Protein AF-A0A359BE49-F1 (afdb_monomer)

Secondary structure (DSSP, 8-state):
---HHHHHHHHHHHHHHHHHHHHHHHHTTTSTTPPPEEEEEEEPPPEE-SSSEE---EEEEEEEE---HHHHHHHHHHHHHHHHHHHHHHHHHHHHHHHH-TTTSHHHHHHHHHHHHHHHTT-TT-HHHHHHHHHHHHHHHHHHHHHHHHHHHHHHHHHHHHHHHHHHHHHHHHHHHHHHHHHTTSSSGGGS-HHHHHHHHHHHHHHHHHS--EEEE-TT--EEEESSS-SSS-EEEETTEEEEEEEEEETTEEEEEEEEEEESS--EEES---SSHHHHHHHIIIIIIHHHHHHHHHHHHHHHHHHHHHHTTSB-TTSPBP--S--PPPP-----TT--S--EEEEEES-TTT-------EEEETTTTEEEEE-TTS-EEE--TTSEEE-SSEEEEEE-

Foldseek 3Di:
DLDVVQQVVQVVVLVVVQVVLVVVCVVCVPPPLDFRKGWDKAWDDWDDPPVDTHTNHIHGPAIDGPDDPVVLLVLLQVLQAVLLQVLQVVLVVVLVCQCPPPVQHLPVLVVQLVVLVVVCVVPVLDPVSVVSNLVSVVVNVVSLVSSLVVLVVSLVVLVVVLVVLLVVLLVLQLVLLVLLVVLVVDDACRPDDSVSLSSNSVSSSSNSQAANWDWDADRSRRIWIAQDPDPQDRTQHDRNDGWGWDWAQDPWGNLDIWIFTHDDPDTDTDPATDGHNSNNSRCNRNPVSVVVSVVSVVVVVVVQVVVQVVQQCDADSVRDGGGRPDDDFDDDDDDCPPDDDDKDKDKGFPDRVPDDDGDWDWDADPVVRWIWTQAPVRDIFTADNQRWTDHPGMIMGIHD

Sequence (400 aa):
MADLLSIGSSGIGVAQQALSTVSNNIANLSTDGYSRQTTEIRQAQPKDIGNGFIGTGAYFDGVARQYDSFLESSLQQATSDLESQGAAVEYANRLLDLLGDEKIGLTTALNKFFSSAKSLSTDPASPALRGIMLRESEALASRFNGLASQLDDLGDQSLSALEADVRSVNSLAEQIAEVNRQMLKKSSERDQAPELLDRRDQLLRDLSEYVQIRTSFDKRGSVTVSLSESSTKGRIVSGIKSSTLAIDPVANDRGRLEYKLQGELSNEPLTGLPSGSVAGYARFYSETLVNVTGELNTLANVLVDEVNAIQVTGLDGEGNLGEDYFQVVPSFDVDRGASSGDYEVQVVVNNPEDYKASQVAVLYDGSRNLWYSTDSDGTTKFSNQQGLLELNDLTIQVTG

Solvent-accessible surface area (backbone atoms only — not comparable to full-atom values): 21822 Å² total; per-residue (Å²): 127,84,46,69,64,54,32,51,50,31,48,51,54,37,50,52,53,40,51,49,42,52,51,51,40,63,75,40,67,86,44,86,60,62,57,54,60,43,70,39,74,40,75,36,75,57,44,78,70,88,86,52,74,44,76,52,37,40,42,72,71,50,72,44,68,64,77,55,71,65,62,51,54,49,48,31,51,52,42,3,51,49,29,13,48,49,40,26,49,54,55,50,50,54,50,49,53,52,59,64,33,74,89,53,24,60,67,59,39,53,53,47,33,56,48,31,50,57,56,22,70,77,44,77,84,40,66,68,39,52,54,48,33,51,52,35,45,54,52,34,53,53,37,54,54,55,45,53,53,50,54,50,54,52,42,54,51,38,51,54,52,29,52,52,42,40,50,50,47,34,54,44,28,46,52,47,11,50,48,25,51,64,41,65,81,37,85,32,41,83,70,46,60,67,67,60,54,30,52,46,54,38,48,50,44,64,40,9,38,38,32,41,73,44,79,49,67,50,74,35,57,39,53,32,35,18,50,37,97,48,97,87,46,50,52,34,22,51,59,66,39,37,21,38,64,48,73,46,60,33,93,89,41,69,51,39,75,44,36,34,37,36,59,90,73,33,78,45,79,47,98,64,57,91,26,0,28,36,30,10,25,48,45,36,43,46,46,53,49,40,49,53,51,51,51,50,51,51,53,50,49,52,52,34,52,59,50,22,66,52,38,45,75,37,64,49,100,87,70,46,71,33,61,75,79,58,82,74,74,83,84,83,86,81,89,56,92,89,60,93,72,78,68,50,76,48,77,44,64,72,50,51,91,80,59,73,93,71,87,76,68,78,46,77,40,82,91,75,70,32,39,32,35,62,35,97,88,71,48,80,41,64,27,45,95,76,30,44,30,75,45,90,60,35,37,38,39,42,48,111

Mean predicted aligned error: 9.43 Å

Radius of gyration: 34.2 Å; Cα contacts (8 Å, |Δi|>4): 604; chains: 1; bounding box: 68×49×119 Å

Structure (mmCIF, N/CA/C/O backbone):
data_AF-A0A359BE49-F1
#
_entry.id   AF-A0A359BE49-F1
#
loop_
_atom_site.group_PDB
_atom_site.id
_atom_site.type_symbol
_atom_site.label_atom_id
_atom_site.label_alt_id
_atom_site.label_comp_id
_atom_site.label_asym_id
_atom_site.label_entity_id
_atom_site.label_seq_id
_atom_site.pdbx_PDB_ins_code
_atom_site.Cartn_x
_atom_site.Cartn_y
_atom_site.Cartn_z
_atom_site.occupancy
_atom_site.B_iso_or_equiv
_atom_site.auth_seq_id
_atom_site.auth_comp_id
_atom_site.auth_asym_id
_atom_site.auth_atom_id
_atom_site.pdbx_PDB_model_num
ATOM 1 N N . MET A 1 1 ? -33.262 -7.992 63.219 1.00 49.59 1 MET A N 1
ATOM 2 C CA . MET A 1 1 ? -31.880 -8.432 63.499 1.00 49.59 1 MET A CA 1
ATOM 3 C C . MET A 1 1 ? -31.205 -8.679 62.159 1.00 49.59 1 MET A C 1
ATOM 5 O O . MET A 1 1 ? -31.901 -9.130 61.259 1.00 49.59 1 MET A O 1
ATOM 9 N N . ALA A 1 2 ? -29.936 -8.308 61.970 1.00 55.72 2 ALA A N 1
ATOM 10 C CA . ALA A 1 2 ? -29.170 -8.879 60.861 1.00 55.72 2 ALA A CA 1
ATOM 11 C C . ALA A 1 2 ? -28.993 -10.359 61.219 1.00 55.72 2 ALA A C 1
ATOM 13 O O . ALA A 1 2 ? -28.289 -10.678 62.171 1.00 55.72 2 ALA A O 1
ATOM 14 N N . ASP A 1 3 ? -29.789 -11.221 60.594 1.00 72.94 3 ASP A N 1
ATOM 15 C CA . ASP A 1 3 ? -29.812 -12.646 60.899 1.00 72.94 3 ASP A CA 1
ATOM 16 C C . ASP A 1 3 ? -28.509 -13.268 60.379 1.00 72.94 3 ASP A C 1
ATOM 18 O O . ASP A 1 3 ? -28.123 -13.006 59.237 1.00 72.94 3 ASP A O 1
ATOM 22 N N . LEU A 1 4 ? -27.816 -14.071 61.189 1.00 80.06 4 LEU A N 1
ATOM 23 C CA . LEU A 1 4 ? -26.609 -14.795 60.759 1.00 80.06 4 LEU A CA 1
ATOM 24 C C . LEU A 1 4 ? -26.879 -15.608 59.483 1.00 80.06 4 LEU A C 1
ATOM 26 O O . LEU A 1 4 ? -25.997 -15.749 58.639 1.00 80.06 4 LEU A O 1
ATOM 30 N N . LEU A 1 5 ? -28.124 -16.061 59.305 1.00 83.25 5 LEU A N 1
ATOM 31 C CA . LEU A 1 5 ? -28.605 -16.717 58.091 1.00 83.25 5 LEU A CA 1
ATOM 32 C C . LEU A 1 5 ? -28.568 -15.805 56.854 1.00 83.25 5 LEU A C 1
ATOM 34 O O . LEU A 1 5 ? -28.217 -16.266 55.774 1.00 83.25 5 LEU A O 1
ATOM 38 N N . SER A 1 6 ? -28.867 -14.512 56.997 1.00 83.19 6 SER A N 1
ATOM 39 C CA . SER A 1 6 ? -28.788 -13.528 55.904 1.00 83.19 6 SER A CA 1
ATOM 40 C C . SER A 1 6 ? -27.335 -13.251 55.496 1.00 83.19 6 SER A C 1
ATOM 42 O O . SER A 1 6 ? -27.001 -13.213 54.310 1.00 83.19 6 SER A O 1
ATOM 44 N N . ILE A 1 7 ? -26.432 -13.152 56.478 1.00 85.81 7 ILE A N 1
ATOM 45 C CA . ILE A 1 7 ? -24.989 -13.014 56.227 1.00 85.81 7 ILE A CA 1
ATOM 46 C C . ILE A 1 7 ? -24.434 -14.281 55.553 1.00 85.81 7 ILE A C 1
ATOM 48 O O . ILE A 1 7 ? -23.697 -14.184 54.575 1.00 85.81 7 ILE A O 1
ATOM 52 N N . GLY A 1 8 ? -24.830 -15.473 56.011 1.00 87.12 8 GLY A N 1
ATOM 53 C CA . GLY A 1 8 ? -24.449 -16.739 55.377 1.00 87.12 8 GLY A CA 1
ATOM 54 C C . GLY A 1 8 ? -24.995 -16.885 53.951 1.00 87.12 8 GLY A C 1
ATOM 55 O O . GLY A 1 8 ? -24.252 -17.242 53.040 1.00 87.12 8 GLY A O 1
ATOM 56 N N . SER A 1 9 ? -26.271 -16.548 53.733 1.00 89.00 9 SER A N 1
ATOM 57 C CA . SER A 1 9 ? -26.912 -16.603 52.413 1.00 89.00 9 SER A CA 1
ATOM 58 C C . SER A 1 9 ? -26.257 -15.647 51.418 1.00 89.00 9 SER A C 1
ATOM 60 O O . SER A 1 9 ? -26.013 -16.030 50.275 1.00 89.00 9 SER A O 1
ATOM 62 N N . SER A 1 10 ? -25.966 -14.414 51.838 1.00 89.56 10 SER A N 1
ATOM 63 C CA . SER A 1 10 ? -25.275 -13.434 50.995 1.00 89.56 10 SER A CA 1
ATOM 64 C C . SER A 1 10 ? -23.845 -13.876 50.668 1.00 89.56 10 SER A C 1
ATOM 66 O O . SER A 1 10 ? -23.438 -13.804 49.510 1.00 89.56 10 SER A O 1
ATOM 68 N N . GLY A 1 11 ? -23.120 -14.449 51.636 1.00 89.50 11 GLY A N 1
ATOM 69 C CA . GLY A 1 11 ? -21.793 -15.028 51.414 1.00 89.50 11 GLY A CA 1
ATOM 70 C C . GLY A 1 11 ? -21.781 -16.159 50.378 1.00 89.50 11 GLY A C 1
ATOM 71 O O . GLY A 1 11 ? -20.946 -16.150 49.474 1.00 89.50 11 GLY A O 1
ATOM 72 N N . ILE A 1 12 ? -22.730 -17.100 50.456 1.00 92.56 12 ILE A N 1
ATOM 73 C CA . ILE A 1 12 ? -22.854 -18.198 49.478 1.00 92.56 12 ILE A CA 1
ATOM 74 C C . ILE A 1 12 ? -23.220 -17.663 48.088 1.00 92.56 12 ILE A C 1
ATOM 76 O O . ILE A 1 12 ? -22.615 -18.080 47.101 1.00 92.56 12 ILE A O 1
ATOM 80 N N . GLY A 1 13 ? -24.166 -16.722 48.000 1.00 92.38 13 GLY A N 1
ATOM 81 C CA . GLY A 1 13 ? -24.575 -16.134 46.720 1.00 92.38 13 GLY A CA 1
ATOM 82 C C . GLY A 1 13 ? -23.424 -15.418 46.010 1.00 92.38 13 GLY A C 1
ATOM 83 O O . GLY A 1 13 ? -23.208 -15.606 44.813 1.00 92.38 13 GLY A O 1
ATOM 84 N N . VAL A 1 14 ? -22.621 -14.662 46.761 1.00 93.25 14 VAL A N 1
ATOM 85 C CA . VAL A 1 14 ? -21.418 -14.015 46.227 1.00 93.25 14 VAL A CA 1
ATOM 86 C C . VAL A 1 14 ? -20.372 -15.044 45.784 1.00 93.25 14 VAL A C 1
ATOM 88 O O . VAL A 1 14 ? -19.794 -14.897 44.707 1.00 93.25 14 VAL A O 1
ATOM 91 N N . ALA A 1 15 ? -20.146 -16.106 46.564 1.00 93.25 15 ALA A N 1
ATOM 92 C CA . ALA A 1 15 ? -19.212 -17.170 46.194 1.00 93.25 15 ALA A CA 1
ATOM 93 C C . ALA A 1 15 ? -19.642 -17.906 44.912 1.00 93.25 15 ALA A C 1
ATOM 95 O O . ALA A 1 15 ? -18.800 -18.203 44.065 1.00 93.25 15 ALA A O 1
ATOM 96 N N . GLN A 1 16 ? -20.944 -18.149 44.724 1.00 94.25 16 GLN A N 1
ATOM 97 C CA . GLN A 1 16 ? -21.479 -18.734 43.493 1.00 94.25 16 GLN A CA 1
ATOM 98 C C . GLN A 1 16 ? -21.201 -17.840 42.277 1.00 94.25 16 GLN A C 1
ATOM 100 O O . GLN A 1 16 ? -20.761 -18.332 41.238 1.00 94.25 16 GLN A O 1
ATOM 105 N N . GLN A 1 17 ? -21.394 -16.525 42.409 1.00 93.19 17 GLN A N 1
ATOM 106 C CA . GLN A 1 17 ? -21.104 -15.575 41.334 1.00 93.19 17 GLN A CA 1
ATOM 107 C C . GLN A 1 17 ? -19.600 -15.477 41.032 1.00 93.19 17 GLN A C 1
ATOM 109 O O . GLN A 1 17 ? -19.197 -15.376 39.868 1.00 93.19 17 GLN A O 1
ATOM 114 N N . ALA A 1 18 ? -18.757 -15.581 42.063 1.00 93.25 18 ALA A N 1
ATOM 115 C CA . ALA A 1 18 ? -17.311 -15.656 41.893 1.00 93.25 18 ALA A CA 1
ATOM 116 C C . ALA A 1 18 ? -16.886 -16.916 41.121 1.00 93.25 18 ALA A C 1
ATOM 118 O O . ALA A 1 18 ? -16.126 -16.828 40.157 1.00 93.25 18 ALA A O 1
ATOM 119 N N . LEU A 1 19 ? -17.438 -18.082 41.474 1.00 95.38 19 LEU A N 1
ATOM 120 C CA . LEU A 1 19 ? -17.193 -19.337 40.756 1.00 95.38 19 LEU A CA 1
ATOM 121 C C . LEU A 1 19 ? -17.717 -19.305 39.315 1.00 95.38 19 LEU A C 1
ATOM 123 O O . LEU A 1 19 ? -17.072 -19.855 38.423 1.00 95.38 19 LEU A O 1
ATOM 127 N N . SER A 1 20 ? -18.842 -18.630 39.067 1.00 94.44 20 SER A N 1
ATOM 128 C CA . SER A 1 20 ? -19.355 -18.397 37.712 1.00 94.44 20 SER A CA 1
ATOM 129 C C . SER A 1 20 ? -18.367 -17.577 36.876 1.00 94.44 20 SER A C 1
ATOM 131 O O . SER A 1 20 ? -18.035 -17.959 35.757 1.00 94.44 20 SER A O 1
ATOM 133 N N . THR A 1 21 ? -17.794 -16.515 37.455 1.00 93.19 21 THR A N 1
ATOM 134 C CA . THR A 1 21 ? -16.763 -15.696 36.790 1.00 93.19 21 THR A CA 1
ATOM 135 C C . THR A 1 21 ? -15.511 -16.522 36.472 1.00 93.19 21 THR A C 1
ATOM 137 O O . THR A 1 21 ? -14.978 -16.451 35.368 1.00 93.19 21 THR A O 1
ATOM 140 N N . VAL A 1 22 ? -15.053 -17.361 37.409 1.00 94.81 22 VAL A N 1
ATOM 141 C CA . VAL A 1 22 ? -13.934 -18.291 37.169 1.00 94.81 22 VAL A CA 1
ATOM 142 C C . VAL A 1 22 ? -14.263 -19.280 36.050 1.00 94.81 22 VAL A C 1
ATOM 144 O O . VAL A 1 22 ? -13.433 -19.500 35.173 1.00 94.81 22 VAL A O 1
ATOM 147 N N . SER A 1 23 ? -15.476 -19.832 36.041 1.00 95.44 23 SER A N 1
ATOM 148 C CA . SER A 1 23 ? -15.924 -20.765 35.001 1.00 95.44 23 SER A CA 1
ATOM 149 C C . SER A 1 23 ? -15.964 -20.093 33.626 1.00 95.44 23 SER A C 1
ATOM 151 O O . SER A 1 23 ? -15.517 -20.687 32.649 1.00 95.44 23 SER A O 1
ATOM 153 N N . ASN A 1 24 ? -16.418 -18.837 33.559 1.00 94.19 24 ASN A N 1
ATOM 154 C CA . ASN A 1 24 ? -16.442 -18.052 32.326 1.00 94.19 24 ASN A CA 1
ATOM 155 C C . ASN A 1 24 ? -15.028 -17.781 31.784 1.00 94.19 24 ASN A C 1
ATOM 157 O O . ASN A 1 24 ? -14.786 -17.934 30.589 1.00 94.19 24 ASN A O 1
ATOM 161 N N . ASN A 1 25 ? -14.080 -17.454 32.669 1.00 95.06 25 ASN A N 1
ATOM 162 C CA . ASN A 1 25 ? -12.673 -17.289 32.297 1.00 95.06 25 ASN A CA 1
ATOM 163 C C . ASN A 1 25 ? -12.069 -18.580 31.734 1.00 95.06 25 ASN A C 1
ATOM 165 O O . ASN A 1 25 ? -11.327 -18.535 30.762 1.00 95.06 25 ASN A O 1
ATOM 169 N N . ILE A 1 26 ? -12.367 -19.731 32.348 1.00 94.56 26 ILE A N 1
ATOM 170 C CA . ILE A 1 26 ? -11.865 -21.028 31.873 1.00 94.56 26 ILE A CA 1
ATOM 171 C C . ILE A 1 26 ? -12.453 -21.349 30.496 1.00 94.56 26 ILE A C 1
ATOM 173 O O . ILE A 1 26 ? -11.723 -21.792 29.614 1.00 94.56 26 ILE A O 1
ATOM 177 N N . ALA A 1 27 ? -13.750 -21.099 30.302 1.00 95.00 27 ALA A N 1
ATOM 178 C CA . ALA A 1 27 ? -14.426 -21.351 29.033 1.00 95.00 27 ALA A CA 1
ATOM 179 C C . ALA A 1 27 ? -13.887 -20.481 27.883 1.00 95.00 27 ALA A C 1
ATOM 181 O O . ALA A 1 27 ? -13.851 -20.945 26.749 1.00 95.00 27 ALA A O 1
ATOM 182 N N . ASN A 1 28 ? -13.440 -19.256 28.179 1.00 92.81 28 ASN A N 1
ATOM 183 C CA . ASN A 1 28 ? -12.952 -18.293 27.186 1.00 92.81 28 ASN A CA 1
ATOM 184 C C . ASN A 1 28 ? -11.429 -18.109 27.191 1.00 92.81 28 ASN A C 1
ATOM 186 O O . ASN A 1 28 ? -10.924 -17.172 26.583 1.00 92.81 28 ASN A O 1
ATOM 190 N N . LEU A 1 29 ? -10.681 -19.002 27.846 1.00 90.75 29 LEU A N 1
ATOM 191 C CA . LEU A 1 29 ? -9.224 -18.889 27.966 1.00 90.75 29 LEU A CA 1
ATOM 192 C C . LEU A 1 29 ? -8.510 -18.817 26.604 1.00 90.75 29 LEU A C 1
ATOM 194 O O . LEU A 1 29 ? -7.446 -18.215 26.505 1.00 90.75 29 LEU A O 1
ATOM 198 N N . SER A 1 30 ? -9.079 -19.449 25.575 1.00 90.88 30 SER A N 1
ATOM 199 C CA . SER A 1 30 ? -8.531 -19.491 24.212 1.00 90.88 30 SER A CA 1
ATOM 200 C C . SER A 1 30 ? -9.291 -18.607 23.219 1.00 90.88 30 SER A C 1
ATOM 202 O O . SER A 1 30 ? -9.048 -18.706 22.020 1.00 90.88 30 SER A O 1
ATOM 204 N N . THR A 1 31 ? -10.229 -17.784 23.691 1.00 90.75 31 THR A N 1
ATOM 205 C CA . THR A 1 31 ? -10.951 -16.838 22.839 1.00 90.75 31 THR A CA 1
ATOM 206 C C . THR A 1 31 ? -10.077 -15.609 22.630 1.00 90.75 31 THR A C 1
ATOM 208 O O . THR A 1 31 ? -9.714 -14.945 23.603 1.00 90.75 31 THR A O 1
ATOM 211 N N . ASP A 1 32 ? -9.746 -15.301 21.376 1.00 87.00 32 ASP A N 1
ATOM 212 C CA . ASP A 1 32 ? -8.939 -14.121 21.081 1.00 87.00 32 ASP A CA 1
ATOM 213 C C . ASP A 1 32 ? -9.643 -12.835 21.532 1.00 87.00 32 ASP A C 1
ATOM 215 O O . ASP A 1 32 ? -10.867 -12.689 21.449 1.00 87.00 32 ASP A O 1
ATOM 219 N N . GLY A 1 33 ? -8.847 -11.937 22.097 1.00 86.38 33 GLY A N 1
ATOM 220 C CA . GLY A 1 33 ? -9.289 -10.681 22.681 1.00 86.38 33 GLY A CA 1
ATOM 221 C C . GLY A 1 33 ? -10.089 -10.738 23.982 1.00 86.38 33 GLY A C 1
ATOM 222 O O . GLY A 1 33 ? -10.488 -9.682 24.480 1.00 86.38 33 GLY A O 1
ATOM 223 N N . TYR A 1 34 ? -10.294 -11.918 24.573 1.00 92.06 34 TYR A N 1
ATOM 224 C CA . TYR A 1 34 ? -10.948 -12.045 25.874 1.00 92.06 34 TYR A CA 1
ATOM 225 C C . TYR A 1 34 ? -10.074 -11.496 27.011 1.00 92.06 34 TYR A C 1
ATOM 227 O O . TYR A 1 34 ? -8.941 -11.940 27.216 1.00 92.06 34 TYR A O 1
ATOM 235 N N . SER A 1 35 ? -10.621 -10.583 27.820 1.00 92.31 35 SER A N 1
ATOM 236 C CA . SER A 1 35 ? -9.939 -10.109 29.031 1.00 92.31 35 SER A CA 1
ATOM 237 C C . SER A 1 35 ? -10.357 -10.923 30.246 1.00 92.31 35 SER A C 1
ATOM 239 O O . SER A 1 35 ? -11.549 -11.075 30.523 1.00 92.31 35 SER A O 1
ATOM 241 N N . ARG A 1 36 ? -9.384 -11.368 31.053 1.00 93.31 36 ARG A N 1
ATOM 242 C CA . ARG A 1 36 ? -9.678 -12.065 32.313 1.00 93.31 36 ARG A CA 1
ATOM 243 C C . ARG A 1 36 ? -10.566 -11.201 33.205 1.00 93.31 36 ARG A C 1
ATOM 245 O O . ARG A 1 36 ? -10.258 -10.050 33.498 1.00 93.31 36 ARG A O 1
ATOM 252 N N . GLN A 1 37 ? -11.631 -11.797 33.705 1.00 93.44 37 GLN A N 1
ATOM 253 C CA . GLN A 1 37 ? -12.626 -11.160 34.549 1.00 93.44 37 GLN A CA 1
ATOM 254 C C . GLN A 1 37 ? -12.382 -11.469 36.034 1.00 93.44 37 GLN A C 1
ATOM 256 O O . GLN A 1 37 ? -12.096 -12.609 36.407 1.00 93.44 37 GLN A O 1
ATOM 261 N N . THR A 1 38 ? -12.536 -10.463 36.893 1.00 92.44 38 THR A N 1
ATOM 262 C CA . THR A 1 38 ? -12.461 -10.570 38.355 1.00 92.44 38 THR A CA 1
ATOM 263 C C . THR A 1 38 ? -13.780 -10.108 38.964 1.00 92.44 38 THR A C 1
ATOM 265 O O . THR A 1 38 ? -14.313 -9.057 38.618 1.00 92.44 38 THR A O 1
ATOM 268 N N . THR A 1 39 ? -14.311 -10.894 39.894 1.00 92.31 39 THR A N 1
ATOM 269 C CA . THR A 1 39 ? -15.531 -10.565 40.637 1.00 92.31 39 THR A CA 1
ATOM 270 C C . THR A 1 39 ? -15.242 -9.481 41.669 1.00 92.31 39 THR A C 1
ATOM 272 O O . THR A 1 39 ? -14.392 -9.661 42.540 1.00 92.31 39 THR A O 1
ATOM 275 N N . GLU A 1 40 ? -15.976 -8.375 41.609 1.00 91.38 40 GLU A N 1
ATOM 276 C CA . GLU A 1 40 ? -15.936 -7.331 42.625 1.00 91.38 40 GLU A CA 1
ATOM 277 C C . GLU A 1 40 ? -17.001 -7.595 43.690 1.00 91.38 40 GLU A C 1
ATOM 279 O O . GLU A 1 40 ? -18.192 -7.757 43.410 1.00 91.38 40 GLU A O 1
ATOM 284 N N . ILE A 1 41 ? -16.551 -7.647 44.941 1.00 91.69 41 ILE A N 1
ATOM 285 C CA . ILE A 1 41 ? -17.381 -7.934 46.106 1.00 91.69 41 ILE A CA 1
ATOM 286 C C . ILE A 1 41 ? -17.271 -6.744 47.046 1.00 91.69 41 ILE A C 1
ATOM 288 O O . ILE A 1 41 ? -16.165 -6.345 47.415 1.00 91.69 41 ILE A O 1
ATOM 292 N N . ARG A 1 42 ? -18.410 -6.191 47.466 1.00 90.56 42 ARG A N 1
ATOM 293 C CA . ARG A 1 42 ? -18.449 -5.082 48.423 1.00 90.56 42 ARG A CA 1
ATOM 294 C C . ARG A 1 42 ? -19.146 -5.480 49.707 1.00 90.56 42 ARG A C 1
ATOM 296 O O . ARG A 1 42 ? -20.066 -6.295 49.723 1.00 90.56 42 ARG A O 1
ATOM 303 N N . GLN A 1 43 ? -18.712 -4.860 50.798 1.00 89.88 43 GLN A N 1
ATOM 304 C CA . GLN A 1 43 ? -19.386 -4.986 52.079 1.00 89.88 43 GLN A CA 1
ATOM 305 C C . GLN A 1 43 ? -20.756 -4.300 52.006 1.00 89.88 43 GLN A C 1
ATOM 307 O O . GLN A 1 43 ? -20.871 -3.157 51.561 1.00 89.88 43 GLN A O 1
ATOM 312 N N . ALA A 1 44 ? -21.794 -5.000 52.457 1.00 87.06 44 ALA A N 1
ATOM 313 C CA . ALA A 1 44 ? -23.123 -4.430 52.597 1.00 87.06 44 ALA A CA 1
ATOM 314 C C . ALA A 1 44 ? -23.139 -3.389 53.728 1.00 87.06 44 ALA A C 1
ATOM 316 O O . ALA A 1 44 ? -22.403 -3.499 54.715 1.00 87.06 44 ALA A O 1
ATOM 317 N N . GLN A 1 45 ? -23.971 -2.357 53.580 1.00 86.50 45 GLN A N 1
ATOM 318 C CA . GLN A 1 45 ? -23.957 -1.224 54.499 1.00 86.50 45 GLN A CA 1
ATOM 319 C C . GLN A 1 45 ? -24.327 -1.670 55.927 1.00 86.50 45 GLN A C 1
ATOM 321 O O . GLN A 1 45 ? -25.372 -2.311 56.109 1.00 86.50 45 GLN A O 1
ATOM 326 N N . PRO A 1 46 ? -23.493 -1.369 56.943 1.00 83.12 46 PRO A N 1
ATOM 327 C CA . PRO A 1 46 ? -23.748 -1.799 58.311 1.00 83.12 46 PRO A CA 1
ATOM 328 C C . PRO A 1 46 ? -25.067 -1.237 58.838 1.00 83.12 46 PRO A C 1
ATOM 330 O O . PRO A 1 46 ? -25.427 -0.092 58.561 1.00 83.12 46 PRO A O 1
ATOM 333 N N . LYS A 1 47 ? -25.781 -2.035 59.629 1.00 83.88 47 LYS A N 1
ATOM 334 C CA . LYS A 1 47 ? -27.015 -1.606 60.281 1.00 83.88 47 LYS A CA 1
ATOM 335 C C . LYS A 1 47 ? -26.690 -0.978 61.633 1.00 83.88 47 LYS A C 1
ATOM 337 O O . LYS A 1 47 ? -26.021 -1.605 62.453 1.00 83.88 47 LYS A O 1
ATOM 342 N N . ASP A 1 48 ? -27.193 0.229 61.865 1.00 85.31 48 ASP A N 1
ATOM 343 C CA . ASP A 1 48 ? -27.143 0.881 63.174 1.00 85.31 48 ASP A CA 1
ATOM 344 C C . ASP A 1 48 ? -28.130 0.201 64.139 1.00 85.31 48 ASP A C 1
ATOM 346 O O . ASP A 1 48 ? -29.291 -0.054 63.792 1.00 85.31 48 ASP A O 1
ATOM 350 N N . ILE A 1 49 ? -27.650 -0.142 65.333 1.00 87.19 49 ILE A N 1
ATOM 351 C CA . ILE A 1 49 ? -28.434 -0.755 66.412 1.00 87.19 49 ILE A CA 1
ATOM 352 C C . ILE A 1 49 ? -28.445 0.102 67.691 1.00 87.19 49 ILE A C 1
ATOM 354 O O . ILE A 1 49 ? -28.732 -0.408 68.773 1.00 87.19 49 ILE A O 1
ATOM 358 N N . GLY A 1 50 ? -28.136 1.397 67.592 1.00 80.50 50 GLY A N 1
ATOM 359 C CA . GLY A 1 50 ? -28.213 2.381 68.677 1.00 80.50 50 GLY A CA 1
ATOM 360 C C . GLY A 1 50 ? -26.960 2.458 69.556 1.00 80.50 50 GLY A C 1
ATOM 361 O O . GLY A 1 50 ? -26.517 3.554 69.876 1.00 80.50 50 GLY A O 1
ATOM 362 N N . ASN A 1 51 ? -26.347 1.317 69.898 1.00 83.19 51 ASN A N 1
ATOM 363 C CA . ASN A 1 51 ? -25.082 1.244 70.656 1.00 83.19 51 ASN A CA 1
ATOM 364 C C . ASN A 1 51 ? -23.860 0.864 69.787 1.00 83.19 51 ASN A C 1
ATOM 366 O O . ASN A 1 51 ? -22.791 0.568 70.319 1.00 83.19 51 ASN A O 1
ATOM 370 N N . GLY A 1 52 ? -24.010 0.833 68.460 1.00 83.50 52 GLY A N 1
ATOM 371 C CA . GLY A 1 52 ? -22.951 0.473 67.517 1.00 83.50 52 GLY A CA 1
ATOM 372 C C . GLY A 1 52 ? -23.493 0.046 66.152 1.00 83.50 52 GLY A C 1
ATOM 373 O O . GLY A 1 52 ? -24.702 0.040 65.923 1.00 83.50 52 GLY A O 1
ATOM 374 N N . PHE A 1 53 ? -22.589 -0.350 65.256 1.00 83.81 53 PHE A N 1
ATOM 375 C CA . PHE A 1 53 ? -22.919 -0.848 63.920 1.00 83.81 53 PHE A CA 1
ATOM 376 C C . PHE A 1 53 ? -22.671 -2.353 63.827 1.00 83.81 53 PHE A C 1
ATOM 378 O O . PHE A 1 53 ? -21.634 -2.840 64.274 1.00 83.81 53 PHE A O 1
ATOM 385 N N . ILE A 1 54 ? -23.594 -3.085 63.199 1.00 81.50 54 ILE A N 1
ATOM 386 C CA . ILE A 1 54 ? -23.409 -4.500 62.862 1.00 81.50 54 ILE A CA 1
ATOM 387 C C . ILE A 1 54 ? -23.329 -4.677 61.343 1.00 81.50 54 ILE A C 1
ATOM 389 O O . ILE A 1 54 ? -24.136 -4.121 60.597 1.00 81.50 54 ILE A O 1
ATOM 393 N N . GLY A 1 55 ? -22.341 -5.441 60.871 1.00 81.19 55 GLY A N 1
ATOM 394 C CA . GLY A 1 55 ? -22.194 -5.753 59.449 1.00 81.19 55 GLY A CA 1
ATOM 395 C C . GLY A 1 55 ? -23.383 -6.558 58.921 1.00 81.19 55 GLY A C 1
ATOM 396 O O . GLY A 1 55 ? -23.929 -7.407 59.622 1.00 81.19 55 GLY A O 1
ATOM 397 N N . THR A 1 56 ? -23.784 -6.295 57.680 1.00 84.94 56 THR A N 1
ATOM 398 C CA . THR A 1 56 ? -24.945 -6.936 57.034 1.00 84.94 56 THR A CA 1
ATOM 399 C C . THR A 1 56 ? -24.549 -7.942 55.949 1.00 84.94 56 THR A C 1
ATOM 401 O O . THR A 1 56 ? -25.401 -8.397 55.194 1.00 84.94 56 THR A O 1
ATOM 404 N N . GLY A 1 57 ? -23.271 -8.334 55.902 1.00 87.56 57 GLY A N 1
ATOM 405 C CA . GLY A 1 57 ? -22.720 -9.266 54.916 1.00 87.56 57 GLY A CA 1
ATOM 406 C C . GLY A 1 57 ? -22.018 -8.555 53.760 1.00 87.56 57 GLY A C 1
ATOM 407 O O . GLY A 1 57 ? -21.505 -7.445 53.919 1.00 87.56 57 GLY A O 1
ATOM 408 N N . ALA A 1 58 ? -21.973 -9.213 52.606 1.00 90.50 58 ALA A N 1
ATOM 409 C CA . ALA A 1 58 ? -21.385 -8.698 51.375 1.00 90.50 58 ALA A CA 1
ATOM 410 C C . ALA A 1 58 ? -22.334 -8.941 50.201 1.00 90.50 58 ALA A C 1
ATOM 412 O O . ALA A 1 58 ? -23.152 -9.856 50.240 1.00 90.50 58 ALA A O 1
ATOM 413 N N . TYR A 1 59 ? -22.225 -8.131 49.159 1.00 89.94 59 TYR A N 1
ATOM 414 C CA . TYR A 1 59 ? -22.984 -8.308 47.929 1.00 89.94 59 TYR A CA 1
ATOM 415 C C . TYR A 1 59 ? -22.051 -8.284 46.724 1.00 89.94 59 TYR A C 1
ATOM 417 O O . TYR A 1 59 ? -20.935 -7.757 46.771 1.00 89.94 59 TYR A O 1
ATOM 425 N N . PHE A 1 60 ? -22.524 -8.900 45.648 1.00 90.31 60 PHE A N 1
ATOM 426 C CA . PHE A 1 60 ? -21.861 -8.859 44.360 1.00 90.31 60 PHE A CA 1
ATOM 427 C C . PHE A 1 60 ? -22.064 -7.472 43.756 1.00 90.31 60 PHE A C 1
ATOM 429 O O . PHE A 1 60 ? -23.201 -7.052 43.549 1.00 90.31 60 PHE A O 1
ATOM 436 N N . ASP A 1 61 ? -20.964 -6.773 43.510 1.00 88.31 61 ASP A N 1
ATOM 437 C CA . ASP A 1 61 ? -20.984 -5.406 42.999 1.00 88.31 61 ASP A CA 1
ATOM 438 C C . ASP A 1 61 ? -20.846 -5.371 41.474 1.00 88.31 61 ASP A C 1
ATOM 440 O O . ASP A 1 61 ? -21.491 -4.566 40.808 1.00 88.31 61 ASP A O 1
ATOM 444 N N . GLY A 1 62 ? -20.054 -6.282 40.904 1.00 87.06 62 GLY A N 1
ATOM 445 C CA . GLY A 1 62 ? -19.880 -6.371 39.460 1.00 87.06 62 GLY A CA 1
ATOM 446 C C . GLY A 1 62 ? -18.757 -7.305 39.032 1.00 87.06 62 GLY A C 1
ATOM 447 O O . GLY A 1 62 ? -18.135 -7.996 39.841 1.00 87.06 62 GLY A O 1
ATOM 448 N N . VAL A 1 63 ? -18.502 -7.321 37.728 1.00 88.62 63 VAL A N 1
ATOM 449 C CA . VAL A 1 63 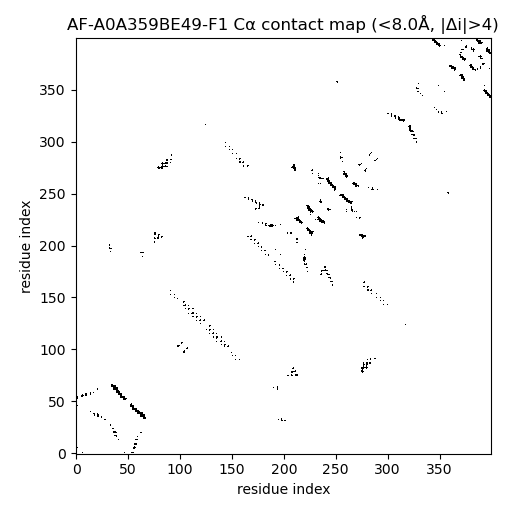? -17.332 -7.970 37.136 1.00 88.62 63 VAL A CA 1
ATOM 450 C C . VAL A 1 63 ? -16.431 -6.886 36.561 1.00 88.62 63 VAL A C 1
ATOM 452 O O . VAL A 1 63 ? -16.882 -6.084 35.748 1.00 88.62 63 VAL A O 1
ATOM 455 N N . ALA A 1 64 ? -15.163 -6.884 36.960 1.00 87.44 64 ALA A N 1
ATOM 456 C CA . ALA A 1 64 ? -14.135 -6.014 36.406 1.00 87.44 64 ALA A CA 1
ATOM 457 C C . ALA A 1 64 ? -13.210 -6.801 35.471 1.00 87.44 64 ALA A C 1
ATOM 459 O O . ALA A 1 64 ? -12.898 -7.965 35.724 1.00 87.44 64 ALA A O 1
ATOM 460 N N . ARG A 1 65 ? -12.734 -6.158 34.404 1.00 92.94 65 ARG A N 1
ATOM 461 C CA . ARG A 1 65 ? -11.724 -6.718 33.495 1.00 92.94 65 ARG A CA 1
ATOM 462 C C . ARG A 1 65 ? -10.326 -6.490 34.072 1.00 92.94 65 ARG A C 1
ATOM 464 O O . ARG A 1 65 ? -10.053 -5.447 34.659 1.00 92.94 65 ARG A O 1
ATOM 471 N N . GLN A 1 66 ? -9.438 -7.461 33.910 1.00 91.00 66 GLN A N 1
ATOM 472 C CA . GLN A 1 66 ? -8.000 -7.292 34.088 1.00 91.00 66 GLN A CA 1
ATOM 473 C C . GLN A 1 66 ? -7.447 -6.768 32.765 1.00 91.00 66 GLN A C 1
ATOM 475 O O . GLN A 1 66 ? -7.173 -7.543 31.855 1.00 91.00 66 GLN A O 1
ATOM 480 N N . TYR A 1 67 ? -7.376 -5.446 32.654 1.00 89.50 67 TYR A N 1
ATOM 481 C CA . TYR A 1 67 ? -7.026 -4.732 31.434 1.00 89.50 67 TYR A CA 1
ATOM 482 C C . TYR A 1 67 ? -6.032 -3.621 31.765 1.00 89.50 67 TYR A C 1
ATOM 484 O O . TYR A 1 67 ? -6.192 -2.927 32.771 1.00 89.50 67 TYR A O 1
ATOM 492 N N . ASP A 1 68 ? -5.028 -3.455 30.910 1.00 91.12 68 ASP A N 1
ATOM 493 C CA . ASP A 1 68 ? -4.046 -2.381 31.000 1.00 91.12 68 ASP A CA 1
ATOM 494 C C . ASP A 1 68 ? -4.039 -1.611 29.678 1.00 91.12 68 ASP A C 1
ATOM 496 O O . ASP A 1 68 ? -3.554 -2.093 28.654 1.00 91.12 68 ASP A O 1
ATOM 500 N N . SER A 1 69 ? -4.579 -0.392 29.709 1.00 89.75 69 SER A N 1
ATOM 501 C CA . SER A 1 69 ? -4.680 0.463 28.525 1.00 89.75 69 SER A CA 1
ATOM 502 C C . SER A 1 69 ? -3.326 0.876 27.954 1.00 89.75 69 SER A C 1
ATOM 504 O O . SER A 1 69 ? -3.231 1.170 26.765 1.00 89.75 69 SER A O 1
ATOM 506 N N . PHE A 1 70 ? -2.286 0.952 28.789 1.00 92.50 70 PHE A N 1
ATOM 507 C CA . PHE A 1 70 ? -0.952 1.327 28.337 1.00 92.50 70 PHE A CA 1
ATOM 508 C C . PHE A 1 70 ? -0.296 0.176 27.574 1.00 92.50 70 PHE A C 1
ATOM 510 O O . PHE A 1 70 ? 0.271 0.400 26.502 1.00 92.50 70 PHE A O 1
ATOM 517 N N . LEU A 1 71 ? -0.412 -1.052 28.090 1.00 93.81 71 LEU A N 1
ATOM 518 C CA . LEU A 1 71 ? 0.050 -2.243 27.372 1.00 93.81 71 LEU A CA 1
ATOM 519 C C . LEU A 1 71 ? -0.714 -2.433 26.062 1.00 93.81 71 LEU A C 1
ATOM 521 O O . LEU A 1 71 ? -0.089 -2.704 25.043 1.00 93.81 71 LEU A O 1
ATOM 525 N N . GLU A 1 72 ? -2.027 -2.214 26.071 1.00 92.81 72 GLU A N 1
ATOM 526 C CA . GLU A 1 72 ? -2.858 -2.319 24.874 1.00 92.81 72 GLU A CA 1
ATOM 527 C C . GLU A 1 72 ? -2.435 -1.314 23.791 1.00 92.81 72 GLU A C 1
ATOM 529 O O . GLU A 1 72 ? -2.202 -1.686 22.645 1.00 92.81 72 GLU A O 1
ATOM 534 N N . SER A 1 73 ? -2.243 -0.044 24.162 1.00 93.62 73 SER A N 1
ATOM 535 C CA . SER A 1 73 ? -1.762 0.980 23.227 1.00 93.62 73 SER A CA 1
ATOM 536 C C . SER A 1 73 ? -0.348 0.690 22.720 1.00 93.62 73 SER A C 1
ATOM 538 O O . SER A 1 73 ? -0.043 0.996 21.570 1.00 93.62 73 SER A O 1
ATOM 540 N N . SER A 1 74 ? 0.517 0.124 23.566 1.00 95.88 74 SER A N 1
ATOM 541 C CA . SER A 1 74 ? 1.879 -0.254 23.175 1.00 95.88 74 SER A CA 1
ATOM 542 C C . SER A 1 74 ? 1.871 -1.431 22.198 1.00 95.88 74 SER A C 1
ATOM 544 O O . SER A 1 74 ? 2.645 -1.430 21.245 1.00 95.88 74 SER A O 1
ATOM 546 N N . LEU A 1 75 ? 0.983 -2.408 22.410 1.00 95.75 75 LEU A N 1
ATOM 547 C CA . LEU A 1 75 ? 0.784 -3.534 21.503 1.00 95.75 75 LEU A CA 1
ATOM 548 C C . LEU A 1 75 ? 0.268 -3.052 20.146 1.00 95.75 75 LEU A C 1
ATOM 550 O O . LEU A 1 75 ? 0.878 -3.371 19.137 1.00 95.75 75 LEU A O 1
ATOM 554 N N . GLN A 1 76 ? -0.779 -2.222 20.129 1.00 96.25 76 GLN A N 1
ATOM 555 C CA . GLN A 1 76 ? -1.331 -1.645 18.896 1.00 96.25 76 GLN A CA 1
ATOM 556 C C . GLN A 1 76 ? -0.266 -0.890 18.088 1.00 96.25 76 GLN A C 1
ATOM 558 O O . GLN A 1 76 ? -0.176 -1.054 16.875 1.00 96.25 76 GLN A O 1
ATOM 563 N N . GLN A 1 77 ? 0.586 -0.100 18.753 1.00 96.31 77 GLN A N 1
ATOM 564 C CA . GLN A 1 77 ? 1.688 0.591 18.081 1.00 96.31 77 GLN A CA 1
ATOM 565 C C . GLN A 1 77 ? 2.701 -0.392 17.481 1.00 96.31 77 GLN A C 1
ATOM 567 O O . GLN A 1 77 ? 3.068 -0.257 16.317 1.00 96.31 77 GLN A O 1
ATOM 572 N N . ALA A 1 78 ? 3.142 -1.382 18.263 1.00 97.94 78 ALA A N 1
ATOM 573 C CA . ALA A 1 78 ? 4.121 -2.364 17.809 1.00 97.94 78 ALA A CA 1
ATOM 574 C C . ALA A 1 78 ? 3.590 -3.225 16.652 1.00 97.94 78 ALA A C 1
ATOM 576 O O . ALA A 1 78 ? 4.337 -3.503 15.717 1.00 97.94 78 ALA A O 1
ATOM 577 N N . THR A 1 79 ? 2.311 -3.606 16.695 1.00 97.94 79 THR A N 1
ATOM 578 C CA . THR A 1 79 ? 1.622 -4.295 15.598 1.00 97.94 79 THR A CA 1
ATOM 579 C C . THR A 1 79 ? 1.615 -3.428 14.345 1.00 97.94 79 THR A C 1
ATOM 581 O O . THR A 1 79 ? 2.059 -3.879 13.297 1.00 97.94 79 THR A O 1
ATOM 584 N N . SER A 1 80 ? 1.219 -2.158 14.456 1.00 98.06 80 SER A N 1
ATOM 585 C CA . SER A 1 80 ? 1.210 -1.232 13.319 1.00 98.06 80 SER A CA 1
ATOM 586 C C . SER A 1 80 ? 2.586 -1.090 12.656 1.00 98.06 80 SER A C 1
ATOM 588 O O . SER A 1 80 ? 2.706 -1.114 11.430 1.00 98.06 80 SER A O 1
ATOM 590 N N . ASP A 1 81 ? 3.644 -0.999 13.466 1.00 97.94 81 ASP A N 1
ATOM 591 C CA . ASP A 1 81 ? 5.024 -0.897 12.983 1.00 97.94 81 ASP A CA 1
ATOM 592 C C . ASP A 1 81 ? 5.517 -2.192 12.325 1.00 97.94 81 ASP A C 1
ATOM 594 O O . ASP A 1 81 ? 6.244 -2.134 11.328 1.00 97.94 81 ASP A O 1
ATOM 598 N N . LEU A 1 82 ? 5.114 -3.351 12.855 1.00 98.38 82 LEU A N 1
ATOM 599 C CA . LEU A 1 82 ? 5.412 -4.656 12.270 1.00 98.38 82 LEU A CA 1
ATOM 600 C C . LEU A 1 82 ? 4.737 -4.815 10.904 1.00 98.38 82 LEU A C 1
ATOM 602 O O . LEU A 1 82 ? 5.416 -5.153 9.937 1.00 98.38 82 LEU A O 1
ATOM 606 N N . GLU A 1 83 ? 3.440 -4.526 10.815 1.00 98.50 83 GLU A N 1
ATOM 607 C CA . GLU A 1 83 ? 2.664 -4.673 9.579 1.00 98.50 83 GLU A CA 1
ATOM 608 C C . GLU A 1 83 ? 3.117 -3.687 8.494 1.00 98.50 83 GLU A C 1
ATOM 610 O O . GLU A 1 83 ? 3.243 -4.053 7.326 1.00 98.50 83 GLU A O 1
ATOM 615 N N . SER A 1 84 ? 3.476 -2.456 8.877 1.00 98.00 84 SER A N 1
ATOM 616 C CA . SER A 1 84 ? 4.086 -1.477 7.965 1.00 98.00 84 SER A CA 1
ATOM 617 C C . SER A 1 84 ? 5.373 -2.004 7.328 1.00 98.00 84 SER A C 1
ATOM 619 O O . SER A 1 84 ? 5.561 -1.929 6.110 1.00 98.00 84 SER A O 1
ATOM 621 N N . GLN A 1 85 ? 6.266 -2.579 8.140 1.00 97.75 85 GLN A N 1
ATOM 622 C CA . GLN A 1 85 ? 7.512 -3.160 7.642 1.00 97.75 85 GLN A CA 1
ATOM 623 C C . GLN A 1 85 ? 7.263 -4.423 6.819 1.00 97.75 85 GLN A C 1
ATOM 625 O O . GLN A 1 85 ? 7.902 -4.593 5.782 1.00 97.75 85 GLN A O 1
ATOM 630 N N . GLY A 1 86 ? 6.341 -5.285 7.253 1.00 97.94 86 GLY A N 1
ATOM 631 C CA . GLY A 1 86 ? 5.966 -6.507 6.546 1.00 97.94 86 GLY A CA 1
ATOM 632 C C . GLY A 1 86 ? 5.489 -6.217 5.125 1.00 97.94 86 GLY A C 1
ATOM 633 O O . GLY A 1 86 ? 6.069 -6.735 4.170 1.00 97.94 86 GLY A O 1
ATOM 634 N N . ALA A 1 87 ? 4.522 -5.308 4.987 1.00 97.38 87 ALA A N 1
ATOM 635 C CA . ALA A 1 87 ? 3.970 -4.882 3.703 1.00 97.38 87 ALA A CA 1
ATOM 636 C C . ALA A 1 87 ? 5.031 -4.262 2.772 1.00 97.38 87 ALA A C 1
ATOM 638 O O . ALA A 1 87 ? 5.100 -4.589 1.585 1.00 97.38 87 ALA A O 1
ATOM 639 N N . ALA A 1 88 ? 5.906 -3.400 3.305 1.00 94.62 88 ALA A N 1
ATOM 640 C CA . ALA A 1 88 ? 6.978 -2.789 2.518 1.00 94.62 88 ALA A CA 1
ATOM 641 C C . ALA A 1 88 ? 8.023 -3.821 2.049 1.00 94.62 88 ALA A C 1
ATOM 643 O O . ALA A 1 88 ? 8.457 -3.791 0.896 1.00 94.62 88 ALA A O 1
ATOM 644 N N . VAL A 1 89 ? 8.426 -4.745 2.930 1.00 96.75 89 VAL A N 1
ATOM 645 C CA . VAL A 1 89 ? 9.415 -5.792 2.624 1.00 96.75 89 VAL A CA 1
ATOM 646 C C . VAL A 1 89 ? 8.874 -6.795 1.612 1.00 96.75 89 VAL A C 1
ATOM 648 O O . VAL A 1 89 ? 9.629 -7.233 0.746 1.00 96.75 89 VAL A O 1
ATOM 651 N N . GLU A 1 90 ? 7.591 -7.149 1.688 1.00 96.38 90 GLU A N 1
ATOM 652 C CA . GLU A 1 90 ? 6.954 -8.045 0.723 1.00 96.38 90 GLU A CA 1
ATOM 653 C C . GLU A 1 90 ? 7.168 -7.547 -0.712 1.00 96.38 90 GLU A C 1
ATOM 655 O O . GLU A 1 90 ? 7.755 -8.251 -1.535 1.00 96.38 90 GLU A O 1
ATOM 660 N N . TYR A 1 91 ? 6.766 -6.310 -1.002 1.00 95.75 91 TYR A N 1
ATOM 661 C CA . TYR A 1 91 ? 6.876 -5.749 -2.348 1.00 95.75 91 TYR A CA 1
ATOM 662 C C . TYR A 1 91 ? 8.314 -5.387 -2.734 1.00 95.75 91 TYR A C 1
ATOM 664 O O . TYR A 1 91 ? 8.692 -5.557 -3.894 1.00 95.75 91 TYR A O 1
ATOM 672 N N . ALA A 1 92 ? 9.152 -4.984 -1.775 1.00 95.81 92 ALA A N 1
ATOM 673 C CA . ALA A 1 92 ? 10.578 -4.791 -2.024 1.00 95.81 92 ALA A CA 1
ATOM 674 C C . ALA A 1 92 ? 11.274 -6.098 -2.444 1.00 95.81 92 ALA A C 1
ATOM 676 O O . ALA A 1 92 ? 12.078 -6.085 -3.372 1.00 95.81 92 ALA A O 1
ATOM 677 N N . ASN A 1 93 ? 10.944 -7.238 -1.827 1.00 96.56 93 ASN A N 1
ATOM 678 C CA . ASN A 1 93 ? 11.489 -8.534 -2.241 1.00 96.56 93 ASN A CA 1
ATOM 679 C C . ASN A 1 93 ? 11.028 -8.916 -3.650 1.00 96.56 93 ASN A C 1
ATOM 681 O O . ASN A 1 93 ? 11.842 -9.349 -4.457 1.00 96.56 93 ASN A O 1
ATOM 685 N N . ARG A 1 94 ? 9.754 -8.681 -3.984 1.00 95.25 94 ARG A N 1
ATOM 686 C CA . ARG A 1 94 ? 9.230 -8.928 -5.339 1.00 95.25 94 ARG A CA 1
ATOM 687 C C . ARG A 1 94 ? 9.934 -8.068 -6.390 1.00 95.25 94 ARG A C 1
ATOM 689 O O . ARG A 1 94 ? 10.242 -8.555 -7.475 1.00 95.25 94 ARG A O 1
ATOM 696 N N . LEU A 1 95 ? 10.232 -6.813 -6.054 1.00 94.56 95 LEU A N 1
ATOM 697 C CA . LEU A 1 95 ? 11.041 -5.926 -6.885 1.00 94.56 95 LEU A CA 1
ATOM 698 C C . LEU A 1 95 ? 12.476 -6.449 -7.053 1.00 94.56 95 LEU A C 1
ATOM 700 O O . LEU A 1 95 ? 13.006 -6.449 -8.161 1.00 94.56 95 LEU A O 1
ATOM 704 N N . LEU A 1 96 ? 13.111 -6.912 -5.974 1.00 92.38 96 LEU A N 1
ATOM 705 C CA . LEU A 1 96 ? 14.457 -7.489 -6.035 1.00 92.38 96 LEU A CA 1
ATOM 706 C C . LEU A 1 96 ? 14.501 -8.757 -6.894 1.00 92.38 96 LEU A C 1
ATOM 708 O O . LEU A 1 96 ? 15.420 -8.903 -7.696 1.00 92.38 96 LEU A O 1
ATOM 712 N N . ASP A 1 97 ? 13.506 -9.635 -6.769 1.00 91.94 97 ASP A N 1
ATOM 713 C CA . ASP A 1 97 ? 13.386 -10.842 -7.589 1.00 91.94 97 ASP A CA 1
ATOM 714 C C . ASP A 1 97 ? 13.239 -10.485 -9.076 1.00 91.94 97 ASP A C 1
ATOM 716 O O . ASP A 1 97 ? 13.905 -11.077 -9.927 1.00 91.94 97 ASP A O 1
ATOM 720 N N . LEU A 1 98 ? 12.430 -9.465 -9.386 1.00 90.31 98 LEU A N 1
ATOM 721 C CA . LEU A 1 98 ? 12.246 -8.948 -10.742 1.00 90.31 98 LEU A CA 1
ATOM 722 C C . LEU A 1 98 ? 13.558 -8.422 -11.347 1.00 90.31 98 LEU A C 1
ATOM 724 O O . LEU A 1 98 ? 13.906 -8.758 -12.480 1.00 90.31 98 LEU A O 1
ATOM 728 N N . LEU A 1 99 ? 14.296 -7.601 -10.596 1.00 87.94 99 LEU A N 1
ATOM 729 C CA . LEU A 1 99 ? 15.562 -7.017 -11.049 1.00 87.94 99 LEU A CA 1
ATOM 730 C C . LEU A 1 99 ? 16.697 -8.051 -11.118 1.00 87.94 99 LEU A C 1
ATOM 732 O O . LEU A 1 99 ? 17.615 -7.908 -11.930 1.00 87.94 99 LEU A O 1
ATOM 736 N N . GLY A 1 100 ? 16.648 -9.072 -10.259 1.00 85.94 100 GLY A N 1
ATOM 737 C CA . GLY A 1 100 ? 17.656 -10.122 -10.141 1.00 85.94 100 GLY A CA 1
ATOM 738 C C . GLY A 1 100 ? 17.502 -11.281 -11.128 1.00 85.94 100 GLY A C 1
ATOM 739 O O . GLY A 1 100 ? 18.452 -12.045 -11.305 1.00 85.94 100 GLY A O 1
ATOM 740 N N . ASP A 1 101 ? 16.351 -11.435 -11.786 1.00 85.88 101 ASP A N 1
ATOM 741 C CA . ASP A 1 101 ? 16.145 -12.496 -12.775 1.00 85.88 101 ASP A CA 1
ATOM 742 C C . ASP A 1 101 ? 17.016 -12.252 -14.019 1.00 85.88 101 ASP A C 1
ATOM 744 O O . ASP A 1 101 ? 16.808 -11.302 -14.765 1.00 85.88 101 ASP A O 1
ATOM 748 N N . GLU A 1 102 ? 17.974 -13.138 -14.309 1.00 76.69 102 GLU A N 1
ATOM 749 C CA . GLU A 1 102 ? 18.870 -13.032 -15.475 1.00 76.69 102 GLU A CA 1
ATOM 750 C C . GLU A 1 102 ? 18.139 -12.973 -16.827 1.00 76.69 102 GLU A C 1
ATOM 752 O O . GLU A 1 102 ? 18.692 -12.492 -17.825 1.00 76.69 102 GLU A O 1
ATOM 757 N N . LYS A 1 103 ? 16.911 -13.501 -16.883 1.00 74.75 103 LYS A N 1
ATOM 758 C CA . LYS A 1 103 ? 16.059 -13.459 -18.069 1.00 74.75 103 LYS A CA 1
ATOM 759 C C . LYS A 1 103 ? 15.310 -12.152 -18.195 1.00 74.75 103 LYS A C 1
ATOM 761 O O . LYS A 1 103 ? 14.813 -11.926 -19.288 1.00 74.75 103 LYS A O 1
ATOM 766 N N . ILE A 1 104 ? 15.168 -11.347 -17.150 1.00 74.81 104 ILE A N 1
ATOM 767 C CA . ILE A 1 104 ? 14.414 -10.085 -17.184 1.00 74.81 104 ILE A CA 1
ATOM 768 C C . ILE A 1 104 ? 15.368 -8.894 -17.040 1.00 74.81 104 ILE A C 1
ATOM 770 O O . ILE A 1 104 ? 15.230 -7.910 -17.764 1.00 74.81 104 ILE A O 1
ATOM 774 N N . GLY A 1 105 ? 16.379 -9.030 -16.188 1.00 78.50 105 GLY A N 1
ATOM 775 C CA . GLY A 1 105 ? 17.391 -8.036 -15.881 1.00 78.50 105 GLY A CA 1
ATOM 776 C C . GLY A 1 105 ? 18.188 -7.552 -17.094 1.00 78.50 105 GLY A C 1
ATOM 777 O O . GLY A 1 105 ? 18.447 -8.267 -18.069 1.00 78.50 105 GLY A O 1
ATOM 778 N N . LEU A 1 106 ? 18.619 -6.294 -17.009 1.00 89.38 106 LEU A N 1
ATOM 779 C CA . LEU A 1 106 ? 19.252 -5.566 -18.111 1.00 89.38 106 LEU A CA 1
ATOM 780 C C . LEU A 1 106 ? 20.705 -5.963 -18.374 1.00 89.38 106 LEU A C 1
ATOM 782 O O . LEU A 1 106 ? 21.196 -5.789 -19.489 1.00 89.38 106 LEU A O 1
ATOM 786 N N . THR A 1 107 ? 21.406 -6.512 -17.381 1.00 90.44 107 THR A N 1
ATOM 787 C CA . THR A 1 107 ? 22.851 -6.775 -17.462 1.00 90.44 107 THR A CA 1
ATOM 788 C C . THR A 1 107 ? 23.214 -7.656 -18.656 1.00 90.44 107 THR A C 1
ATOM 790 O O . THR A 1 107 ? 24.140 -7.347 -19.406 1.00 90.44 107 THR A O 1
ATOM 793 N N . THR A 1 108 ? 22.463 -8.735 -18.885 1.00 90.50 108 THR A N 1
ATOM 794 C CA . THR A 1 108 ? 22.714 -9.651 -20.005 1.00 90.50 108 THR A CA 1
ATOM 795 C C . THR A 1 108 ? 22.448 -8.982 -21.354 1.00 90.50 108 THR A C 1
ATOM 797 O O . THR A 1 108 ? 23.208 -9.196 -22.299 1.00 90.50 108 THR A O 1
ATOM 800 N N . ALA A 1 109 ? 21.397 -8.165 -21.455 1.00 93.06 109 ALA A N 1
ATOM 801 C CA . ALA A 1 109 ? 21.041 -7.462 -22.685 1.00 93.06 109 ALA A CA 1
ATOM 802 C C . ALA A 1 109 ? 22.086 -6.397 -23.050 1.00 93.06 109 ALA A C 1
ATOM 804 O O . ALA A 1 109 ? 22.565 -6.371 -24.182 1.00 93.06 109 ALA A O 1
ATOM 805 N N . LEU A 1 110 ? 22.528 -5.601 -22.071 1.00 95.25 110 LEU A N 1
ATOM 806 C CA . LEU A 1 110 ? 23.599 -4.616 -22.244 1.00 95.25 110 LEU A CA 1
ATOM 807 C C . LEU A 1 110 ? 24.910 -5.280 -22.680 1.00 95.25 110 LEU A C 1
ATOM 809 O O . LEU A 1 110 ? 25.551 -4.839 -23.633 1.00 95.25 110 LEU A O 1
ATOM 813 N N . ASN A 1 111 ? 25.290 -6.387 -22.036 1.00 95.06 111 ASN A N 1
ATOM 814 C CA . ASN A 1 111 ? 26.495 -7.130 -22.405 1.00 95.06 111 ASN A CA 1
ATOM 815 C C . ASN A 1 111 ? 26.441 -7.645 -23.849 1.00 95.06 111 ASN A C 1
ATOM 817 O O . ASN A 1 111 ? 27.454 -7.596 -24.552 1.00 95.06 111 ASN A O 1
ATOM 821 N N . LYS A 1 112 ? 25.280 -8.131 -24.305 1.00 95.94 112 LYS A N 1
ATOM 822 C CA . LYS A 1 112 ? 25.095 -8.580 -25.691 1.00 95.94 112 LYS A CA 1
ATOM 823 C C . LYS A 1 112 ? 25.174 -7.425 -26.682 1.00 95.94 112 LYS A C 1
ATOM 825 O O . LYS A 1 112 ? 25.923 -7.550 -27.646 1.00 95.94 112 LYS A O 1
ATOM 830 N N . PHE A 1 113 ? 24.515 -6.302 -26.397 1.00 97.69 113 PHE A N 1
ATOM 831 C CA . PHE A 1 113 ? 24.577 -5.084 -27.208 1.00 97.69 113 PHE A CA 1
ATOM 832 C C . PHE A 1 113 ? 26.019 -4.576 -27.387 1.00 97.69 113 PHE A C 1
ATOM 834 O O . PHE A 1 113 ? 26.492 -4.391 -28.510 1.00 97.69 113 PHE A O 1
ATOM 841 N N . PHE A 1 114 ? 26.781 -4.429 -26.298 1.00 97.69 114 PHE A N 1
ATOM 842 C CA . PH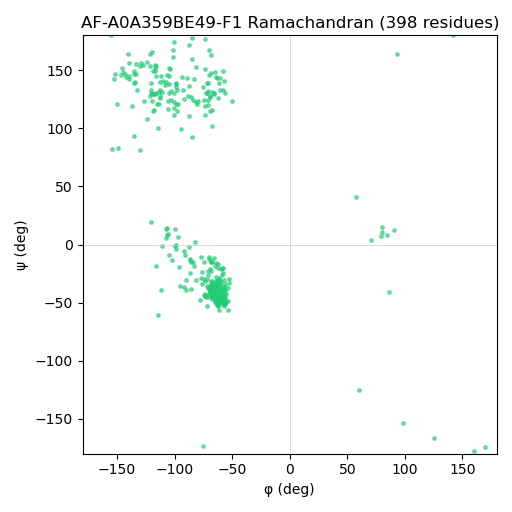E A 1 114 ? 28.176 -3.985 -26.402 1.00 97.69 114 PHE A CA 1
ATOM 843 C C . PHE A 1 114 ? 29.083 -5.034 -27.061 1.00 97.69 114 PHE A C 1
ATOM 845 O O . PHE A 1 114 ? 30.035 -4.685 -27.764 1.00 97.69 114 PHE A O 1
ATOM 852 N N . SER A 1 115 ? 28.782 -6.324 -26.890 1.00 98.00 115 SER A N 1
ATOM 853 C CA . SER A 1 115 ? 29.506 -7.396 -27.581 1.00 98.00 115 SER A CA 1
ATOM 854 C C . SER A 1 115 ? 29.248 -7.376 -29.089 1.00 98.00 115 SER A C 1
ATOM 856 O O . SER A 1 115 ? 30.204 -7.496 -29.855 1.00 98.00 115 SER A O 1
ATOM 858 N N . SER A 1 116 ? 28.003 -7.167 -29.535 1.00 97.94 116 SER A N 1
ATOM 859 C CA . SER A 1 116 ? 27.679 -7.039 -30.960 1.00 97.94 116 SER A CA 1
ATOM 860 C C . SER A 1 116 ? 28.288 -5.781 -31.570 1.00 97.94 116 SER A C 1
ATOM 862 O O . SER A 1 116 ? 28.825 -5.860 -32.675 1.00 97.94 116 SER A O 1
ATOM 864 N N . ALA A 1 117 ? 28.310 -4.664 -30.837 1.00 96.75 117 ALA A N 1
ATOM 865 C CA . ALA A 1 117 ? 28.984 -3.439 -31.267 1.00 96.75 117 ALA A CA 1
ATOM 866 C C . ALA A 1 117 ? 30.494 -3.666 -31.462 1.00 96.75 117 ALA A C 1
ATOM 868 O O . ALA A 1 117 ? 31.066 -3.294 -32.489 1.00 96.75 117 ALA A O 1
ATOM 869 N N . LYS A 1 118 ? 31.142 -4.362 -30.516 1.00 97.75 118 LYS A N 1
ATOM 870 C CA . LYS A 1 118 ? 32.557 -4.745 -30.623 1.00 97.75 118 LYS A CA 1
ATOM 871 C C . LYS A 1 118 ? 32.820 -5.699 -31.788 1.00 97.75 118 LYS A C 1
ATOM 873 O O . LYS A 1 118 ? 33.856 -5.592 -32.432 1.00 97.75 118 LYS A O 1
ATOM 878 N N . SER A 1 119 ? 31.929 -6.649 -32.058 1.00 97.69 119 SER A N 1
ATOM 879 C CA . SER A 1 119 ? 32.072 -7.529 -33.219 1.00 97.69 119 SER A CA 1
ATOM 880 C C . SER A 1 119 ? 31.929 -6.753 -34.527 1.00 97.69 119 SER A C 1
ATOM 882 O O . SER A 1 119 ? 32.762 -6.919 -35.416 1.00 97.69 119 SER A O 1
ATOM 884 N N . LEU A 1 120 ? 30.936 -5.865 -34.632 1.00 96.31 120 LEU A N 1
ATOM 885 C CA . LEU A 1 120 ? 30.719 -5.035 -35.816 1.00 96.31 120 LEU A CA 1
ATOM 886 C C . LEU A 1 120 ? 31.902 -4.100 -36.099 1.00 96.31 120 LEU A C 1
ATOM 888 O O . LEU A 1 120 ? 32.252 -3.908 -37.259 1.00 96.31 120 LEU A O 1
ATOM 892 N N . SER A 1 121 ? 32.578 -3.581 -35.070 1.00 95.62 121 SER A N 1
ATOM 893 C CA . SER A 1 121 ? 33.747 -2.715 -35.272 1.00 95.62 121 SER A CA 1
ATOM 894 C C . SER A 1 121 ? 34.940 -3.421 -35.933 1.00 95.62 121 SER A C 1
ATOM 896 O O . SER A 1 121 ? 35.808 -2.749 -36.487 1.00 95.62 121 SER A O 1
ATOM 898 N N . THR A 1 122 ? 34.983 -4.761 -35.927 1.00 97.38 122 THR A N 1
ATOM 899 C CA . THR A 1 122 ? 36.032 -5.534 -36.619 1.00 97.38 122 THR A CA 1
ATOM 900 C C . THR A 1 122 ? 35.828 -5.620 -38.133 1.00 97.38 122 THR A C 1
ATOM 902 O O . THR A 1 122 ? 36.811 -5.708 -38.866 1.00 97.38 122 THR A O 1
ATOM 905 N N . ASP A 1 123 ? 34.576 -5.566 -38.599 1.00 95.88 123 ASP A N 1
ATOM 906 C CA . ASP A 1 123 ? 34.209 -5.512 -40.019 1.00 95.88 123 ASP A CA 1
ATOM 907 C C . ASP A 1 123 ? 32.894 -4.723 -40.205 1.00 95.88 123 ASP A C 1
ATOM 909 O O . ASP A 1 123 ? 31.807 -5.309 -40.309 1.00 95.88 123 ASP A O 1
ATOM 913 N N . PRO A 1 124 ? 32.972 -3.377 -40.258 1.00 91.88 124 PRO A N 1
ATOM 914 C CA . PRO A 1 124 ? 31.794 -2.514 -40.361 1.00 91.88 124 PRO A CA 1
ATOM 915 C C . PRO A 1 124 ? 31.036 -2.626 -41.690 1.00 91.88 124 PRO A C 1
ATOM 917 O O . PRO A 1 124 ? 29.911 -2.133 -41.793 1.00 91.88 124 PRO A O 1
ATOM 920 N N . ALA A 1 125 ? 31.631 -3.229 -42.724 1.00 90.69 125 ALA A N 1
ATOM 921 C CA . ALA A 1 125 ? 30.998 -3.405 -44.031 1.00 90.69 125 ALA A CA 1
ATOM 922 C C . ALA A 1 125 ? 30.142 -4.681 -44.099 1.00 90.69 125 ALA A C 1
ATOM 924 O O . ALA A 1 125 ? 29.336 -4.821 -45.017 1.00 90.69 125 ALA A O 1
ATOM 925 N N . SER A 1 126 ? 30.282 -5.596 -43.132 1.00 95.81 126 SER A N 1
ATOM 926 C CA . SER A 1 126 ? 29.558 -6.868 -43.097 1.00 95.81 126 SER A CA 1
ATOM 927 C C . SER A 1 126 ? 28.057 -6.685 -42.830 1.00 95.81 126 SER A C 1
ATOM 929 O O . SER A 1 126 ? 27.667 -6.328 -41.710 1.00 95.81 126 SER A O 1
ATOM 931 N N . PRO A 1 127 ? 27.172 -7.026 -43.790 1.00 93.94 127 PRO A N 1
ATOM 932 C CA . PRO A 1 127 ? 25.726 -6.970 -43.570 1.00 93.94 127 PRO A CA 1
ATOM 933 C C . PRO A 1 127 ? 25.268 -7.939 -42.473 1.00 93.94 127 PRO A C 1
ATOM 935 O O . PRO A 1 127 ? 24.314 -7.663 -41.749 1.00 93.94 127 PRO A O 1
ATOM 938 N N . ALA A 1 128 ? 25.970 -9.066 -42.313 1.00 96.81 128 ALA A N 1
ATOM 939 C CA . ALA A 1 128 ? 25.662 -10.054 -41.286 1.00 96.81 128 ALA A CA 1
ATOM 940 C C . ALA A 1 128 ? 25.905 -9.501 -39.873 1.00 96.81 128 ALA A C 1
ATOM 942 O O . ALA A 1 128 ? 25.053 -9.671 -39.001 1.00 96.81 128 ALA A O 1
ATOM 943 N N . LEU A 1 129 ? 27.032 -8.810 -39.651 1.00 97.00 129 LEU A N 1
ATOM 944 C CA . LEU A 1 129 ? 27.341 -8.193 -38.356 1.00 97.00 129 LEU A CA 1
ATOM 945 C C . LEU A 1 129 ? 26.421 -7.004 -38.061 1.00 97.00 129 LEU A C 1
ATOM 947 O O . LEU A 1 129 ? 25.963 -6.871 -36.928 1.00 97.00 129 LEU A O 1
ATOM 951 N N . ARG A 1 130 ? 26.073 -6.199 -39.075 1.00 95.38 130 ARG A N 1
ATOM 952 C CA . ARG A 1 130 ? 25.068 -5.128 -38.938 1.00 95.38 130 ARG A CA 1
ATOM 953 C C . ARG A 1 130 ? 23.705 -5.684 -38.530 1.00 95.38 130 ARG A C 1
ATOM 955 O O . ARG A 1 130 ? 23.091 -5.182 -37.596 1.00 95.38 130 ARG A O 1
ATOM 962 N N . GLY A 1 131 ? 23.270 -6.775 -39.161 1.00 96.31 131 GLY A N 1
ATOM 963 C CA . GLY A 1 131 ? 22.027 -7.453 -38.797 1.00 96.31 131 GLY A CA 1
ATOM 964 C C . GLY A 1 131 ? 22.042 -8.054 -37.387 1.00 96.31 131 GLY A C 1
ATOM 965 O O . GLY A 1 131 ? 21.001 -8.103 -36.741 1.00 96.31 131 GLY A O 1
ATOM 966 N N . ILE A 1 132 ? 23.196 -8.515 -36.886 1.00 97.75 132 ILE A N 1
ATOM 967 C CA . ILE A 1 132 ? 23.333 -8.951 -35.484 1.00 97.75 132 ILE A CA 1
ATOM 968 C C . ILE A 1 132 ? 23.201 -7.752 -34.539 1.00 97.75 132 ILE A C 1
ATOM 970 O O . ILE A 1 132 ? 22.439 -7.836 -33.582 1.00 97.75 132 ILE A O 1
ATOM 974 N N . MET A 1 133 ? 23.894 -6.646 -34.822 1.00 96.75 133 MET A N 1
ATOM 975 C CA . MET A 1 133 ? 23.846 -5.434 -34.001 1.00 96.75 133 MET A CA 1
ATOM 976 C C . MET A 1 133 ? 22.420 -4.891 -33.852 1.00 96.75 133 MET A C 1
ATOM 978 O O . MET A 1 133 ? 21.985 -4.634 -32.731 1.00 96.75 133 MET A O 1
ATOM 982 N N . LEU A 1 134 ? 21.669 -4.800 -34.954 1.00 96.69 134 LEU A N 1
ATOM 983 C CA . LEU A 1 134 ? 20.269 -4.365 -34.930 1.00 96.69 134 LEU A CA 1
ATOM 984 C C . LEU A 1 134 ? 19.401 -5.283 -34.061 1.00 96.69 134 LEU A C 1
ATOM 986 O O . LEU A 1 134 ? 18.710 -4.798 -33.173 1.00 96.69 134 LEU A O 1
ATOM 990 N N . ARG A 1 135 ? 19.507 -6.609 -34.225 1.00 97.81 135 ARG A N 1
ATOM 991 C CA . ARG A 1 135 ? 18.730 -7.559 -33.408 1.00 97.81 135 ARG A CA 1
ATOM 992 C C . ARG A 1 135 ? 19.033 -7.459 -31.915 1.00 97.81 135 ARG A C 1
ATOM 994 O O . ARG A 1 135 ? 18.115 -7.536 -31.107 1.00 97.81 135 ARG A O 1
ATOM 1001 N N . GLU A 1 136 ? 20.300 -7.310 -31.530 1.00 97.81 136 GLU A N 1
ATOM 1002 C CA . GLU A 1 136 ? 20.652 -7.152 -30.110 1.00 97.81 136 GLU A CA 1
ATOM 1003 C C . GLU A 1 136 ? 20.213 -5.784 -29.560 1.00 97.81 136 GLU A C 1
ATOM 1005 O O . GLU A 1 136 ? 19.916 -5.664 -28.374 1.00 97.81 136 GLU A O 1
ATOM 1010 N N . SER A 1 137 ? 20.101 -4.770 -30.421 1.00 97.50 137 SER A N 1
ATOM 1011 C CA . SER A 1 137 ? 19.571 -3.446 -30.066 1.00 97.50 137 SER A CA 1
ATOM 1012 C C . SER A 1 137 ? 18.057 -3.475 -29.857 1.00 97.50 137 SER A C 1
ATOM 1014 O O . SER A 1 137 ? 17.569 -2.982 -28.843 1.00 97.50 137 SER A O 1
ATOM 1016 N N . GLU A 1 138 ? 17.317 -4.133 -30.752 1.00 96.25 138 GLU A N 1
ATOM 1017 C CA . GLU A 1 138 ? 15.883 -4.407 -30.590 1.00 96.25 138 GLU A CA 1
ATOM 1018 C C . GLU A 1 138 ? 15.618 -5.228 -29.321 1.00 96.25 138 GLU A C 1
ATOM 1020 O O . GLU A 1 138 ? 14.712 -4.919 -28.547 1.00 96.25 138 GLU A O 1
ATOM 1025 N N . ALA A 1 139 ? 16.443 -6.250 -29.064 1.00 94.94 139 ALA A N 1
ATOM 1026 C CA . ALA A 1 139 ? 16.351 -7.051 -27.850 1.00 94.94 139 ALA A CA 1
ATOM 1027 C C . ALA A 1 139 ? 16.607 -6.211 -26.589 1.00 94.94 139 ALA A C 1
ATOM 1029 O O . ALA A 1 139 ? 15.909 -6.396 -25.594 1.00 94.94 139 ALA A O 1
ATOM 1030 N N . LEU A 1 140 ? 17.567 -5.282 -26.616 1.00 95.94 140 LEU A N 1
ATOM 1031 C CA . LEU A 1 140 ? 17.824 -4.366 -25.506 1.00 95.94 140 LEU A CA 1
ATOM 1032 C C . LEU A 1 140 ? 16.643 -3.413 -25.267 1.00 95.94 140 LEU A C 1
ATOM 1034 O O . LEU A 1 140 ? 16.181 -3.304 -24.133 1.00 95.94 140 LEU A O 1
ATOM 1038 N N . ALA A 1 141 ? 16.106 -2.789 -26.317 1.00 95.12 141 ALA A N 1
ATOM 10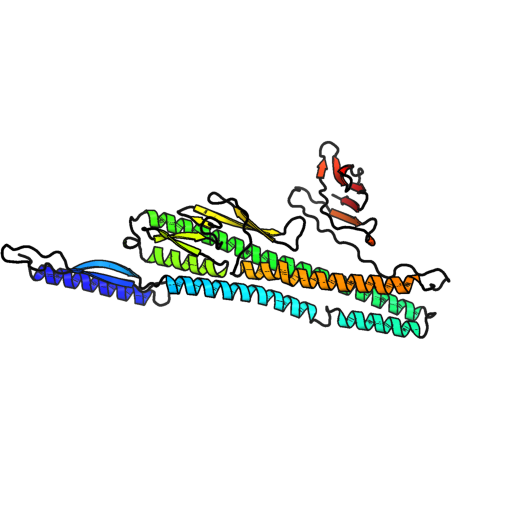39 C CA . ALA A 1 141 ? 14.937 -1.915 -26.211 1.00 95.12 141 ALA A CA 1
ATOM 1040 C C . ALA A 1 141 ? 13.714 -2.673 -25.662 1.00 95.12 141 ALA A C 1
ATOM 1042 O O . ALA A 1 141 ? 13.053 -2.222 -24.727 1.00 95.12 141 ALA A O 1
ATOM 1043 N N . SER A 1 142 ? 13.466 -3.888 -26.163 1.00 93.19 142 SER A N 1
ATOM 1044 C CA . SER A 1 142 ? 12.407 -4.761 -25.649 1.00 93.19 142 SER A CA 1
ATOM 1045 C C . SER A 1 142 ? 12.600 -5.118 -24.173 1.00 93.19 142 SER A C 1
ATOM 1047 O O . SER A 1 142 ? 11.608 -5.337 -23.477 1.00 93.19 142 SER A O 1
ATOM 1049 N N . ARG A 1 143 ? 13.843 -5.188 -23.680 1.00 93.00 143 ARG A N 1
ATOM 1050 C CA . ARG A 1 143 ? 14.139 -5.464 -22.267 1.00 93.00 143 ARG A CA 1
ATOM 1051 C C . ARG A 1 143 ? 13.843 -4.275 -21.370 1.00 93.00 143 ARG A C 1
ATOM 1053 O O . ARG A 1 143 ? 13.233 -4.485 -20.330 1.00 93.00 143 ARG A O 1
ATOM 1060 N N . PHE A 1 144 ? 14.208 -3.062 -21.783 1.00 93.81 144 PHE A N 1
ATOM 1061 C CA . PHE A 1 144 ? 13.813 -1.845 -21.070 1.00 93.81 144 PHE A CA 1
ATOM 1062 C C . PHE A 1 144 ? 12.290 -1.741 -20.960 1.00 93.81 144 PHE A C 1
ATOM 1064 O O . PHE A 1 144 ? 11.770 -1.636 -19.853 1.00 93.81 144 PHE A O 1
ATOM 1071 N N . ASN A 1 145 ? 11.576 -1.892 -22.079 1.00 91.62 145 ASN A N 1
ATOM 1072 C CA . ASN A 1 145 ? 10.112 -1.817 -22.100 1.00 91.62 145 ASN A CA 1
ATOM 1073 C C . ASN A 1 145 ? 9.457 -2.928 -21.264 1.00 91.62 145 ASN A C 1
ATOM 1075 O O . ASN A 1 145 ? 8.514 -2.680 -20.518 1.00 91.62 145 ASN A O 1
ATOM 1079 N N . GLY A 1 146 ? 9.968 -4.159 -21.360 1.00 91.81 146 GLY A N 1
ATOM 1080 C CA . GLY A 1 146 ? 9.450 -5.287 -20.587 1.00 91.81 146 GLY A CA 1
ATOM 1081 C C . GLY A 1 146 ? 9.706 -5.164 -19.084 1.00 91.81 146 GLY A C 1
ATOM 1082 O O . GLY A 1 146 ? 8.904 -5.659 -18.297 1.00 91.81 146 GLY A O 1
ATOM 1083 N N . LEU A 1 147 ? 10.805 -4.524 -18.673 1.00 92.31 147 LEU A N 1
ATOM 1084 C CA . LEU A 1 147 ? 11.064 -4.233 -17.265 1.00 92.31 147 LEU A CA 1
ATOM 1085 C C . LEU A 1 147 ? 10.168 -3.095 -16.765 1.00 92.31 147 LEU A C 1
ATOM 1087 O O . LEU A 1 147 ? 9.578 -3.242 -15.702 1.00 92.31 147 LEU A O 1
ATOM 1091 N N . ALA A 1 148 ? 10.015 -2.019 -17.543 1.00 91.69 148 ALA A N 1
ATOM 1092 C CA . ALA A 1 148 ? 9.112 -0.916 -17.216 1.00 91.69 148 ALA A CA 1
ATOM 1093 C C . ALA A 1 148 ? 7.672 -1.412 -16.993 1.00 91.69 148 ALA A C 1
ATOM 1095 O O . ALA A 1 148 ? 7.110 -1.183 -15.930 1.00 91.69 148 ALA A O 1
ATOM 1096 N N . SER A 1 149 ? 7.139 -2.224 -17.915 1.00 91.62 149 SER A N 1
ATOM 1097 C CA . SER A 1 149 ? 5.803 -2.822 -17.770 1.00 91.62 149 SER A CA 1
ATOM 1098 C C . SER A 1 149 ? 5.659 -3.682 -16.509 1.00 91.62 149 SER A C 1
ATOM 1100 O O . SER A 1 149 ? 4.607 -3.676 -15.886 1.00 91.62 149 SER A O 1
ATOM 1102 N N . GLN A 1 150 ? 6.700 -4.419 -16.110 1.00 93.25 150 GLN A N 1
ATOM 1103 C CA . GLN A 1 150 ? 6.651 -5.234 -14.890 1.00 93.25 150 GLN A CA 1
ATOM 1104 C C . GLN A 1 150 ? 6.741 -4.395 -13.610 1.00 93.25 150 GLN A C 1
ATOM 1106 O O . GLN A 1 150 ? 6.202 -4.800 -12.580 1.00 93.25 150 GLN A O 1
ATOM 1111 N N . LEU A 1 151 ? 7.421 -3.245 -13.656 1.00 93.38 151 LEU A N 1
ATOM 1112 C CA . LEU A 1 151 ? 7.415 -2.277 -12.559 1.00 93.38 151 LEU A CA 1
ATOM 1113 C C . LEU A 1 151 ? 6.035 -1.625 -12.415 1.00 93.38 151 LEU A C 1
ATOM 1115 O O . LEU A 1 151 ? 5.547 -1.524 -11.290 1.00 93.38 151 LEU A O 1
ATOM 1119 N N . ASP A 1 152 ? 5.391 -1.269 -13.528 1.00 92.06 152 ASP A N 1
ATOM 1120 C CA . ASP A 1 152 ? 4.021 -0.744 -13.536 1.00 92.06 152 ASP A CA 1
ATOM 1121 C C . ASP A 1 152 ? 3.035 -1.771 -12.954 1.00 92.06 152 ASP A C 1
ATOM 1123 O O . ASP A 1 152 ? 2.318 -1.465 -12.000 1.00 92.06 152 ASP A O 1
ATOM 1127 N N . ASP A 1 153 ? 3.092 -3.026 -13.419 1.00 94.12 153 ASP A N 1
ATOM 1128 C CA . ASP A 1 153 ? 2.271 -4.125 -12.890 1.00 94.12 153 ASP A CA 1
ATOM 1129 C C . ASP A 1 153 ? 2.473 -4.320 -11.375 1.00 94.12 153 ASP A C 1
ATOM 1131 O O . ASP A 1 153 ? 1.528 -4.604 -10.631 1.00 94.12 153 ASP A O 1
ATOM 1135 N N . LEU A 1 154 ? 3.714 -4.193 -10.894 1.00 95.25 154 LEU A N 1
ATOM 1136 C CA . LEU A 1 154 ? 4.031 -4.307 -9.471 1.00 95.25 154 LEU A CA 1
ATOM 1137 C C . LEU A 1 154 ? 3.464 -3.125 -8.669 1.00 95.25 154 LEU A C 1
ATOM 1139 O O . LEU A 1 154 ? 2.994 -3.319 -7.543 1.00 95.25 154 LEU A O 1
ATOM 1143 N N . GLY A 1 155 ? 3.476 -1.924 -9.250 1.00 94.88 155 GLY A N 1
ATOM 1144 C CA . GLY A 1 155 ? 2.836 -0.734 -8.697 1.00 94.88 155 GLY A CA 1
ATOM 1145 C C . GLY A 1 155 ? 1.329 -0.892 -8.558 1.00 94.88 155 GLY A C 1
ATOM 1146 O O . GLY A 1 155 ? 0.795 -0.672 -7.471 1.00 94.88 155 GLY A O 1
ATOM 1147 N N . ASP A 1 156 ? 0.656 -1.357 -9.608 1.00 94.56 156 ASP A N 1
ATOM 1148 C CA . ASP A 1 156 ? -0.794 -1.578 -9.611 1.00 94.56 156 ASP A CA 1
ATOM 1149 C C . ASP A 1 156 ? -1.220 -2.649 -8.599 1.00 94.56 156 ASP A C 1
ATOM 1151 O O . ASP A 1 156 ? -2.249 -2.525 -7.926 1.00 94.56 156 ASP A O 1
ATOM 1155 N N . GLN A 1 157 ? -0.408 -3.693 -8.427 1.00 96.25 157 GLN A N 1
ATOM 1156 C CA . GLN A 1 157 ? -0.641 -4.709 -7.402 1.00 96.25 157 GLN A CA 1
ATOM 1157 C C . GLN A 1 157 ? -0.484 -4.144 -5.987 1.00 96.25 157 GLN A C 1
ATOM 1159 O O . GLN A 1 157 ? -1.318 -4.427 -5.125 1.00 96.25 157 GLN A O 1
ATOM 1164 N N . SER A 1 158 ? 0.543 -3.319 -5.753 1.00 96.88 158 SER A N 1
ATOM 1165 C CA . SER A 1 158 ? 0.737 -2.648 -4.464 1.00 96.88 158 SER A CA 1
ATOM 1166 C C . SER A 1 158 ? -0.420 -1.699 -4.146 1.00 96.88 158 SER A C 1
ATOM 1168 O O . SER A 1 158 ? -0.935 -1.716 -3.027 1.00 96.88 158 SER A O 1
ATOM 1170 N N . LEU A 1 159 ? -0.894 -0.943 -5.140 1.00 96.00 159 LEU A N 1
ATOM 1171 C CA . LEU A 1 159 ? -2.057 -0.071 -5.000 1.00 96.00 159 LEU A CA 1
ATOM 1172 C C . LEU A 1 159 ? -3.333 -0.876 -4.713 1.00 96.00 159 LEU A C 1
ATOM 1174 O O . LEU A 1 159 ? -4.090 -0.529 -3.813 1.00 96.00 159 LEU A O 1
ATOM 1178 N N . SER A 1 160 ? -3.535 -2.002 -5.398 1.00 96.94 160 SER A N 1
ATOM 1179 C CA . SER A 1 160 ? -4.680 -2.891 -5.158 1.00 96.94 160 SER A CA 1
ATOM 1180 C C . SER A 1 160 ? -4.691 -3.471 -3.737 1.00 96.94 160 SER A C 1
ATOM 1182 O O . SER A 1 160 ? -5.755 -3.584 -3.120 1.00 96.94 160 SER A O 1
ATOM 1184 N N . ALA A 1 161 ? -3.518 -3.836 -3.204 1.00 97.75 161 ALA A N 1
ATOM 1185 C CA . ALA A 1 161 ? -3.367 -4.296 -1.823 1.00 97.75 161 ALA A CA 1
ATOM 1186 C C . ALA A 1 161 ? -3.660 -3.165 -0.824 1.00 97.75 161 ALA A C 1
ATOM 1188 O O . ALA A 1 161 ? -4.443 -3.348 0.108 1.00 97.75 161 ALA A O 1
ATOM 1189 N N . LEU A 1 162 ? -3.126 -1.968 -1.081 1.00 97.88 162 LEU A N 1
ATOM 1190 C CA . LEU A 1 162 ? -3.414 -0.764 -0.305 1.00 97.88 162 LEU A CA 1
ATOM 1191 C C . LEU A 1 162 ? -4.918 -0.464 -0.267 1.00 97.88 162 LEU A C 1
ATOM 1193 O O . LEU A 1 162 ? -5.477 -0.241 0.806 1.00 97.88 162 LEU A O 1
ATOM 1197 N N . GLU A 1 163 ? -5.602 -0.490 -1.410 1.00 97.69 163 GLU A N 1
ATOM 1198 C CA . GLU A 1 163 ? -7.046 -0.261 -1.483 1.00 97.69 163 GLU A CA 1
ATOM 1199 C C . GLU A 1 163 ? -7.850 -1.309 -0.703 1.00 97.69 163 GLU A C 1
ATOM 1201 O O . GLU A 1 163 ? -8.879 -0.987 -0.100 1.00 97.69 163 GLU A O 1
ATOM 1206 N N . ALA A 1 164 ? -7.413 -2.571 -0.716 1.00 98.31 164 ALA A N 1
ATOM 1207 C CA . ALA A 1 164 ? -8.042 -3.628 0.068 1.00 98.31 164 ALA A CA 1
ATOM 1208 C C . ALA A 1 164 ? -7.942 -3.343 1.570 1.00 98.31 164 ALA A C 1
ATOM 1210 O O . ALA A 1 164 ? -8.954 -3.419 2.271 1.00 98.31 164 ALA A O 1
ATOM 1211 N N . ASP A 1 165 ? -6.775 -2.915 2.035 1.00 98.50 165 ASP A N 1
ATOM 1212 C CA . ASP A 1 165 ? -6.555 -2.557 3.432 1.00 98.50 165 ASP A CA 1
ATOM 1213 C C . ASP A 1 165 ? -7.333 -1.301 3.837 1.00 98.50 165 ASP A C 1
ATOM 1215 O O . ASP A 1 165 ? -7.938 -1.258 4.909 1.00 98.50 165 ASP A O 1
ATOM 1219 N N . VAL A 1 166 ? -7.432 -0.304 2.955 1.00 98.38 166 VAL A N 1
ATOM 1220 C CA . VAL A 1 166 ? -8.289 0.873 3.174 1.00 98.38 166 VAL A CA 1
ATOM 1221 C C . VAL A 1 166 ? -9.763 0.471 3.320 1.00 98.38 166 VAL A C 1
ATOM 1223 O O . VAL A 1 166 ? -10.472 1.011 4.176 1.00 98.38 166 VAL A O 1
ATOM 1226 N N . ARG A 1 167 ? -10.250 -0.512 2.548 1.00 98.50 167 ARG A N 1
ATOM 1227 C CA . ARG A 1 167 ? -11.609 -1.058 2.731 1.00 98.50 167 ARG A CA 1
ATOM 1228 C C . ARG A 1 167 ? -11.773 -1.726 4.099 1.00 98.50 167 ARG A C 1
ATOM 1230 O O . ARG A 1 167 ? -12.800 -1.506 4.748 1.00 98.50 167 ARG A O 1
ATOM 1237 N N . SER A 1 168 ? -10.774 -2.479 4.561 1.00 98.62 168 SER A N 1
ATOM 1238 C CA . SER A 1 168 ? -10.764 -3.081 5.903 1.00 98.62 168 SER A CA 1
ATOM 1239 C C . SER A 1 168 ? -10.806 -2.018 7.004 1.00 98.62 168 SER A C 1
ATOM 1241 O O . SER A 1 168 ? -11.651 -2.100 7.897 1.00 98.62 168 SER A O 1
ATOM 1243 N N . VAL A 1 169 ? -9.992 -0.962 6.892 1.00 98.44 169 VAL A N 1
ATOM 1244 C CA . VAL A 1 169 ? -9.994 0.200 7.802 1.00 98.44 169 VAL A CA 1
ATOM 1245 C C . VAL A 1 169 ? -11.388 0.814 7.913 1.00 98.44 169 VAL A C 1
ATOM 1247 O O . VAL A 1 169 ? -11.891 1.030 9.018 1.00 98.44 169 VAL A O 1
ATOM 1250 N N . ASN A 1 170 ? -12.040 1.061 6.775 1.00 97.81 170 ASN A N 1
ATOM 1251 C CA . ASN A 1 170 ? -13.368 1.669 6.736 1.00 97.81 170 ASN A CA 1
ATOM 1252 C C . ASN A 1 170 ? -14.430 0.770 7.389 1.00 97.81 170 ASN A C 1
ATOM 1254 O O . ASN A 1 170 ? -15.231 1.247 8.195 1.00 97.81 170 ASN A O 1
ATOM 1258 N N . SER A 1 171 ? -14.394 -0.539 7.120 1.00 98.38 171 SER A N 1
ATOM 1259 C CA . SER A 1 171 ? -15.307 -1.499 7.750 1.00 98.38 171 SER A CA 1
ATOM 1260 C C . SER A 1 171 ? -15.111 -1.584 9.268 1.00 98.38 171 SER A C 1
ATOM 1262 O O . SER A 1 171 ? -16.084 -1.598 10.026 1.00 98.38 171 SER A O 1
ATOM 1264 N N . LEU A 1 172 ? -13.862 -1.609 9.738 1.00 98.50 172 LEU A N 1
ATOM 1265 C CA . LEU A 1 172 ? -13.546 -1.633 11.167 1.00 98.50 172 LEU A CA 1
ATOM 1266 C C . LEU A 1 172 ? -13.993 -0.340 11.859 1.00 98.50 172 LEU A C 1
ATOM 1268 O O . LEU A 1 172 ? -14.590 -0.397 12.935 1.00 98.50 172 LEU A O 1
ATOM 1272 N N . ALA A 1 173 ? -13.800 0.820 11.227 1.00 97.69 173 ALA A N 1
ATOM 1273 C CA . ALA A 1 173 ? -14.272 2.100 11.749 1.00 97.69 173 ALA A CA 1
ATOM 1274 C C . ALA A 1 173 ? -15.801 2.132 11.942 1.00 97.69 173 ALA A C 1
ATOM 1276 O O . ALA A 1 173 ? -16.288 2.593 12.980 1.00 97.69 173 ALA A O 1
ATOM 1277 N N . GLU A 1 174 ? -16.568 1.603 10.986 1.00 97.56 174 GLU A N 1
ATOM 1278 C CA . GLU A 1 174 ? -18.025 1.468 11.106 1.00 97.56 174 GLU A CA 1
ATOM 1279 C C . GLU A 1 174 ? -18.432 0.525 12.246 1.00 97.56 174 GLU A C 1
ATOM 1281 O O . GLU A 1 174 ? -19.328 0.845 13.035 1.00 97.56 174 GLU A O 1
ATOM 1286 N N . GLN A 1 175 ? -17.748 -0.615 12.385 1.00 98.25 175 GLN A N 1
ATOM 1287 C CA . GLN A 1 175 ? -17.996 -1.560 13.476 1.00 98.25 175 GLN A CA 1
ATOM 1288 C C . GLN A 1 175 ? -17.705 -0.939 14.848 1.00 98.25 175 GLN A C 1
ATOM 1290 O O . GLN A 1 175 ? -18.492 -1.114 15.781 1.00 98.25 175 GLN A O 1
ATOM 1295 N N . ILE A 1 176 ? -16.627 -0.161 14.980 1.00 98.25 176 ILE A N 1
ATOM 1296 C CA . ILE A 1 176 ? -16.306 0.567 16.218 1.00 98.25 176 ILE A CA 1
ATOM 1297 C C . ILE A 1 176 ? -17.396 1.605 16.526 1.00 98.25 176 ILE A C 1
ATOM 1299 O O . ILE A 1 176 ? -17.832 1.723 17.674 1.00 98.25 176 ILE A O 1
ATOM 1303 N N . ALA A 1 177 ? -17.890 2.330 15.518 1.00 97.12 177 ALA A N 1
ATOM 1304 C CA . ALA A 1 177 ? -18.987 3.281 15.692 1.00 97.12 177 AL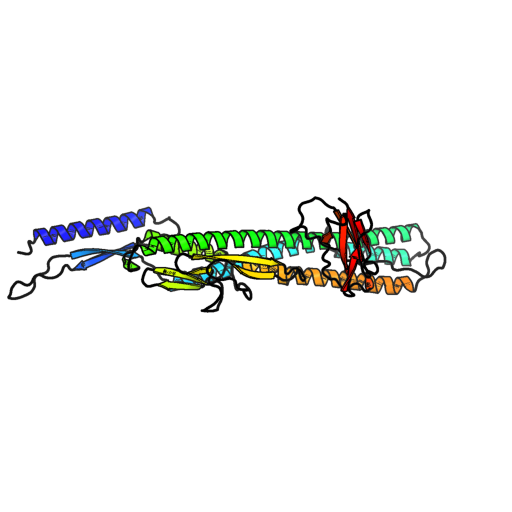A A CA 1
ATOM 1305 C C . ALA A 1 177 ? -20.293 2.598 16.156 1.00 97.12 177 ALA A C 1
ATOM 1307 O O . ALA A 1 177 ? -21.030 3.159 16.977 1.00 97.12 177 ALA A O 1
ATOM 1308 N N . GLU A 1 178 ? -20.571 1.378 15.688 1.00 97.56 178 GLU A N 1
ATOM 1309 C CA . GLU A 1 178 ? -21.691 0.560 16.171 1.00 97.56 178 GLU A CA 1
ATOM 1310 C C . GLU A 1 178 ? -21.478 0.085 17.616 1.00 97.56 178 GLU A C 1
ATOM 1312 O O . GLU A 1 178 ? -22.391 0.197 18.436 1.00 97.56 178 GLU A O 1
ATOM 1317 N N . VAL A 1 179 ? -20.272 -0.356 17.985 1.00 97.75 179 VAL A N 1
ATOM 1318 C CA . VAL A 1 179 ? -19.966 -0.701 19.385 1.00 97.75 179 VAL A CA 1
ATOM 1319 C C . VAL A 1 179 ? -20.172 0.513 20.295 1.00 97.75 179 VAL A C 1
ATOM 1321 O O . VAL A 1 179 ? -20.886 0.418 21.296 1.00 97.75 179 VAL A O 1
ATOM 1324 N N . ASN A 1 180 ? -19.677 1.691 19.906 1.00 97.44 180 ASN A N 1
ATOM 1325 C CA . ASN A 1 180 ? -19.926 2.937 20.633 1.00 97.44 180 ASN A CA 1
ATOM 1326 C C . ASN A 1 180 ? -21.425 3.229 20.798 1.00 97.44 180 ASN A C 1
ATOM 1328 O O . ASN A 1 180 ? -21.865 3.665 21.864 1.00 97.44 180 ASN A O 1
ATOM 1332 N N . ARG A 1 181 ? -22.240 2.959 19.770 1.00 96.94 181 ARG A N 1
ATOM 1333 C CA . ARG A 1 181 ? -23.700 3.125 19.827 1.00 96.94 181 ARG A CA 1
ATOM 1334 C C . ARG A 1 181 ? -24.334 2.214 20.872 1.00 96.94 181 ARG A C 1
ATOM 1336 O O . ARG A 1 181 ? -25.208 2.661 21.618 1.00 96.94 181 ARG A O 1
ATOM 1343 N N . GLN A 1 182 ? -23.880 0.969 20.974 1.00 96.06 182 GLN A N 1
ATOM 1344 C CA . GLN A 1 182 ? -24.357 0.028 21.989 1.00 96.06 182 GLN A CA 1
ATOM 1345 C C . GLN A 1 182 ? -23.964 0.469 23.405 1.00 96.06 182 GLN A C 1
ATOM 1347 O O . GLN A 1 182 ? -24.773 0.343 24.330 1.00 96.06 182 GLN A O 1
ATOM 1352 N N . MET A 1 183 ? -22.785 1.077 23.556 1.00 95.50 183 MET A N 1
ATOM 1353 C CA . MET A 1 183 ? -22.283 1.604 24.828 1.00 95.50 183 MET A CA 1
ATOM 1354 C C . MET A 1 183 ? -23.060 2.829 25.338 1.00 95.50 183 MET A C 1
ATOM 1356 O O . MET A 1 183 ? -23.085 3.081 26.546 1.00 95.50 183 MET A O 1
ATOM 1360 N N . LEU A 1 184 ? -23.785 3.559 24.479 1.00 93.25 184 LEU A N 1
ATOM 1361 C CA . LEU A 1 184 ? -24.622 4.693 24.910 1.00 93.25 184 LEU A CA 1
ATOM 1362 C C . LEU A 1 184 ? -25.755 4.299 25.872 1.00 93.25 184 LEU A C 1
ATOM 1364 O O . LEU A 1 184 ? -26.310 5.169 26.546 1.00 93.25 184 LEU A O 1
ATOM 1368 N N . LYS A 1 185 ? -26.100 3.007 25.953 1.00 91.94 185 LYS A N 1
ATOM 1369 C CA . LYS A 1 185 ? -27.151 2.477 26.838 1.00 91.94 185 LYS A CA 1
ATOM 1370 C C . LYS A 1 185 ? -26.792 2.570 28.325 1.00 91.94 185 LYS A C 1
ATOM 1372 O O . LYS A 1 185 ? -27.673 2.389 29.167 1.00 91.94 185 LYS A O 1
ATOM 1377 N N . LYS A 1 186 ? -25.523 2.821 28.661 1.00 94.12 186 LYS A N 1
ATOM 1378 C CA . LYS A 1 186 ? -25.018 2.900 30.036 1.00 94.12 186 LYS A CA 1
ATOM 1379 C C . LYS A 1 186 ? -24.382 4.258 30.326 1.00 94.12 186 LYS A C 1
ATOM 1381 O O . LYS A 1 186 ? -23.929 4.976 29.436 1.00 94.12 186 LYS A O 1
ATO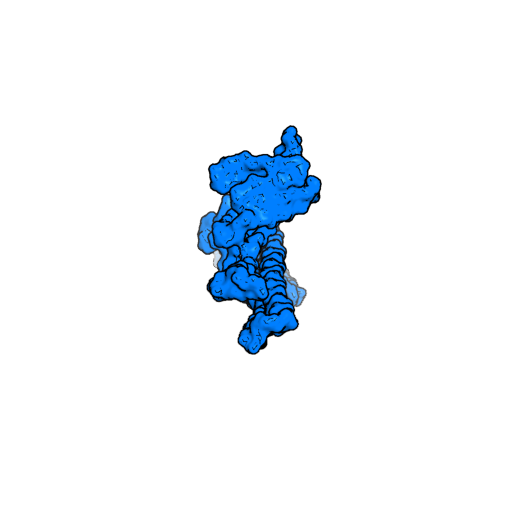M 1386 N N . SER A 1 187 ? -24.392 4.641 31.600 1.00 90.81 187 SER A N 1
ATOM 1387 C CA . SER A 1 187 ? -23.907 5.944 32.071 1.00 90.81 187 SER A CA 1
ATOM 1388 C C . SER A 1 187 ? -22.410 5.985 32.363 1.00 90.81 187 SER A C 1
ATOM 1390 O O . SER A 1 187 ? -21.837 7.076 32.319 1.00 90.81 187 SER A O 1
ATOM 1392 N N . SER A 1 188 ? -21.801 4.835 32.656 1.00 93.12 188 SER A N 1
ATOM 1393 C CA . SER A 1 188 ? -20.383 4.700 32.980 1.00 93.12 188 SER A CA 1
ATOM 1394 C C . SER A 1 188 ? -19.785 3.451 32.335 1.00 93.12 188 SER A C 1
ATOM 1396 O O . SER A 1 188 ? -20.511 2.499 32.048 1.00 93.12 188 SER A O 1
ATOM 1398 N N . GLU A 1 189 ? -18.468 3.449 32.131 1.00 90.75 189 GLU A N 1
ATOM 1399 C CA . GLU A 1 189 ? -17.729 2.279 31.633 1.00 90.75 189 GLU A CA 1
ATOM 1400 C C . GLU A 1 189 ? -17.893 1.048 32.538 1.00 90.75 189 GLU A C 1
ATOM 1402 O O . GLU A 1 189 ? -18.041 -0.066 32.047 1.00 90.75 189 GLU A O 1
ATOM 1407 N N . ARG A 1 190 ? -17.962 1.251 33.860 1.00 88.69 190 ARG A N 1
ATOM 1408 C CA . ARG A 1 190 ? -18.151 0.176 34.849 1.00 88.69 190 ARG A CA 1
ATOM 1409 C C . ARG A 1 190 ? -19.471 -0.577 34.665 1.00 88.69 190 ARG A C 1
ATOM 1411 O O . ARG A 1 190 ? -19.560 -1.750 35.006 1.00 88.69 190 ARG A O 1
ATOM 1418 N N . ASP A 1 191 ? -20.491 0.097 34.141 1.00 90.38 191 ASP A N 1
ATOM 1419 C CA . ASP A 1 191 ? -21.820 -0.487 33.938 1.00 90.38 191 ASP A CA 1
ATOM 1420 C C . ASP A 1 191 ? -21.951 -1.210 32.584 1.00 90.38 191 ASP A C 1
ATOM 1422 O O . ASP A 1 191 ? -23.025 -1.742 32.270 1.00 90.38 191 ASP A O 1
ATOM 1426 N N . GLN A 1 192 ? -20.900 -1.181 31.755 1.00 92.69 192 GLN A N 1
ATOM 1427 C CA . GLN A 1 192 ? -20.881 -1.841 30.453 1.00 92.69 192 GLN A CA 1
ATOM 1428 C C . GLN A 1 192 ? -20.748 -3.352 30.606 1.00 92.69 192 GLN A C 1
ATOM 1430 O O . GLN A 1 192 ? -20.138 -3.862 31.545 1.00 92.69 192 GLN A O 1
ATOM 1435 N N . ALA A 1 193 ? -21.297 -4.083 29.637 1.00 90.94 193 ALA A N 1
ATOM 1436 C CA . ALA A 1 193 ? -21.018 -5.506 29.526 1.00 90.94 193 ALA A CA 1
ATOM 1437 C C . ALA A 1 193 ? -19.527 -5.699 29.178 1.00 90.94 193 ALA A C 1
ATOM 1439 O O . ALA A 1 193 ? -19.070 -5.075 28.216 1.00 90.94 193 ALA A O 1
ATOM 1440 N N . PRO A 1 194 ? -18.778 -6.562 29.895 1.00 90.50 194 PRO A N 1
ATOM 1441 C CA . PRO A 1 194 ? -17.368 -6.814 29.598 1.00 90.50 194 PRO A CA 1
ATOM 1442 C C . PRO A 1 194 ? -17.114 -7.208 28.139 1.00 90.50 194 PRO A C 1
ATOM 1444 O O . PRO A 1 194 ? -16.162 -6.725 27.541 1.00 90.50 194 PRO A O 1
ATOM 1447 N N . GLU A 1 195 ? -18.026 -7.983 27.546 1.00 90.38 195 GLU A N 1
ATOM 1448 C CA . GLU A 1 195 ? -17.961 -8.405 26.141 1.00 90.38 195 GLU A CA 1
ATOM 1449 C C . GLU A 1 195 ? -17.973 -7.230 25.151 1.00 90.38 195 GLU A C 1
ATOM 1451 O O . GLU A 1 195 ? -17.303 -7.293 24.126 1.00 90.38 195 GLU A O 1
ATOM 1456 N N . LEU A 1 196 ? -18.688 -6.133 25.445 1.00 94.00 196 LEU A N 1
ATOM 1457 C CA . LEU A 1 196 ? -18.671 -4.943 24.580 1.00 94.00 196 LEU A CA 1
ATOM 1458 C C . LEU A 1 196 ? -17.323 -4.229 24.635 1.00 94.00 196 LEU A C 1
ATOM 1460 O O . LEU A 1 196 ? -16.856 -3.722 23.617 1.00 94.00 196 LEU A O 1
ATOM 1464 N N . LEU A 1 197 ? -16.705 -4.192 25.816 1.00 95.00 197 LEU A N 1
ATOM 1465 C CA . LEU A 1 197 ? -15.386 -3.598 25.987 1.00 95.00 197 LEU A CA 1
ATOM 1466 C C . LEU A 1 197 ? -14.307 -4.465 25.321 1.00 95.00 197 LEU A C 1
ATOM 1468 O O . LEU A 1 197 ? -13.462 -3.930 24.612 1.00 95.00 197 LEU A O 1
ATOM 1472 N N . ASP A 1 198 ? -14.382 -5.790 25.471 1.00 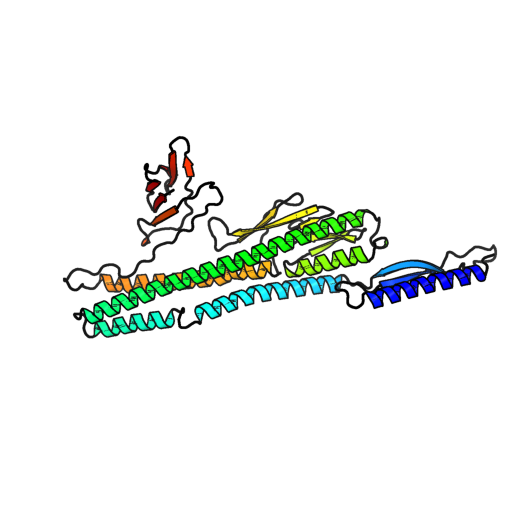94.38 198 ASP A N 1
ATOM 1473 C CA . ASP A 1 198 ? -13.498 -6.734 24.775 1.00 94.38 198 ASP A CA 1
ATOM 1474 C C . ASP A 1 198 ? -13.658 -6.629 23.250 1.00 94.38 198 ASP A C 1
ATOM 1476 O O . ASP A 1 198 ? -12.663 -6.550 22.535 1.00 94.38 198 ASP A O 1
ATOM 1480 N N . ARG A 1 199 ? -14.894 -6.528 22.736 1.00 95.62 199 ARG A N 1
ATOM 1481 C CA . ARG A 1 199 ? -15.140 -6.348 21.295 1.00 95.62 199 ARG A CA 1
ATOM 1482 C C . ARG A 1 199 ? -14.588 -5.024 20.773 1.00 95.62 199 ARG A C 1
ATOM 1484 O O . ARG A 1 199 ? -14.017 -5.010 19.688 1.00 95.62 199 ARG A O 1
ATOM 1491 N N . ARG A 1 200 ? -14.756 -3.926 21.517 1.00 96.62 200 ARG A N 1
ATOM 1492 C CA . ARG A 1 200 ? -14.160 -2.622 21.182 1.00 96.62 200 ARG A CA 1
ATOM 1493 C C . ARG A 1 200 ? -12.644 -2.748 21.072 1.00 96.62 200 ARG A C 1
ATOM 1495 O O . ARG A 1 200 ? -12.080 -2.322 20.075 1.00 96.62 200 ARG A O 1
ATOM 1502 N N . ASP A 1 201 ? -12.010 -3.329 22.085 1.00 96.50 201 ASP A N 1
ATOM 1503 C CA . ASP A 1 201 ? -10.552 -3.406 22.169 1.00 96.50 201 ASP A CA 1
ATOM 1504 C C . ASP A 1 201 ? -9.978 -4.352 21.102 1.00 96.50 201 ASP A C 1
ATOM 1506 O O . ASP A 1 201 ? -8.969 -4.020 20.488 1.00 96.50 201 ASP A O 1
ATOM 1510 N N . GLN A 1 202 ? -10.670 -5.452 20.778 1.00 96.06 202 GLN A N 1
ATOM 1511 C CA . GLN A 1 202 ? -10.304 -6.302 19.643 1.00 96.06 202 GLN A CA 1
ATOM 1512 C C . GLN A 1 202 ? -10.370 -5.546 18.314 1.00 96.06 202 GLN A C 1
ATOM 1514 O O . GLN A 1 202 ? -9.412 -5.576 17.558 1.00 96.06 202 GLN A O 1
ATOM 1519 N N . LEU A 1 203 ? -11.455 -4.812 18.049 1.00 98.06 203 LEU A N 1
ATOM 1520 C CA . LEU A 1 203 ? -11.569 -4.027 16.815 1.00 98.06 203 LEU A CA 1
ATOM 1521 C C . LEU A 1 203 ? -10.477 -2.952 16.703 1.00 98.06 203 LEU A C 1
ATOM 1523 O O . LEU A 1 203 ? -10.076 -2.606 15.598 1.00 98.06 203 LEU A O 1
ATOM 1527 N N . LEU A 1 204 ? -10.004 -2.409 17.830 1.00 97.94 204 LEU A N 1
ATOM 1528 C CA . LEU A 1 204 ? -8.873 -1.479 17.847 1.00 97.94 204 LEU A CA 1
ATOM 1529 C C . LEU A 1 204 ? -7.546 -2.186 17.536 1.00 97.94 204 LEU A C 1
ATOM 1531 O O . LEU A 1 204 ? -6.729 -1.607 16.825 1.00 97.94 204 LEU A O 1
ATOM 1535 N N . ARG A 1 205 ? -7.342 -3.424 18.011 1.00 96.88 205 ARG A N 1
ATOM 1536 C CA . ARG A 1 205 ? -6.193 -4.254 17.610 1.00 96.88 205 ARG A CA 1
ATOM 1537 C C . ARG A 1 205 ? -6.225 -4.575 16.125 1.00 96.88 205 ARG A C 1
ATOM 1539 O O . ARG A 1 205 ? -5.264 -4.242 15.442 1.00 96.88 205 ARG A O 1
ATOM 1546 N N . ASP A 1 206 ? -7.345 -5.095 15.632 1.00 98.25 206 ASP A N 1
ATOM 1547 C CA . ASP A 1 206 ? -7.529 -5.414 14.214 1.00 98.25 206 ASP A CA 1
ATOM 1548 C C . ASP A 1 206 ? -7.289 -4.161 13.348 1.00 98.25 206 ASP A C 1
ATOM 1550 O O . ASP A 1 206 ? -6.628 -4.215 12.320 1.00 98.25 206 ASP A O 1
ATOM 1554 N N . LEU A 1 207 ? -7.772 -2.987 13.778 1.00 98.44 207 LEU A N 1
ATOM 1555 C CA . LEU A 1 207 ? -7.551 -1.730 13.053 1.00 98.44 207 LEU A CA 1
ATOM 1556 C C . LEU A 1 207 ? -6.078 -1.296 13.057 1.00 98.44 207 LEU A C 1
ATOM 1558 O O . LEU A 1 207 ? -5.619 -0.704 12.079 1.00 98.44 207 LEU A O 1
ATOM 1562 N N . SER A 1 208 ? -5.348 -1.582 14.139 1.00 98.06 208 SER A N 1
ATOM 1563 C CA . SER A 1 208 ? -3.942 -1.197 14.282 1.00 98.06 208 SER A CA 1
ATOM 1564 C C . SER A 1 208 ? -2.995 -1.934 13.330 1.00 98.06 208 SER A C 1
ATOM 1566 O O . SER A 1 208 ? -1.939 -1.391 13.008 1.00 98.06 208 SER A O 1
ATOM 1568 N N . GLU A 1 209 ? -3.392 -3.112 12.834 1.00 98.56 209 GLU A N 1
ATOM 1569 C CA . GLU A 1 209 ? -2.674 -3.845 11.779 1.00 98.56 209 GLU A CA 1
ATOM 1570 C C . GLU A 1 209 ? -2.588 -3.013 10.490 1.00 98.56 209 GLU A C 1
ATOM 1572 O O . GLU A 1 209 ? -1.530 -2.882 9.876 1.00 98.56 209 GLU A O 1
ATOM 1577 N N . TYR A 1 210 ? -3.686 -2.349 10.127 1.00 98.62 210 TYR A N 1
ATOM 1578 C CA . TYR A 1 210 ? -3.778 -1.610 8.870 1.00 98.62 210 TYR A CA 1
ATOM 1579 C C . TYR A 1 210 ? -3.234 -0.187 8.955 1.00 98.62 210 TYR A C 1
ATOM 1581 O O . TYR A 1 210 ? -2.628 0.311 8.004 1.00 98.62 210 TYR A O 1
ATOM 1589 N N . VAL A 1 211 ? -3.472 0.495 10.078 1.00 97.94 211 VAL A N 1
ATOM 1590 C CA . VAL A 1 211 ? -3.127 1.910 10.261 1.00 97.94 211 VAL A CA 1
ATOM 1591 C C . VAL A 1 211 ? -2.740 2.206 11.700 1.00 97.94 211 VAL A C 1
ATOM 1593 O O . VAL A 1 211 ? -3.336 1.689 12.641 1.00 97.94 211 VAL A O 1
ATOM 1596 N N . GLN A 1 212 ? -1.797 3.126 11.893 1.00 96.69 212 GLN A N 1
ATOM 1597 C CA . GLN A 1 212 ? -1.532 3.636 13.233 1.00 96.69 212 GLN A CA 1
ATOM 1598 C C . GLN A 1 212 ? -2.743 4.411 13.756 1.00 96.69 212 GLN A C 1
ATOM 1600 O O . GLN A 1 212 ? -3.243 5.335 13.108 1.00 96.69 212 GLN A O 1
ATOM 1605 N N . ILE A 1 213 ? -3.176 4.071 14.969 1.00 96.00 213 ILE A N 1
ATOM 1606 C CA . ILE A 1 213 ? -4.322 4.700 15.617 1.00 96.00 213 ILE A CA 1
ATOM 1607 C C . ILE A 1 213 ? -3.952 5.390 16.921 1.00 96.00 213 ILE A C 1
ATOM 1609 O O . ILE A 1 213 ? -3.084 4.966 17.679 1.00 96.00 213 ILE A O 1
ATOM 1613 N N . ARG A 1 214 ? -4.696 6.453 17.218 1.00 93.94 214 ARG A N 1
ATOM 1614 C CA . ARG A 1 214 ? -4.736 7.101 18.526 1.00 93.94 214 ARG A CA 1
ATOM 1615 C C . ARG A 1 214 ? -6.141 7.047 19.066 1.00 93.94 214 ARG A C 1
ATOM 1617 O O . ARG A 1 214 ? -7.087 7.453 18.390 1.00 93.94 214 ARG A O 1
ATOM 1624 N N . THR A 1 215 ? -6.265 6.591 20.300 1.00 94.69 215 THR A N 1
ATOM 1625 C CA . THR A 1 215 ? -7.555 6.374 20.942 1.00 94.69 215 THR A CA 1
ATOM 1626 C C . THR A 1 215 ? -7.722 7.295 22.142 1.00 94.69 215 THR A C 1
ATOM 1628 O O . THR A 1 215 ? -6.777 7.634 22.853 1.00 94.69 215 THR A O 1
ATOM 1631 N N . SER A 1 216 ? -8.951 7.745 22.367 1.00 93.50 216 SER A N 1
ATOM 1632 C CA . SER A 1 216 ? -9.347 8.382 23.623 1.00 93.50 216 SER A CA 1
ATOM 1633 C C . SER A 1 216 ? -10.741 7.917 24.013 1.00 93.50 216 SER A C 1
ATOM 1635 O O . SER A 1 216 ? -11.597 7.725 23.149 1.00 93.50 216 SER A O 1
ATOM 1637 N N . PHE A 1 217 ? -10.962 7.724 25.310 1.00 93.88 217 PHE A N 1
ATOM 1638 C CA . PHE A 1 217 ? -12.192 7.145 25.843 1.00 93.88 217 PHE A CA 1
ATOM 1639 C C . PHE A 1 217 ? -12.981 8.184 26.635 1.00 93.88 217 PHE A C 1
ATOM 1641 O O . PHE A 1 217 ? -12.410 8.987 27.376 1.00 93.88 217 PHE A O 1
ATOM 1648 N N . ASP A 1 218 ? -14.304 8.173 26.483 1.00 93.62 218 ASP A N 1
ATOM 1649 C CA . ASP A 1 218 ? -15.197 8.980 27.309 1.00 93.62 218 ASP A CA 1
ATOM 1650 C C . ASP A 1 218 ? -15.555 8.274 28.632 1.00 93.62 218 ASP A C 1
ATOM 1652 O O . ASP A 1 218 ? -15.199 7.124 28.878 1.00 93.62 218 ASP A O 1
ATOM 1656 N N . LYS A 1 219 ? -16.328 8.944 29.496 1.00 94.12 219 LYS A N 1
ATOM 1657 C CA . LYS A 1 219 ? -16.769 8.388 30.793 1.00 94.12 219 LYS A CA 1
ATOM 1658 C C . LYS A 1 219 ? -17.582 7.086 30.696 1.00 94.12 219 LYS A C 1
ATOM 1660 O O . LYS A 1 219 ? -17.755 6.400 31.703 1.00 94.12 219 LYS A O 1
ATOM 1665 N N . ARG A 1 220 ? -18.169 6.798 29.529 1.00 93.44 220 ARG A N 1
ATOM 1666 C CA . ARG A 1 220 ? -18.957 5.588 29.257 1.00 93.44 220 ARG A CA 1
ATOM 1667 C C . ARG A 1 220 ? -18.085 4.464 28.697 1.00 93.44 220 ARG A C 1
ATOM 1669 O O . ARG A 1 220 ? -18.597 3.357 28.563 1.00 93.44 220 ARG A O 1
ATOM 1676 N N . GLY A 1 221 ? -16.826 4.749 28.363 1.00 92.75 221 GLY A N 1
ATOM 1677 C CA . GLY A 1 221 ? -15.922 3.863 27.639 1.00 92.75 221 GLY A CA 1
ATOM 1678 C C . GLY A 1 221 ? -16.078 3.940 26.114 1.00 92.75 221 GLY A C 1
ATOM 1679 O O . GLY A 1 221 ? -15.493 3.125 25.412 1.00 92.75 221 GLY A O 1
ATOM 1680 N N . SER A 1 222 ? -16.850 4.877 25.560 1.00 95.50 222 SER A N 1
ATOM 1681 C CA . SER A 1 222 ? -16.936 5.017 24.096 1.00 95.50 222 SER A CA 1
ATOM 1682 C C . SER A 1 222 ? -15.620 5.581 23.563 1.00 95.50 222 SER A C 1
ATOM 1684 O O . SER A 1 222 ? -15.059 6.495 24.172 1.00 95.50 222 SER A O 1
ATOM 1686 N N . VAL A 1 223 ? -15.133 5.066 22.435 1.00 96.12 223 VAL A N 1
ATOM 1687 C CA . VAL A 1 223 ? -13.822 5.434 21.881 1.00 96.12 223 VAL A CA 1
ATOM 1688 C C . VAL A 1 223 ? -13.929 6.469 20.761 1.00 96.12 223 VAL A C 1
ATOM 1690 O O . VAL A 1 223 ? -14.801 6.404 19.899 1.00 96.12 223 VAL A O 1
ATOM 1693 N N . THR A 1 224 ? -13.016 7.433 20.757 1.00 95.69 224 THR A N 1
ATOM 1694 C CA . THR A 1 224 ? -12.701 8.281 19.601 1.00 95.69 224 THR A CA 1
ATOM 1695 C C . THR A 1 224 ? -11.371 7.820 19.024 1.00 95.69 224 THR A C 1
ATOM 1697 O O . THR A 1 224 ? -10.410 7.683 19.781 1.00 95.69 224 THR A O 1
ATOM 1700 N N . VAL A 1 225 ? -11.317 7.606 17.708 1.00 95.75 225 VAL A N 1
ATOM 1701 C CA . VAL A 1 225 ? -10.142 7.096 16.989 1.00 95.75 225 VAL A CA 1
ATOM 1702 C C . VAL A 1 225 ? -9.653 8.141 15.987 1.00 95.75 225 VAL A C 1
ATOM 1704 O O . VAL A 1 225 ? -10.443 8.668 15.197 1.00 95.75 225 VAL A O 1
ATOM 1707 N N . SER A 1 226 ? -8.354 8.436 16.020 1.00 94.44 226 SER A N 1
ATOM 1708 C CA . SER A 1 226 ? -7.660 9.314 15.072 1.00 94.44 226 SER A CA 1
ATOM 1709 C C . SER A 1 226 ? -6.546 8.561 14.350 1.00 94.44 226 SER A C 1
ATOM 1711 O O . SER A 1 226 ? -5.810 7.814 14.990 1.00 94.44 226 SER A O 1
ATOM 1713 N N . LEU A 1 227 ? -6.409 8.800 13.046 1.00 94.25 227 LEU A N 1
ATOM 1714 C CA . LEU A 1 227 ? -5.313 8.311 12.199 1.00 94.25 227 LEU A CA 1
ATOM 1715 C C . LEU A 1 227 ? -4.139 9.294 12.119 1.00 94.25 227 LEU A C 1
ATOM 1717 O O . LEU A 1 227 ? -3.130 9.018 11.478 1.00 94.25 227 LEU A O 1
ATOM 1721 N N . SER A 1 228 ? -4.289 10.482 12.712 1.00 86.38 228 SER A N 1
ATOM 1722 C CA . SER A 1 228 ? -3.262 11.517 12.672 1.00 86.38 228 SER A CA 1
ATOM 1723 C C . SER A 1 228 ? -2.734 11.851 14.056 1.00 86.38 228 SER A C 1
ATOM 1725 O O . SER A 1 228 ? -3.435 11.766 15.068 1.00 86.38 228 SER A O 1
ATOM 1727 N N . GLU A 1 229 ? -1.498 12.338 14.058 1.00 79.25 229 GLU A N 1
ATOM 1728 C CA . GLU A 1 229 ? -0.823 12.901 15.220 1.00 79.25 229 GLU A CA 1
ATOM 1729 C C . GLU A 1 229 ? -1.563 14.117 15.815 1.00 79.25 229 GLU A C 1
ATOM 1731 O O . GLU A 1 229 ? -1.381 14.452 16.987 1.00 79.25 229 GLU A O 1
ATOM 1736 N N . SER A 1 230 ? -2.423 14.775 15.031 1.00 78.25 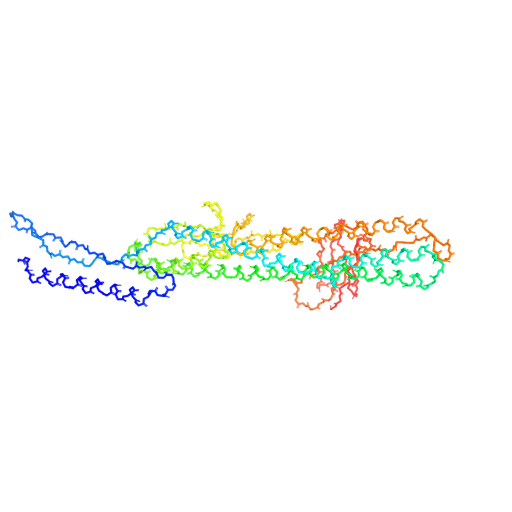230 SER A N 1
ATOM 1737 C CA . SER A 1 230 ? -3.186 15.940 15.468 1.00 78.25 230 SER A CA 1
ATOM 1738 C C . SER A 1 230 ? -4.297 15.564 16.448 1.00 78.25 230 SER A C 1
ATOM 1740 O O . SER A 1 230 ? -5.051 14.615 16.249 1.00 78.25 230 SER A O 1
ATOM 1742 N N . SER A 1 231 ? -4.469 16.382 17.486 1.00 71.56 231 SER A N 1
ATOM 1743 C CA . SER A 1 231 ? -5.577 16.257 18.438 1.00 71.56 231 SER A CA 1
ATOM 1744 C C . SER A 1 231 ? -6.922 16.728 17.871 1.00 71.56 231 SER A C 1
ATOM 1746 O O . SER A 1 231 ? -7.974 16.443 18.454 1.00 71.56 231 SER A O 1
ATOM 1748 N N . THR A 1 232 ? -6.914 17.457 16.749 1.00 74.56 232 THR A N 1
ATOM 1749 C CA . THR A 1 232 ? -8.108 18.076 16.152 1.00 74.56 232 THR A CA 1
ATOM 1750 C C . THR A 1 232 ? -8.474 17.543 14.773 1.00 74.56 232 THR A C 1
ATOM 1752 O O . THR A 1 232 ? -9.627 17.709 14.381 1.00 74.56 232 THR A O 1
ATOM 1755 N N . LYS A 1 233 ? -7.537 16.887 14.081 1.00 82.06 233 LYS A N 1
ATOM 1756 C CA . LYS A 1 233 ? -7.700 16.356 12.720 1.00 82.06 233 LYS A CA 1
ATOM 1757 C C . LYS A 1 233 ? -7.506 14.845 12.678 1.00 82.06 233 LYS A C 1
ATOM 1759 O O . LYS A 1 233 ? -6.971 14.263 13.618 1.00 82.06 233 LYS A O 1
ATOM 1764 N N . GLY A 1 234 ? -7.913 14.214 11.584 1.00 88.56 234 GLY A N 1
ATOM 1765 C CA . GLY A 1 234 ? -7.668 12.794 11.344 1.00 88.56 234 GLY A CA 1
ATOM 1766 C C . GLY A 1 234 ? -8.635 11.857 12.062 1.00 88.56 234 GLY A C 1
ATOM 1767 O O . GLY A 1 234 ? -8.350 10.668 12.172 1.00 88.56 234 GLY A O 1
ATOM 1768 N N . ARG A 1 235 ? -9.766 12.362 12.573 1.00 92.94 235 ARG A N 1
ATOM 1769 C CA . ARG A 1 235 ? -10.742 11.535 13.296 1.00 92.94 235 ARG A CA 1
ATOM 1770 C C . ARG A 1 235 ? -11.509 10.641 12.329 1.00 92.94 235 ARG A C 1
ATOM 1772 O O . ARG A 1 235 ? -12.349 11.120 11.565 1.00 92.94 235 ARG A O 1
ATOM 1779 N N . ILE A 1 236 ? -11.249 9.343 12.423 1.00 95.19 236 ILE A N 1
ATOM 1780 C CA . ILE A 1 236 ? -11.972 8.328 11.660 1.00 95.19 236 ILE A CA 1
ATOM 1781 C C . ILE A 1 236 ? -13.203 7.818 12.412 1.00 95.19 236 ILE A C 1
ATOM 1783 O O . ILE A 1 236 ? -14.204 7.510 11.782 1.00 95.19 236 ILE A O 1
ATOM 1787 N N . VAL A 1 237 ? -13.188 7.804 13.749 1.00 96.06 237 VAL A N 1
ATOM 1788 C CA . VAL A 1 237 ? -14.366 7.474 14.568 1.00 96.06 237 VAL A CA 1
ATOM 1789 C C . VAL A 1 237 ? -14.528 8.505 15.671 1.00 96.06 237 VAL A C 1
ATOM 1791 O O . VAL A 1 237 ? -13.576 8.826 16.382 1.00 96.06 237 VAL A O 1
ATOM 1794 N N . SER A 1 238 ? -15.746 9.010 15.854 1.00 94.38 238 SER A N 1
ATOM 1795 C CA . SER A 1 238 ? -16.087 9.878 16.980 1.00 94.38 238 SER A CA 1
ATOM 1796 C C . SER A 1 238 ? -17.552 9.710 17.364 1.00 94.38 238 SER A C 1
ATOM 1798 O O . SER A 1 238 ? -18.465 9.919 16.559 1.00 94.38 238 SER A O 1
ATOM 1800 N N . GLY A 1 239 ? -17.785 9.305 18.614 1.00 92.25 239 GLY A N 1
ATOM 1801 C CA . GLY A 1 239 ? -19.117 8.930 19.075 1.00 92.25 239 GLY A CA 1
ATOM 1802 C C . GLY A 1 239 ? -19.669 7.764 18.253 1.00 92.25 239 GLY A C 1
ATOM 1803 O O . GLY A 1 239 ? -19.034 6.724 18.144 1.00 92.25 239 GLY A O 1
ATOM 1804 N N . ILE A 1 240 ? -20.853 7.940 17.668 1.00 94.62 240 ILE A N 1
ATOM 1805 C CA . ILE A 1 240 ? -21.556 6.898 16.893 1.00 94.62 240 ILE A CA 1
ATOM 1806 C C . ILE A 1 240 ? -21.393 7.035 15.377 1.00 94.62 240 ILE A C 1
ATOM 1808 O O . ILE A 1 240 ? -22.181 6.453 14.625 1.00 94.62 240 ILE A O 1
ATOM 1812 N N . LYS A 1 241 ? -20.449 7.872 14.945 1.00 95.12 241 LYS A N 1
ATOM 1813 C CA . LYS A 1 241 ? -20.181 8.168 13.541 1.00 95.12 241 LYS A CA 1
ATOM 1814 C C . LYS A 1 241 ? -18.780 7.693 13.164 1.00 95.12 241 LYS A C 1
ATOM 1816 O O . LYS A 1 241 ? -17.891 7.661 14.020 1.00 95.12 241 LYS A O 1
ATOM 1821 N N . SER A 1 242 ? -18.600 7.401 11.883 1.00 94.69 242 SER A N 1
ATOM 1822 C CA . SER A 1 242 ? -17.316 7.116 11.246 1.00 94.69 242 SER A CA 1
ATOM 1823 C C . SER A 1 242 ? -17.118 7.996 10.003 1.00 94.69 242 SER A C 1
ATOM 1825 O O . SER A 1 242 ? -18.084 8.479 9.408 1.00 94.69 242 SER A O 1
ATOM 1827 N N . SER A 1 243 ? -15.857 8.236 9.653 1.00 94.81 243 SER A N 1
ATOM 1828 C CA . SER A 1 243 ? -15.409 8.733 8.348 1.00 94.81 243 SER A CA 1
ATOM 1829 C C . SER A 1 243 ? -14.860 7.560 7.537 1.00 94.81 243 SER A C 1
ATOM 1831 O O . SER A 1 243 ? -14.457 6.547 8.106 1.00 94.81 243 SER A O 1
ATOM 1833 N N . THR A 1 244 ? -14.766 7.730 6.226 1.00 95.62 244 THR A N 1
ATOM 1834 C CA . THR A 1 244 ? -14.057 6.836 5.315 1.00 95.62 244 THR A CA 1
ATOM 1835 C C . THR A 1 244 ? -12.693 7.418 4.964 1.00 95.62 244 THR A C 1
ATOM 1837 O O . THR A 1 244 ? -12.590 8.580 4.565 1.00 95.62 244 THR A O 1
ATOM 1840 N N . LEU A 1 245 ? -11.651 6.610 5.092 1.00 96.38 245 LEU A N 1
ATOM 1841 C CA . LEU A 1 245 ? -10.342 6.845 4.507 1.00 96.38 245 LEU A CA 1
ATOM 1842 C C . LEU A 1 245 ? -10.397 6.546 3.008 1.00 96.38 245 LEU A C 1
ATOM 1844 O O . LEU A 1 245 ? -10.956 5.530 2.592 1.00 96.38 245 LEU A O 1
ATOM 1848 N N . ALA A 1 246 ? -9.803 7.430 2.218 1.00 95.50 246 ALA A N 1
ATOM 1849 C CA . ALA A 1 246 ? -9.530 7.218 0.808 1.00 95.50 246 ALA A CA 1
ATOM 1850 C C . ALA A 1 246 ? -8.097 7.664 0.507 1.00 95.50 246 ALA A C 1
ATOM 1852 O O . ALA A 1 246 ? -7.611 8.655 1.065 1.00 95.50 246 ALA A O 1
ATOM 1853 N N . ILE A 1 247 ? -7.424 6.889 -0.333 1.00 95.56 247 ILE A N 1
ATOM 1854 C CA . ILE A 1 247 ? -6.049 7.124 -0.754 1.00 95.56 247 ILE A CA 1
ATOM 1855 C C . ILE A 1 247 ? -6.015 6.856 -2.246 1.00 95.56 247 ILE A C 1
ATOM 1857 O O . ILE A 1 247 ? -6.324 5.744 -2.661 1.00 95.56 247 ILE A O 1
ATOM 1861 N N . ASP A 1 248 ? -5.655 7.869 -3.022 1.00 91.25 248 ASP A N 1
ATOM 1862 C CA . ASP A 1 248 ? -5.665 7.799 -4.480 1.00 91.25 248 ASP A CA 1
ATOM 1863 C C . ASP A 1 248 ? -4.352 8.378 -5.033 1.00 91.25 248 ASP A C 1
ATOM 1865 O O . ASP A 1 248 ? -3.814 9.330 -4.450 1.00 91.25 248 ASP A O 1
ATOM 1869 N N . PRO A 1 249 ? -3.827 7.863 -6.158 1.00 90.38 249 PRO A N 1
ATOM 1870 C CA . PRO A 1 249 ? -2.757 8.530 -6.888 1.00 90.38 249 PRO A CA 1
ATOM 1871 C C . PRO A 1 249 ? -3.163 9.947 -7.304 1.00 90.38 249 PRO A C 1
ATOM 1873 O O . PRO A 1 249 ? -4.297 10.199 -7.719 1.00 90.38 249 PRO A O 1
ATOM 1876 N N . VAL A 1 250 ? -2.231 10.896 -7.218 1.00 87.38 250 VAL A N 1
ATOM 1877 C CA . VAL A 1 250 ? -2.476 12.271 -7.661 1.00 87.38 250 VAL A CA 1
ATOM 1878 C C . VAL A 1 250 ? -2.593 12.275 -9.184 1.00 87.38 250 VAL A C 1
ATOM 1880 O O . VAL A 1 250 ? -1.692 11.824 -9.883 1.00 87.38 250 VAL A O 1
ATOM 1883 N N . ALA A 1 251 ? -3.676 12.847 -9.718 1.00 73.00 251 ALA A N 1
ATOM 1884 C CA . ALA A 1 251 ? -3.982 12.806 -11.155 1.00 73.00 251 ALA A CA 1
ATOM 1885 C C . ALA A 1 251 ? -2.838 13.294 -12.073 1.00 73.00 251 ALA A C 1
ATOM 1887 O O . ALA A 1 251 ? -2.664 12.770 -13.168 1.00 73.00 251 ALA A O 1
ATOM 1888 N N . ASN A 1 252 ? -2.045 14.271 -11.615 1.00 69.25 252 ASN A N 1
ATOM 1889 C CA . ASN A 1 252 ? -0.920 14.848 -12.367 1.00 69.25 252 ASN A CA 1
ATOM 1890 C C . ASN A 1 252 ? 0.451 14.273 -11.983 1.00 69.25 252 ASN A C 1
ATOM 1892 O O . ASN A 1 252 ? 1.460 14.677 -12.552 1.00 69.25 252 ASN A O 1
ATOM 1896 N N . ASP A 1 253 ? 0.498 13.398 -10.983 1.00 79.06 253 ASP A N 1
ATOM 1897 C CA . ASP A 1 253 ? 1.722 12.789 -10.474 1.00 79.06 253 ASP A CA 1
ATOM 1898 C C . ASP A 1 253 ? 1.362 11.446 -9.836 1.00 79.06 253 ASP A C 1
ATOM 1900 O O . ASP A 1 253 ? 1.162 11.343 -8.624 1.00 79.06 253 ASP A O 1
ATOM 1904 N N . ARG A 1 254 ? 1.236 10.414 -10.677 1.00 78.50 254 ARG A N 1
ATOM 1905 C CA . ARG A 1 254 ? 0.852 9.068 -10.229 1.00 78.50 254 ARG A CA 1
ATOM 1906 C C . ARG A 1 254 ? 1.868 8.464 -9.260 1.00 78.50 254 ARG A C 1
ATOM 1908 O O . ARG A 1 254 ? 1.496 7.592 -8.494 1.00 78.50 254 ARG A O 1
ATOM 1915 N N . GLY A 1 255 ? 3.108 8.959 -9.228 1.00 85.38 255 GLY A N 1
ATOM 1916 C CA . GLY A 1 255 ? 4.101 8.558 -8.230 1.00 85.38 255 GLY A CA 1
ATOM 1917 C C . GLY A 1 255 ? 3.796 9.073 -6.820 1.00 85.38 255 GLY A C 1
ATOM 1918 O O . GLY A 1 255 ? 4.413 8.641 -5.848 1.00 85.38 255 GLY A O 1
ATOM 1919 N N . ARG A 1 256 ? 2.834 9.988 -6.669 1.00 90.44 256 ARG A N 1
ATOM 1920 C CA . ARG A 1 256 ? 2.408 10.531 -5.379 1.00 90.44 256 ARG A CA 1
ATOM 1921 C C . ARG A 1 256 ? 1.001 10.085 -5.024 1.00 90.44 256 ARG A C 1
ATOM 1923 O O . ARG A 1 256 ? 0.114 10.032 -5.867 1.00 90.44 256 ARG A O 1
ATOM 1930 N N . LEU A 1 257 ? 0.786 9.867 -3.731 1.00 94.38 257 LEU A N 1
ATOM 1931 C CA . LEU A 1 257 ? -0.516 9.532 -3.162 1.00 94.38 257 LEU A CA 1
ATOM 1932 C C . LEU A 1 257 ? -1.112 10.737 -2.426 1.00 94.38 257 LEU A C 1
ATOM 1934 O O . LEU A 1 257 ? -0.412 11.451 -1.699 1.00 94.38 257 LEU A O 1
ATOM 1938 N N . GLU A 1 258 ? -2.413 10.950 -2.599 1.00 93.88 258 GLU A N 1
ATOM 1939 C CA . GLU A 1 258 ? -3.219 11.871 -1.803 1.00 93.88 258 GLU A CA 1
ATOM 1940 C C . GLU A 1 258 ? -4.055 11.085 -0.793 1.00 93.88 258 GLU A C 1
ATOM 1942 O O . GLU A 1 258 ? -4.727 10.118 -1.138 1.00 93.88 258 GLU A O 1
ATOM 1947 N N . TYR A 1 259 ? -4.038 11.530 0.461 1.00 94.25 259 TYR A N 1
ATOM 1948 C CA . TYR A 1 259 ? -4.759 10.905 1.564 1.00 94.25 259 TYR A CA 1
ATOM 1949 C C . TYR A 1 259 ? -5.890 11.828 1.996 1.00 94.25 259 TYR A C 1
ATOM 1951 O O . TYR A 1 259 ? -5.664 13.014 2.251 1.00 94.25 259 TYR A O 1
ATOM 1959 N N . LYS A 1 260 ? -7.100 11.297 2.144 1.00 93.81 260 LYS A N 1
ATOM 1960 C CA . LYS A 1 260 ? -8.264 12.082 2.564 1.00 93.81 260 LYS A CA 1
ATOM 1961 C C . LYS A 1 260 ? -9.171 11.285 3.491 1.00 93.81 260 LYS A C 1
ATOM 1963 O O . LYS A 1 260 ? -9.366 10.084 3.322 1.00 93.81 260 LYS A O 1
ATOM 1968 N N . LEU A 1 261 ? -9.749 11.978 4.467 1.00 94.12 261 LEU A N 1
ATOM 1969 C CA . LEU A 1 261 ? -10.922 11.496 5.187 1.00 94.12 261 LEU A CA 1
ATOM 1970 C C . LEU A 1 261 ? -12.154 12.152 4.593 1.00 94.12 261 LEU A C 1
ATOM 1972 O O . LEU A 1 261 ? -12.156 13.359 4.363 1.00 94.12 261 LEU A O 1
ATOM 1976 N N . GLN A 1 262 ? -13.192 11.357 4.375 1.00 91.56 262 GLN A N 1
ATOM 1977 C CA . GLN A 1 262 ? -14.475 11.791 3.842 1.00 91.56 262 GLN A CA 1
ATOM 1978 C C . GLN A 1 262 ? -15.610 11.276 4.728 1.00 91.56 262 GLN A C 1
ATOM 1980 O O . GLN A 1 262 ? -15.480 10.251 5.392 1.00 91.56 262 GLN A O 1
ATOM 1985 N N . GLY A 1 263 ? -16.742 11.974 4.742 1.00 84.00 263 GLY A N 1
ATOM 1986 C CA . GLY A 1 263 ? -17.936 11.554 5.475 1.00 84.00 263 GLY A CA 1
ATOM 1987 C C . GLY A 1 263 ? -18.456 12.607 6.447 1.00 84.00 263 GLY A C 1
ATOM 1988 O O . GLY A 1 263 ? -18.098 13.782 6.390 1.00 84.00 263 GLY A O 1
ATOM 1989 N N . GLU A 1 264 ? -19.353 12.186 7.339 1.00 74.75 264 GLU A N 1
ATOM 1990 C CA . GLU A 1 264 ? -20.088 13.107 8.217 1.00 74.75 264 GLU A CA 1
ATOM 1991 C C . GLU A 1 264 ? -19.234 13.743 9.321 1.00 74.75 264 GLU A C 1
ATOM 1993 O O . GLU A 1 264 ? -19.627 14.763 9.890 1.00 74.75 264 GLU A O 1
ATOM 1998 N N . LEU A 1 265 ? -18.118 13.108 9.685 1.00 80.19 265 LEU A N 1
ATOM 1999 C CA . LEU A 1 265 ? -17.234 13.576 10.753 1.00 80.19 265 LEU A CA 1
ATOM 2000 C C . LEU A 1 265 ? -16.143 14.512 10.245 1.00 80.19 265 LEU A C 1
ATOM 2002 O O . LEU A 1 265 ? -15.806 15.473 10.937 1.00 80.19 265 LEU A O 1
ATOM 2006 N N . SER A 1 266 ? -15.578 14.219 9.076 1.00 75.19 266 SER A N 1
ATOM 2007 C CA . SER A 1 266 ? -14.508 15.008 8.484 1.00 75.19 266 SER A CA 1
ATOM 2008 C C . SER A 1 266 ? -14.528 14.885 6.965 1.00 75.19 266 SER A C 1
ATOM 2010 O O . SER A 1 266 ? -14.784 13.812 6.424 1.00 75.19 266 SER A O 1
ATOM 2012 N N . ASN A 1 267 ? -14.239 15.996 6.295 1.00 86.81 267 ASN A N 1
ATOM 2013 C CA . ASN A 1 267 ? -13.907 16.028 4.878 1.00 86.81 267 ASN A CA 1
ATOM 2014 C C . ASN A 1 267 ? -12.621 16.844 4.735 1.00 86.81 267 ASN A C 1
ATOM 2016 O O . ASN A 1 267 ? -12.670 18.061 4.540 1.00 86.81 267 ASN A O 1
ATOM 2020 N N . GLU A 1 268 ? -11.481 16.202 4.979 1.00 89.25 268 GLU A N 1
ATOM 2021 C CA . GLU A 1 268 ? -10.189 16.881 5.068 1.00 89.25 268 GLU A CA 1
ATOM 2022 C C . GLU A 1 268 ? -9.048 16.050 4.466 1.00 89.25 268 GLU A C 1
ATOM 2024 O O . GLU A 1 268 ? -9.053 14.819 4.578 1.00 89.25 268 GLU A O 1
ATOM 2029 N N . PRO A 1 269 ? -8.042 16.710 3.864 1.00 90.94 269 PRO A N 1
ATOM 2030 C CA . PRO A 1 269 ? -6.817 16.040 3.462 1.00 90.94 269 PRO A CA 1
ATOM 2031 C C . PRO A 1 269 ? -5.986 15.649 4.690 1.00 90.94 269 PRO A C 1
ATOM 2033 O O . PRO A 1 269 ? -5.922 16.380 5.687 1.00 90.94 269 PRO A O 1
ATOM 2036 N N . LEU A 1 270 ? -5.300 14.515 4.588 1.00 90.06 270 LEU A N 1
ATOM 2037 C CA . LEU A 1 270 ? -4.280 14.066 5.526 1.00 90.06 270 LEU A CA 1
ATOM 2038 C C . LEU A 1 270 ? -2.892 14.281 4.919 1.00 90.06 270 LEU A C 1
ATOM 2040 O O . LEU A 1 270 ? -2.701 14.222 3.709 1.00 90.06 270 LEU A O 1
ATOM 2044 N N . THR A 1 271 ? -1.897 14.504 5.775 1.00 87.69 271 THR A N 1
ATOM 2045 C CA . THR A 1 271 ? -0.495 14.632 5.345 1.00 87.69 271 THR A CA 1
ATOM 2046 C C . THR A 1 271 ? 0.158 13.286 5.017 1.00 87.69 271 THR A C 1
ATOM 2048 O O . THR A 1 271 ? 1.267 13.270 4.500 1.00 87.69 271 THR A O 1
ATOM 2051 N N . GLY A 1 272 ? -0.500 12.178 5.360 1.00 89.94 272 GLY A N 1
ATOM 2052 C CA . GLY A 1 272 ? 0.000 10.812 5.240 1.00 89.94 272 GLY A CA 1
ATOM 2053 C C . GLY A 1 272 ? -0.432 9.961 6.432 1.00 89.94 272 GLY A C 1
ATOM 2054 O O . GLY A 1 272 ? -1.099 10.454 7.349 1.00 89.94 272 GLY A O 1
ATOM 2055 N N . LEU A 1 273 ? -0.026 8.693 6.419 1.00 93.25 273 LEU A N 1
ATOM 2056 C CA . LEU A 1 273 ? -0.237 7.738 7.504 1.00 93.25 273 LEU A CA 1
ATOM 2057 C C . LEU A 1 273 ? 1.121 7.319 8.074 1.00 93.25 273 LEU A C 1
ATOM 2059 O O . LEU A 1 273 ? 2.006 6.981 7.289 1.00 93.25 273 LEU A O 1
ATOM 2063 N N . PRO A 1 274 ? 1.332 7.357 9.402 1.00 92.56 274 PRO A N 1
ATOM 2064 C CA . PRO A 1 274 ? 2.672 7.110 9.926 1.00 92.56 274 PRO A CA 1
ATOM 2065 C C . PRO A 1 274 ? 3.087 5.627 9.925 1.00 92.56 274 PRO A C 1
ATOM 2067 O O . PRO A 1 274 ? 4.267 5.341 9.731 1.00 92.56 274 PRO A O 1
ATOM 2070 N N . SER A 1 275 ? 2.143 4.702 10.147 1.00 96.62 275 SER A N 1
ATOM 2071 C CA . SER A 1 275 ? 2.399 3.255 10.254 1.00 96.62 275 SER A CA 1
ATOM 2072 C C . SER A 1 275 ? 1.158 2.416 9.899 1.00 96.62 275 SER A C 1
ATOM 2074 O O . SER A 1 275 ? 0.108 2.983 9.575 1.00 96.62 275 SER A O 1
ATOM 2076 N N . GLY A 1 276 ? 1.291 1.088 9.964 1.00 98.00 276 GLY A N 1
ATOM 2077 C CA . GLY A 1 276 ? 0.333 0.080 9.495 1.00 98.00 276 GLY A CA 1
ATOM 2078 C C . GLY A 1 276 ? 0.603 -0.397 8.063 1.00 98.00 276 GLY A C 1
ATOM 2079 O O . GLY A 1 276 ? 1.341 0.257 7.317 1.00 98.00 276 GLY A O 1
ATOM 2080 N N . SER A 1 277 ? 0.011 -1.525 7.664 1.00 98.50 277 SER A N 1
ATOM 2081 C CA . SER A 1 277 ? 0.212 -2.120 6.329 1.00 98.50 277 SER A CA 1
ATOM 2082 C C . SER A 1 277 ? -0.115 -1.154 5.181 1.00 98.50 277 SER A C 1
ATOM 2084 O O . SER A 1 277 ? 0.631 -1.088 4.202 1.00 98.50 277 SER A O 1
ATOM 2086 N N . VAL A 1 278 ? -1.141 -0.305 5.341 1.00 98.12 278 VAL A N 1
ATOM 2087 C CA . VAL A 1 278 ? -1.495 0.752 4.375 1.00 98.12 278 VAL A CA 1
ATOM 2088 C C . VAL A 1 278 ? -0.310 1.690 4.135 1.00 98.12 278 VAL A C 1
ATOM 2090 O O . VAL A 1 278 ? -0.001 2.021 2.991 1.00 98.12 278 VAL A O 1
ATOM 2093 N N . ALA A 1 279 ? 0.373 2.113 5.204 1.00 97.00 279 ALA A N 1
ATOM 2094 C CA . ALA A 1 279 ? 1.549 2.973 5.100 1.00 97.00 279 ALA A CA 1
ATOM 2095 C C . ALA A 1 279 ? 2.742 2.233 4.467 1.00 97.00 279 ALA A C 1
ATOM 2097 O O . ALA A 1 279 ? 3.512 2.844 3.727 1.00 97.00 279 ALA A O 1
ATOM 2098 N N . GLY A 1 280 ? 2.875 0.927 4.720 1.00 97.75 280 GLY A N 1
ATOM 2099 C CA . GLY A 1 280 ? 3.898 0.072 4.116 1.00 97.75 280 GLY A CA 1
ATOM 2100 C C . GLY A 1 280 ? 3.766 -0.031 2.595 1.00 97.75 280 GLY A C 1
ATOM 2101 O O . GLY A 1 280 ? 4.720 0.279 1.875 1.00 97.75 280 GLY A O 1
ATOM 2102 N N . TYR A 1 281 ? 2.576 -0.382 2.095 1.00 98.12 281 TYR A N 1
ATOM 2103 C CA . TYR A 1 281 ? 2.299 -0.408 0.653 1.00 98.12 281 TYR A CA 1
ATOM 2104 C C . TYR A 1 281 ? 2.452 0.976 0.022 1.00 98.12 281 TYR A C 1
ATOM 2106 O O . TYR A 1 281 ? 3.095 1.116 -1.018 1.00 98.12 281 TYR A O 1
ATOM 2114 N N . ALA A 1 282 ? 1.940 2.016 0.687 1.00 96.81 282 ALA A N 1
ATOM 2115 C CA . ALA A 1 282 ? 2.060 3.384 0.205 1.00 96.81 282 ALA A CA 1
ATOM 2116 C C . ALA A 1 282 ? 3.525 3.816 0.055 1.00 96.81 282 ALA A C 1
ATOM 2118 O O . ALA A 1 282 ? 3.896 4.368 -0.977 1.00 96.81 282 ALA A O 1
ATOM 2119 N N . ARG A 1 283 ? 4.375 3.522 1.049 1.00 95.94 283 ARG A N 1
ATOM 2120 C CA . ARG A 1 283 ? 5.810 3.831 1.005 1.00 95.94 283 ARG A CA 1
ATOM 2121 C C . ARG A 1 283 ? 6.516 3.083 -0.122 1.00 95.94 283 ARG A C 1
ATOM 2123 O O . ARG A 1 283 ? 7.332 3.680 -0.825 1.00 95.94 283 ARG A O 1
ATOM 2130 N N . PHE A 1 284 ? 6.228 1.793 -0.305 1.00 96.94 284 PHE A N 1
ATOM 2131 C CA . PHE A 1 284 ? 6.788 1.047 -1.430 1.00 96.94 284 PHE A CA 1
ATOM 2132 C C . PHE A 1 284 ? 6.431 1.729 -2.757 1.00 96.94 284 PHE A C 1
ATOM 2134 O O . PHE A 1 284 ? 7.331 2.043 -3.534 1.00 96.94 284 PHE A O 1
ATOM 2141 N N . TYR A 1 285 ? 5.146 2.022 -2.965 1.00 96.00 285 TYR A N 1
ATOM 2142 C CA . TYR A 1 285 ? 4.639 2.633 -4.188 1.00 96.00 285 TYR A CA 1
ATOM 2143 C C . TYR A 1 285 ? 5.238 4.024 -4.441 1.00 96.00 285 TYR A C 1
ATOM 2145 O O . TYR A 1 285 ? 5.861 4.243 -5.475 1.00 96.00 285 TYR A O 1
ATOM 2153 N N . SER A 1 286 ? 5.106 4.960 -3.495 1.00 94.62 286 SER A N 1
ATOM 2154 C CA . SER A 1 286 ? 5.448 6.370 -3.733 1.00 94.62 286 SER A CA 1
ATOM 2155 C C . SER A 1 286 ? 6.918 6.729 -3.523 1.00 94.62 286 SER A C 1
ATOM 2157 O O . SER A 1 286 ? 7.340 7.815 -3.910 1.00 94.62 286 SER A O 1
ATOM 2159 N N . GLU A 1 287 ? 7.701 5.870 -2.864 1.00 94.06 287 GLU A N 1
ATOM 2160 C CA . GLU A 1 287 ? 9.127 6.125 -2.624 1.00 94.06 287 GLU A CA 1
ATOM 2161 C C . GLU A 1 287 ? 10.000 5.121 -3.377 1.00 94.06 287 GLU A C 1
ATOM 2163 O O . GLU A 1 287 ? 10.795 5.504 -4.233 1.00 94.06 287 GLU A O 1
ATOM 2168 N N . THR A 1 288 ? 9.854 3.827 -3.079 1.00 95.75 288 THR A N 1
ATOM 2169 C CA . THR A 1 288 ? 10.788 2.804 -3.580 1.00 95.75 288 THR A CA 1
ATOM 2170 C C . THR A 1 288 ? 10.604 2.561 -5.074 1.00 95.75 288 THR A C 1
ATOM 2172 O O . THR A 1 288 ? 11.567 2.653 -5.837 1.00 95.75 288 THR A O 1
ATOM 2175 N N . LEU A 1 289 ? 9.372 2.284 -5.503 1.00 94.88 289 LEU A N 1
ATOM 2176 C CA . LEU A 1 289 ? 9.052 1.998 -6.896 1.00 94.88 289 LEU A CA 1
ATOM 2177 C C . LEU A 1 289 ? 9.296 3.219 -7.787 1.00 94.88 289 LEU A C 1
ATOM 2179 O O . LEU A 1 289 ? 9.914 3.088 -8.843 1.00 94.88 289 LEU A O 1
ATOM 2183 N N . VAL A 1 290 ? 8.878 4.408 -7.340 1.00 92.31 290 VAL A N 1
ATOM 2184 C CA . VAL A 1 290 ? 9.133 5.671 -8.051 1.00 92.31 290 VAL A CA 1
ATOM 2185 C C . VAL A 1 290 ? 10.629 5.917 -8.227 1.00 92.31 290 VAL A C 1
ATOM 2187 O O . VAL A 1 290 ? 11.056 6.249 -9.332 1.00 92.31 290 VAL A O 1
ATOM 2190 N N . ASN A 1 291 ? 11.443 5.711 -7.183 1.00 93.88 291 ASN A N 1
ATOM 2191 C CA . ASN A 1 291 ? 12.889 5.893 -7.299 1.00 93.88 291 ASN A CA 1
ATOM 2192 C C . ASN A 1 291 ? 13.509 4.909 -8.301 1.00 93.88 291 ASN A C 1
ATOM 2194 O O . ASN A 1 291 ? 14.241 5.328 -9.193 1.00 93.88 291 ASN A O 1
ATOM 2198 N N . VAL A 1 292 ? 13.180 3.617 -8.206 1.00 94.50 292 VAL A N 1
ATOM 2199 C CA . VAL A 1 292 ? 13.724 2.603 -9.126 1.00 94.50 292 VAL A CA 1
ATOM 2200 C C . VAL A 1 292 ? 13.285 2.851 -10.570 1.00 94.50 292 VAL A C 1
ATOM 2202 O O . VAL A 1 292 ? 14.096 2.737 -11.487 1.00 94.50 292 VAL A O 1
ATOM 2205 N N . THR A 1 293 ? 12.034 3.255 -10.784 1.00 92.31 293 THR A N 1
ATOM 2206 C CA . THR A 1 293 ? 11.530 3.626 -12.115 1.00 92.31 293 THR A CA 1
ATOM 2207 C C . THR A 1 293 ? 12.264 4.856 -12.659 1.00 92.31 293 THR A C 1
ATOM 2209 O O . THR A 1 293 ? 12.657 4.887 -13.824 1.00 92.31 293 THR A O 1
ATOM 2212 N N . GLY A 1 294 ? 12.531 5.853 -11.810 1.00 90.81 294 GLY A N 1
ATOM 2213 C CA . GLY A 1 294 ? 13.327 7.030 -12.167 1.00 90.81 294 GLY A CA 1
ATOM 2214 C C . GLY A 1 294 ? 14.778 6.697 -12.535 1.00 90.81 294 GLY A C 1
ATOM 2215 O O . GLY A 1 294 ? 15.305 7.225 -13.519 1.00 90.81 294 GLY A O 1
ATOM 2216 N N . GLU A 1 295 ? 15.419 5.793 -11.796 1.00 92.94 295 GLU A N 1
ATOM 2217 C CA . GLU A 1 295 ? 16.769 5.303 -12.104 1.00 92.94 295 GLU A CA 1
ATOM 2218 C C . GLU A 1 295 ? 16.801 4.512 -13.421 1.00 92.94 295 GLU A C 1
ATOM 2220 O O . GLU A 1 295 ? 17.710 4.707 -14.232 1.00 92.94 295 GLU A O 1
ATOM 2225 N N . LEU A 1 296 ? 15.783 3.684 -13.685 1.00 92.56 296 LEU A N 1
ATOM 2226 C CA . LEU A 1 296 ? 15.633 2.960 -14.949 1.00 92.56 296 LEU A CA 1
ATOM 2227 C C . LEU A 1 296 ? 15.484 3.919 -16.140 1.00 92.56 296 LEU A C 1
ATOM 2229 O O . LEU A 1 296 ? 16.175 3.755 -17.146 1.00 92.56 296 LEU A O 1
ATOM 2233 N N . ASN A 1 297 ? 14.639 4.944 -16.006 1.00 90.69 297 ASN A N 1
ATOM 2234 C CA . ASN A 1 297 ? 14.450 5.977 -17.028 1.00 90.69 297 ASN A CA 1
ATOM 2235 C C . ASN A 1 297 ? 15.734 6.776 -17.271 1.00 90.69 297 ASN A C 1
ATOM 2237 O O . ASN A 1 297 ? 16.095 7.044 -18.414 1.00 90.69 297 ASN A O 1
ATOM 2241 N N . THR A 1 298 ? 16.463 7.112 -16.205 1.00 91.62 298 THR A N 1
ATOM 2242 C CA . THR A 1 298 ? 17.756 7.801 -16.314 1.00 91.62 298 THR A CA 1
ATOM 2243 C C . THR A 1 298 ? 18.760 6.953 -17.090 1.00 91.62 298 THR A C 1
ATOM 2245 O O . THR A 1 298 ? 19.428 7.462 -17.987 1.00 91.62 298 THR A O 1
ATOM 2248 N N . LEU A 1 299 ? 18.846 5.653 -16.791 1.00 93.69 299 LEU A N 1
ATOM 2249 C CA . LEU A 1 299 ? 19.722 4.735 -17.516 1.00 93.69 299 LEU A CA 1
ATOM 2250 C C . LEU A 1 299 ? 19.335 4.621 -18.997 1.00 93.69 299 LEU A C 1
ATOM 2252 O O . LEU A 1 299 ? 20.223 4.611 -19.850 1.00 93.69 299 LEU A O 1
ATOM 2256 N N . ALA A 1 300 ? 18.037 4.541 -19.300 1.00 93.75 300 ALA A N 1
ATOM 2257 C CA . ALA A 1 300 ? 17.543 4.494 -20.672 1.00 93.75 300 ALA A CA 1
ATOM 2258 C C . ALA A 1 300 ? 17.919 5.770 -21.442 1.00 93.75 300 ALA A C 1
ATOM 2260 O O . ALA A 1 300 ? 18.508 5.667 -22.514 1.00 93.75 300 ALA A O 1
ATOM 2261 N N . ASN A 1 301 ? 17.673 6.950 -20.865 1.00 91.38 301 ASN A N 1
ATOM 2262 C CA . ASN A 1 301 ? 18.001 8.235 -21.489 1.00 91.38 301 ASN A CA 1
ATOM 2263 C C . ASN A 1 301 ? 19.502 8.378 -21.746 1.00 91.38 301 ASN A C 1
ATOM 2265 O O . ASN A 1 301 ? 19.897 8.665 -22.867 1.00 91.38 301 ASN A O 1
ATOM 2269 N N . VAL A 1 302 ? 20.350 8.073 -20.756 1.00 94.81 302 VAL A N 1
ATOM 2270 C CA . VAL A 1 302 ? 21.812 8.115 -20.940 1.00 94.81 302 VAL A CA 1
ATOM 2271 C C . VAL A 1 302 ? 22.256 7.175 -22.062 1.00 94.81 302 VAL A C 1
ATOM 2273 O O . VAL A 1 302 ? 23.135 7.521 -22.845 1.00 94.81 302 VAL A O 1
ATOM 2276 N N . LEU A 1 303 ? 21.661 5.983 -22.164 1.00 95.56 303 LEU A N 1
ATOM 2277 C CA . LEU A 1 303 ? 21.985 5.049 -23.238 1.00 95.56 303 LEU A CA 1
ATOM 2278 C C . LEU A 1 303 ? 21.567 5.585 -24.613 1.00 95.56 303 LEU A C 1
ATOM 2280 O O . LEU A 1 303 ? 22.347 5.465 -25.556 1.00 95.56 303 LEU A O 1
ATOM 2284 N N . VAL A 1 304 ? 20.367 6.155 -24.730 1.00 94.88 304 VAL A N 1
ATOM 2285 C CA . VAL A 1 304 ? 19.886 6.762 -25.978 1.00 94.88 304 VAL A CA 1
ATOM 2286 C C . VAL A 1 304 ? 20.778 7.934 -26.382 1.00 94.88 304 VAL A C 1
ATOM 2288 O O . VAL A 1 304 ? 21.315 7.918 -27.489 1.00 94.88 304 VAL A O 1
ATOM 2291 N N . ASP A 1 305 ? 21.020 8.874 -25.469 1.00 92.75 305 ASP A N 1
ATOM 2292 C CA . ASP A 1 305 ? 21.806 10.084 -25.718 1.00 92.75 305 ASP A CA 1
ATOM 2293 C C . ASP A 1 305 ? 23.232 9.751 -26.176 1.00 92.75 305 ASP A C 1
ATOM 2295 O O . ASP A 1 305 ? 23.691 10.235 -27.211 1.00 92.75 305 ASP A O 1
ATOM 2299 N N . GLU A 1 306 ? 23.937 8.884 -25.443 1.00 96.69 306 GLU A N 1
ATOM 2300 C CA . GLU A 1 306 ? 25.334 8.544 -25.741 1.00 96.69 306 GLU A CA 1
ATOM 2301 C C . GLU A 1 306 ? 25.471 7.736 -27.041 1.00 96.69 306 GLU A C 1
ATOM 2303 O O . GLU A 1 306 ? 26.412 7.941 -27.813 1.00 96.69 306 GLU A O 1
ATOM 2308 N N . VAL A 1 307 ? 24.538 6.816 -27.319 1.00 96.31 307 VAL A N 1
ATOM 2309 C CA . VAL A 1 307 ? 24.578 6.021 -28.556 1.00 96.31 307 VAL A CA 1
ATOM 2310 C C . VAL A 1 307 ? 24.239 6.889 -29.765 1.00 96.31 307 VAL A C 1
ATOM 2312 O O . VAL A 1 307 ? 24.963 6.830 -30.763 1.00 96.31 307 VAL A O 1
ATOM 2315 N N . ASN A 1 308 ? 23.197 7.717 -29.680 1.00 95.50 308 ASN A N 1
ATOM 2316 C CA . ASN A 1 308 ? 22.798 8.607 -30.769 1.00 95.50 308 ASN A CA 1
ATOM 2317 C C . ASN A 1 308 ? 23.880 9.653 -31.049 1.00 95.50 308 ASN A C 1
ATOM 2319 O O . ASN A 1 308 ? 24.266 9.824 -32.205 1.00 95.50 308 ASN A O 1
ATOM 2323 N N . ALA A 1 309 ? 24.467 10.256 -30.007 1.00 95.56 309 ALA A N 1
ATOM 2324 C CA . ALA A 1 309 ? 25.559 11.221 -30.146 1.00 95.56 309 ALA A CA 1
ATOM 2325 C C . ALA A 1 309 ? 26.757 10.655 -30.925 1.00 95.56 309 ALA A C 1
ATOM 2327 O O . ALA A 1 309 ? 27.414 11.386 -31.667 1.00 95.56 309 ALA A O 1
ATOM 2328 N N . ILE A 1 310 ? 27.042 9.356 -30.795 1.00 94.38 310 ILE A N 1
ATOM 2329 C CA . ILE A 1 310 ? 28.071 8.684 -31.596 1.00 94.38 310 ILE A CA 1
ATOM 2330 C C . ILE A 1 310 ? 27.549 8.389 -33.006 1.00 94.38 310 ILE A C 1
ATOM 2332 O O . ILE A 1 310 ? 28.239 8.686 -33.986 1.00 94.38 310 ILE A O 1
ATOM 2336 N N . GLN A 1 311 ? 26.348 7.819 -33.125 1.00 94.06 311 GLN A N 1
ATOM 2337 C CA . GLN A 1 311 ? 25.775 7.359 -34.391 1.00 94.06 311 GLN A CA 1
ATOM 2338 C C . GLN A 1 311 ? 2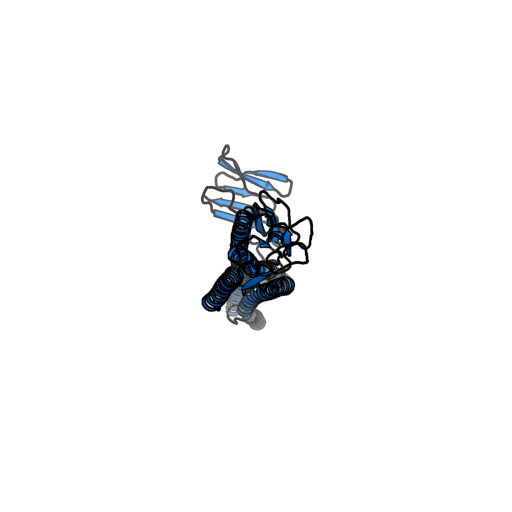5.672 8.482 -35.433 1.00 94.06 311 GLN A C 1
ATOM 2340 O O . GLN A 1 311 ? 26.090 8.286 -36.576 1.00 94.06 311 GLN A O 1
ATOM 2345 N N . VAL A 1 312 ? 25.209 9.671 -35.036 1.00 95.06 312 VAL A N 1
ATOM 2346 C CA . VAL A 1 312 ? 25.013 10.816 -35.948 1.00 95.06 312 VAL A CA 1
ATOM 2347 C C . VAL A 1 312 ? 26.320 11.413 -36.482 1.00 95.06 312 VAL A C 1
ATOM 2349 O O . VAL A 1 312 ? 26.324 12.158 -37.461 1.00 95.06 312 VAL A O 1
ATOM 2352 N N . THR A 1 313 ? 27.460 11.076 -35.871 1.00 94.50 313 THR A N 1
ATOM 2353 C CA . THR A 1 313 ? 28.790 11.472 -36.373 1.00 94.50 313 THR A CA 1
ATOM 2354 C C . THR A 1 313 ? 29.353 10.495 -37.408 1.00 94.50 313 THR A C 1
ATOM 2356 O O . THR A 1 313 ? 30.353 10.795 -38.065 1.00 94.50 313 THR A O 1
ATOM 2359 N N . GLY A 1 314 ? 28.734 9.318 -37.542 1.00 91.50 314 GLY A N 1
ATOM 2360 C CA . GLY A 1 314 ? 29.141 8.260 -38.456 1.00 91.50 314 GLY A CA 1
ATOM 2361 C C . GLY A 1 314 ? 28.539 8.391 -39.855 1.00 91.50 314 GLY A C 1
ATOM 2362 O O . GLY A 1 314 ? 27.655 9.207 -40.107 1.00 91.50 314 GLY A O 1
ATOM 2363 N N . LEU A 1 315 ? 29.028 7.543 -40.765 1.00 91.81 315 LEU A N 1
ATOM 2364 C CA . LEU A 1 315 ? 28.439 7.345 -42.088 1.00 91.81 315 LEU A CA 1
ATOM 2365 C C . LEU A 1 315 ? 27.797 5.959 -42.182 1.00 91.81 315 LEU A C 1
ATOM 2367 O O . LEU A 1 315 ? 28.346 4.969 -41.681 1.00 91.81 315 LEU A O 1
ATOM 2371 N N . ASP A 1 316 ? 26.649 5.886 -42.843 1.00 89.75 316 ASP A N 1
ATOM 2372 C CA . ASP A 1 316 ? 25.954 4.636 -43.126 1.00 89.75 316 ASP A CA 1
ATOM 2373 C C . ASP A 1 316 ? 26.625 3.837 -44.269 1.00 89.75 316 ASP A C 1
ATOM 2375 O O . ASP A 1 316 ? 27.722 4.149 -44.740 1.00 89.75 316 ASP A O 1
ATOM 2379 N N . GLY A 1 317 ? 25.988 2.741 -44.697 1.00 84.62 317 GLY A N 1
ATOM 2380 C CA . GLY A 1 317 ? 26.497 1.908 -45.795 1.00 84.62 317 GLY A CA 1
ATOM 2381 C C . GLY A 1 317 ? 26.424 2.561 -47.183 1.00 84.62 317 GLY A C 1
ATOM 2382 O O . GLY A 1 317 ? 27.037 2.046 -48.117 1.00 84.62 317 GLY A O 1
ATOM 2383 N N . GLU A 1 318 ? 25.696 3.669 -47.317 1.00 88.31 318 GLU A N 1
ATOM 2384 C CA . GLU A 1 318 ? 25.484 4.426 -48.555 1.00 88.31 318 GLU A CA 1
ATOM 2385 C C . GLU A 1 318 ? 26.309 5.726 -48.593 1.00 88.31 318 GLU A C 1
ATOM 2387 O O . GLU A 1 318 ? 26.430 6.357 -49.643 1.00 88.31 318 GLU A O 1
ATOM 2392 N N . GLY A 1 319 ? 26.947 6.088 -47.476 1.00 89.06 319 GLY A N 1
ATOM 2393 C CA . GLY A 1 319 ? 27.765 7.288 -47.325 1.00 89.06 319 GLY A CA 1
ATOM 2394 C C . GLY A 1 319 ? 26.992 8.514 -46.836 1.00 89.06 319 GLY A C 1
ATOM 2395 O O . GLY A 1 319 ? 27.540 9.616 -46.893 1.00 89.06 319 GLY A O 1
ATOM 2396 N N . ASN A 1 320 ? 25.758 8.346 -46.357 1.00 93.62 320 ASN A N 1
ATOM 2397 C CA . ASN A 1 320 ? 24.996 9.407 -45.701 1.00 93.62 320 ASN A CA 1
ATOM 2398 C C . ASN A 1 320 ? 25.364 9.488 -44.214 1.00 93.62 320 ASN A C 1
ATOM 2400 O O . ASN A 1 320 ? 25.893 8.532 -43.649 1.00 93.62 320 ASN A O 1
ATOM 2404 N N . LEU A 1 321 ? 25.087 10.631 -43.581 1.00 92.94 321 LEU A N 1
ATOM 2405 C CA . LEU A 1 321 ? 25.225 10.775 -42.128 1.00 92.94 321 LEU A CA 1
ATOM 2406 C C . LEU A 1 321 ? 24.246 9.846 -41.402 1.00 92.94 321 LEU A C 1
ATOM 2408 O O . LEU A 1 321 ? 23.134 9.632 -41.879 1.00 92.94 321 LEU A O 1
ATOM 2412 N N . GLY A 1 322 ? 24.673 9.305 -40.260 1.00 90.69 322 GLY A N 1
ATOM 2413 C CA . GLY A 1 322 ? 23.815 8.486 -39.407 1.00 90.69 322 GLY A CA 1
ATOM 2414 C C . GLY A 1 322 ? 22.643 9.274 -38.815 1.00 90.69 322 GLY A C 1
ATOM 2415 O O . GLY A 1 322 ? 22.762 10.465 -38.534 1.00 90.69 322 GLY A O 1
ATOM 2416 N N . GLU A 1 323 ? 21.527 8.581 -38.609 1.00 92.75 323 GLU A N 1
ATOM 2417 C CA . GLU A 1 323 ? 20.344 9.067 -37.886 1.00 92.75 323 GLU A CA 1
ATOM 2418 C C . GLU A 1 323 ? 20.327 8.511 -36.454 1.00 92.75 323 GLU A C 1
ATOM 2420 O O . GLU A 1 323 ? 21.158 7.666 -36.103 1.00 92.75 323 GLU A O 1
ATOM 2425 N N . ASP A 1 324 ? 19.374 8.959 -35.639 1.00 91.75 324 ASP A N 1
ATOM 2426 C CA . ASP A 1 324 ? 19.191 8.454 -34.281 1.00 91.75 324 ASP A CA 1
ATOM 2427 C C . ASP A 1 324 ? 18.943 6.943 -34.268 1.00 91.75 324 ASP A C 1
ATOM 2429 O O . ASP A 1 324 ? 18.162 6.387 -35.043 1.00 91.75 324 ASP A O 1
ATOM 2433 N N . TYR A 1 325 ? 19.660 6.259 -33.381 1.00 93.94 325 TYR A N 1
ATOM 2434 C CA . TYR A 1 325 ? 19.683 4.805 -33.300 1.00 93.94 325 TYR A CA 1
ATOM 2435 C C . TYR A 1 325 ? 18.631 4.263 -32.326 1.00 93.94 325 TYR A C 1
ATOM 2437 O O . TYR A 1 325 ? 18.038 3.210 -32.561 1.00 93.94 325 TYR A O 1
ATOM 2445 N N . PHE A 1 326 ? 18.403 4.983 -31.229 1.00 95.06 326 PHE A N 1
ATOM 2446 C CA . PHE A 1 326 ? 17.349 4.718 -30.258 1.00 95.06 326 PHE A CA 1
ATOM 2447 C C . PHE A 1 326 ? 16.459 5.947 -30.091 1.00 95.06 326 PHE A C 1
ATOM 2449 O O . PHE A 1 326 ? 16.885 7.072 -30.318 1.00 95.06 326 PHE A O 1
ATOM 2456 N N . GLN A 1 327 ? 15.233 5.724 -29.629 1.00 89.75 327 GLN A N 1
ATOM 2457 C CA . GLN A 1 327 ? 14.323 6.786 -29.214 1.00 89.75 327 GLN A CA 1
ATOM 2458 C C . GLN A 1 327 ? 13.581 6.350 -27.952 1.00 89.75 327 GLN A C 1
ATOM 2460 O O . GLN A 1 327 ? 13.239 5.171 -27.806 1.00 89.75 327 GLN A O 1
ATOM 2465 N N . VAL A 1 328 ? 13.305 7.298 -27.060 1.00 83.50 328 VAL A N 1
ATOM 2466 C CA . VAL A 1 328 ? 12.396 7.097 -25.928 1.00 83.50 328 VAL A CA 1
ATOM 2467 C C . VAL A 1 328 ? 11.057 7.714 -26.303 1.00 83.50 328 VAL A C 1
ATOM 2469 O O . VAL A 1 328 ? 10.965 8.912 -26.549 1.00 83.50 328 VAL A O 1
ATOM 2472 N N . VAL A 1 329 ? 10.017 6.886 -26.380 1.00 78.06 329 VAL A N 1
ATOM 2473 C CA . VAL A 1 329 ? 8.662 7.347 -26.694 1.00 78.06 329 VAL A CA 1
ATOM 2474 C C . VAL A 1 329 ? 7.872 7.441 -25.390 1.00 78.06 329 VAL A C 1
ATOM 2476 O O . VAL A 1 329 ? 7.756 6.428 -24.698 1.00 78.06 329 VAL A O 1
ATOM 2479 N N . PRO A 1 330 ? 7.319 8.614 -25.039 1.00 70.06 330 PRO A N 1
ATOM 2480 C CA . PRO A 1 330 ? 6.473 8.744 -23.861 1.00 70.06 330 PRO A CA 1
ATOM 2481 C C . PRO A 1 330 ? 5.240 7.843 -23.973 1.00 70.06 330 PRO A C 1
ATOM 2483 O O . PRO A 1 330 ? 4.563 7.829 -25.003 1.00 70.06 330 PRO A O 1
ATOM 2486 N N . SER A 1 331 ? 4.936 7.106 -22.907 1.00 69.81 331 SER A N 1
ATOM 2487 C CA . SER A 1 331 ? 3.705 6.327 -22.786 1.00 69.81 331 SER A CA 1
ATOM 2488 C C . SER A 1 331 ? 2.620 7.138 -22.079 1.00 69.81 331 SER A C 1
ATOM 2490 O O . SER A 1 331 ? 2.901 7.885 -21.142 1.00 69.81 331 SER A O 1
ATOM 2492 N N . PHE A 1 332 ? 1.369 6.958 -22.503 1.00 71.81 332 PHE A N 1
ATOM 2493 C CA . PHE A 1 332 ? 0.204 7.613 -21.907 1.00 71.81 332 PHE A CA 1
ATOM 2494 C C . PHE A 1 332 ? -0.738 6.566 -21.337 1.00 71.81 332 PHE A C 1
ATOM 2496 O O . PHE A 1 332 ? -1.128 5.638 -22.046 1.00 71.81 332 PHE A O 1
ATOM 2503 N N . ASP A 1 333 ? -1.131 6.754 -20.082 1.00 68.69 333 ASP A N 1
ATOM 2504 C CA . ASP A 1 333 ? -2.252 6.030 -19.494 1.00 68.69 333 ASP A CA 1
ATOM 2505 C C . ASP A 1 333 ? -3.554 6.809 -19.733 1.00 68.69 333 ASP A C 1
ATOM 2507 O O . ASP A 1 333 ? -3.575 8.044 -19.725 1.00 68.69 333 ASP A O 1
ATOM 2511 N N . VAL A 1 334 ? -4.645 6.087 -19.979 1.00 73.44 334 VAL A N 1
ATOM 2512 C CA . VAL A 1 334 ? -5.934 6.658 -20.383 1.00 73.44 334 VAL A CA 1
ATOM 2513 C C . VAL A 1 334 ? -6.950 6.411 -19.276 1.00 73.44 334 VAL A C 1
ATOM 2515 O O . VAL A 1 334 ? -7.548 5.335 -19.194 1.00 73.44 334 VAL A O 1
ATOM 2518 N N . ASP A 1 335 ? -7.194 7.440 -18.462 1.00 71.50 335 ASP A N 1
ATOM 2519 C CA . ASP A 1 335 ? -8.258 7.423 -17.458 1.00 71.50 335 ASP A CA 1
ATOM 2520 C C . ASP A 1 335 ? -9.642 7.495 -18.132 1.00 71.50 335 ASP A C 1
ATOM 2522 O O . ASP A 1 335 ? -9.970 8.442 -18.853 1.00 71.50 335 ASP A O 1
ATOM 2526 N N . ARG A 1 336 ? -10.462 6.465 -17.895 1.00 74.44 336 ARG A N 1
ATOM 2527 C CA . ARG A 1 336 ? -11.821 6.321 -18.444 1.00 74.44 336 ARG A CA 1
ATOM 2528 C C . ARG A 1 336 ? -12.924 6.535 -17.407 1.00 74.44 336 ARG A C 1
ATOM 2530 O O . ARG A 1 336 ? -14.093 6.364 -17.744 1.00 74.44 336 ARG A O 1
ATOM 2537 N N . GLY A 1 337 ? -12.599 6.924 -16.172 1.00 67.19 337 GLY A N 1
ATOM 2538 C CA . GLY A 1 337 ? -13.546 6.953 -15.049 1.00 67.19 337 GLY A CA 1
ATOM 2539 C C . GLY A 1 337 ? -14.799 7.817 -15.259 1.00 67.19 337 GLY A C 1
ATOM 2540 O O . GLY A 1 337 ? -15.813 7.603 -14.596 1.00 67.19 337 GLY A O 1
ATOM 2541 N N . ALA A 1 338 ? -14.762 8.767 -16.198 1.00 65.75 338 ALA A N 1
ATOM 2542 C CA . ALA A 1 338 ? -15.878 9.656 -16.526 1.00 65.75 338 ALA A CA 1
ATOM 2543 C C . ALA A 1 338 ? -16.695 9.247 -17.771 1.00 65.75 338 ALA A C 1
ATOM 2545 O O . ALA A 1 338 ? -17.654 9.945 -18.111 1.00 65.75 338 ALA A O 1
ATOM 2546 N N . SER A 1 339 ? -16.339 8.164 -18.471 1.00 69.25 339 SER A N 1
ATOM 2547 C CA . SER A 1 339 ? -17.001 7.774 -19.722 1.00 69.25 339 SER A CA 1
ATOM 2548 C C . SER A 1 339 ? -17.952 6.587 -19.563 1.00 69.25 339 SER A C 1
ATOM 2550 O O . SER A 1 339 ? -17.790 5.744 -18.688 1.00 69.25 339 SER A O 1
ATOM 2552 N N . SER A 1 340 ? -18.977 6.537 -20.420 1.00 70.75 340 SER A N 1
ATOM 2553 C CA . SER A 1 340 ? -20.032 5.507 -20.410 1.00 70.75 340 SER A CA 1
ATOM 2554 C C . SER A 1 340 ? -19.993 4.556 -21.613 1.00 70.75 340 SER A C 1
ATOM 2556 O O . SER A 1 340 ? -20.824 3.653 -21.688 1.00 70.75 340 SER A O 1
ATOM 2558 N N . GLY A 1 341 ? -19.059 4.758 -22.548 1.00 72.38 341 GLY A N 1
ATOM 2559 C CA . GLY A 1 341 ? -18.898 3.940 -23.754 1.00 72.38 341 GLY A CA 1
ATOM 2560 C C . GLY A 1 341 ? -17.512 3.309 -23.856 1.00 72.38 341 GLY A C 1
ATOM 2561 O O . GLY A 1 341 ? -16.578 3.756 -23.191 1.00 72.38 341 GLY A O 1
ATOM 2562 N N . ASP A 1 342 ? -17.389 2.299 -24.716 1.00 73.94 342 ASP A N 1
ATOM 2563 C CA . ASP A 1 342 ? -16.116 1.658 -25.046 1.00 73.94 342 ASP A CA 1
ATOM 2564 C C . ASP A 1 342 ? -15.421 2.430 -26.173 1.00 73.94 342 ASP A C 1
ATOM 2566 O O . ASP A 1 342 ? -16.013 2.674 -27.223 1.00 73.94 342 ASP A O 1
ATOM 2570 N N . TYR A 1 343 ? -14.169 2.821 -25.954 1.00 79.06 343 TYR A N 1
ATOM 2571 C CA . TYR A 1 343 ? -13.338 3.494 -26.949 1.00 79.06 343 TYR A CA 1
ATOM 2572 C C . TYR A 1 343 ? -11.857 3.193 -26.703 1.00 79.06 343 TYR A C 1
ATOM 2574 O O . TYR A 1 343 ? -11.379 3.038 -25.568 1.00 79.06 343 TYR A O 1
ATOM 2582 N N . GLU A 1 344 ? -11.122 3.122 -27.801 1.00 80.75 344 GLU A N 1
ATOM 2583 C CA . GLU A 1 344 ? -9.678 2.992 -27.848 1.00 80.75 344 GLU A CA 1
ATOM 2584 C C . GLU A 1 344 ? -9.062 4.372 -28.065 1.00 80.75 344 GLU A C 1
ATOM 2586 O O . GLU A 1 344 ? -9.518 5.147 -28.908 1.00 80.75 344 GLU A O 1
ATOM 2591 N N . VAL A 1 345 ? -8.040 4.694 -27.278 1.00 83.62 345 VAL A N 1
ATOM 2592 C CA . VAL A 1 345 ? -7.306 5.952 -27.397 1.00 83.62 345 VAL A CA 1
ATOM 2593 C C . VAL A 1 345 ? -5.862 5.610 -27.692 1.00 83.62 345 VAL A C 1
ATOM 2595 O O . VAL A 1 345 ? -5.222 4.898 -26.922 1.00 83.62 345 VAL A O 1
ATOM 2598 N N . GLN A 1 346 ? -5.357 6.143 -28.795 1.00 82.50 346 GLN A N 1
ATOM 2599 C CA . GLN A 1 346 ? -3.949 6.092 -29.142 1.00 82.50 346 GLN A CA 1
ATOM 2600 C C . GLN A 1 346 ? -3.391 7.510 -29.087 1.00 82.50 346 GLN A C 1
ATOM 2602 O O . GLN A 1 346 ? -3.942 8.424 -29.699 1.00 82.50 346 GLN A O 1
ATOM 2607 N N . VAL A 1 347 ? -2.299 7.694 -28.351 1.00 84.06 347 VAL A N 1
ATOM 2608 C CA . VAL A 1 347 ? -1.602 8.977 -28.248 1.00 84.06 347 VAL A CA 1
ATOM 2609 C C . VAL A 1 347 ? -0.237 8.834 -28.901 1.00 84.06 347 VAL A C 1
ATOM 2611 O O . VAL A 1 347 ? 0.490 7.879 -28.636 1.00 84.06 347 VAL A O 1
ATOM 2614 N N . VAL A 1 348 ? 0.097 9.786 -29.761 1.00 82.69 348 VAL A N 1
ATOM 2615 C CA . VAL A 1 348 ? 1.403 9.909 -30.399 1.00 82.69 348 VAL A CA 1
ATOM 2616 C C . VAL A 1 348 ? 1.979 11.261 -30.016 1.00 82.69 348 VAL A C 1
ATOM 2618 O O . VAL A 1 348 ? 1.305 12.283 -30.131 1.00 82.69 348 VAL A O 1
ATOM 2621 N N . VAL A 1 349 ? 3.225 11.269 -29.558 1.00 80.69 349 VAL A N 1
ATOM 2622 C CA . VAL A 1 349 ? 3.960 12.509 -29.304 1.00 80.69 349 VAL A CA 1
ATOM 2623 C C . VAL A 1 349 ? 4.571 12.982 -30.608 1.00 80.69 349 VAL A C 1
ATOM 2625 O O . VAL A 1 349 ? 5.307 12.231 -31.245 1.00 80.69 349 VAL A O 1
ATOM 2628 N N . ASN A 1 350 ? 4.266 14.216 -31.006 1.00 79.69 350 ASN A N 1
ATOM 2629 C CA . ASN A 1 350 ? 4.732 14.759 -32.282 1.00 79.69 350 ASN A CA 1
ATOM 2630 C C . ASN A 1 350 ? 6.253 14.990 -32.272 1.00 79.69 350 ASN A C 1
ATOM 2632 O O . ASN A 1 350 ? 6.911 14.759 -33.282 1.00 79.69 350 ASN A O 1
ATOM 2636 N N . ASN A 1 351 ? 6.804 15.420 -31.129 1.00 75.50 351 ASN A N 1
ATOM 2637 C CA . ASN A 1 351 ? 8.242 15.564 -30.897 1.00 75.50 351 ASN A CA 1
ATOM 2638 C C . ASN A 1 351 ? 8.629 14.985 -29.518 1.00 75.50 351 ASN A C 1
ATOM 2640 O O . ASN A 1 351 ? 8.505 15.690 -28.514 1.00 75.50 351 ASN A O 1
ATOM 2644 N N . PRO A 1 352 ? 9.047 13.707 -29.444 1.00 70.12 352 PRO A N 1
ATOM 2645 C CA . PRO A 1 352 ? 9.367 13.035 -28.183 1.00 70.12 352 PRO A CA 1
ATOM 2646 C C . PRO A 1 352 ? 10.493 13.684 -27.366 1.00 70.12 352 PRO A C 1
ATOM 2648 O O . PRO A 1 352 ? 10.432 13.639 -26.140 1.00 70.12 352 PRO A O 1
ATOM 2651 N N . GLU A 1 353 ? 11.488 14.297 -28.014 1.00 64.94 353 GLU A N 1
ATOM 26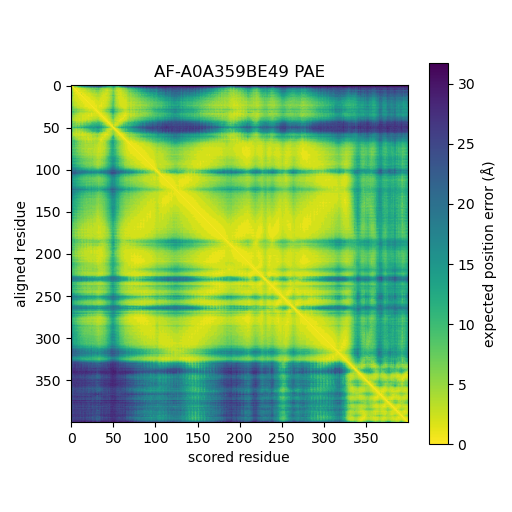52 C CA . GLU A 1 353 ? 12.711 14.783 -27.351 1.00 64.94 353 GLU A CA 1
ATOM 2653 C C . GLU A 1 353 ? 12.478 16.021 -26.473 1.00 64.94 353 GLU A C 1
ATOM 2655 O O . GLU A 1 353 ? 13.062 16.148 -25.398 1.00 64.94 353 GLU A O 1
ATOM 2660 N N . ASP A 1 354 ? 11.578 16.911 -26.895 1.00 67.75 354 ASP A N 1
ATOM 2661 C CA . ASP A 1 354 ? 11.239 18.144 -26.170 1.00 67.75 354 ASP A CA 1
ATOM 2662 C C . ASP A 1 354 ? 9.953 18.016 -25.336 1.00 67.75 354 ASP A C 1
ATOM 2664 O O . ASP A 1 354 ? 9.516 18.974 -24.680 1.00 67.75 354 ASP A O 1
ATOM 2668 N N . TYR A 1 355 ? 9.309 16.846 -25.369 1.00 68.75 355 TYR A N 1
ATOM 2669 C CA . TYR A 1 355 ? 7.988 16.677 -24.789 1.00 68.75 355 TYR A CA 1
ATOM 2670 C C . TYR A 1 355 ? 8.018 16.720 -23.261 1.00 68.75 355 TYR A C 1
ATOM 2672 O O . TYR A 1 355 ? 8.669 15.922 -22.586 1.00 68.75 355 TYR A O 1
ATOM 2680 N N . LYS A 1 356 ? 7.224 17.630 -22.694 1.00 68.25 356 LYS A N 1
ATOM 2681 C CA . LYS A 1 356 ? 6.965 17.680 -21.256 1.00 68.25 356 LYS A CA 1
ATOM 2682 C C . LYS A 1 356 ? 5.652 16.981 -20.958 1.00 68.25 356 LYS A C 1
ATOM 2684 O O . LYS A 1 356 ? 4.586 17.468 -21.339 1.00 68.25 356 LYS A O 1
ATOM 2689 N N . ALA A 1 357 ? 5.746 15.870 -20.229 1.00 66.81 357 ALA A N 1
ATOM 2690 C CA . ALA A 1 357 ? 4.585 15.128 -19.763 1.00 66.81 357 ALA A CA 1
ATOM 2691 C C . ALA A 1 357 ? 3.585 16.066 -19.074 1.00 66.81 357 ALA A C 1
ATOM 2693 O O . ALA A 1 357 ? 3.922 16.799 -18.141 1.00 66.81 357 ALA A O 1
ATOM 2694 N N . SER A 1 358 ? 2.354 16.064 -19.575 1.00 69.06 358 SER A N 1
ATOM 2695 C CA . SER A 1 358 ? 1.259 16.879 -19.061 1.00 69.06 358 SER A CA 1
ATOM 2696 C C . SER A 1 358 ? -0.055 16.119 -19.184 1.00 69.06 358 SER A C 1
ATOM 2698 O O . SER A 1 358 ? -0.237 15.301 -20.086 1.00 69.06 358 SER A O 1
ATOM 2700 N N . GLN A 1 359 ? -0.977 16.374 -18.253 1.00 72.94 359 GLN A N 1
ATOM 2701 C CA . GLN A 1 359 ? -2.319 15.814 -18.341 1.00 72.94 359 GLN A CA 1
ATOM 2702 C C . GLN A 1 359 ? -3.083 16.511 -19.468 1.00 72.94 359 GLN A C 1
ATOM 2704 O O . GLN A 1 359 ? -3.158 17.740 -19.511 1.00 72.94 359 GLN A O 1
ATOM 2709 N N . VAL A 1 360 ? -3.703 15.718 -20.339 1.00 81.19 360 VAL A N 1
ATOM 2710 C CA . VAL A 1 360 ? -4.559 16.219 -21.414 1.00 81.19 360 VAL A CA 1
ATOM 2711 C C . VAL A 1 360 ? -5.967 15.678 -21.222 1.00 81.19 360 VAL A C 1
ATOM 2713 O O . VAL A 1 360 ? -6.203 14.475 -21.288 1.00 81.19 360 VAL A O 1
ATOM 2716 N N . ALA A 1 361 ? -6.914 16.580 -20.964 1.00 84.44 361 ALA A N 1
ATOM 2717 C CA . ALA A 1 361 ? -8.318 16.232 -20.799 1.00 84.44 361 ALA A CA 1
ATOM 2718 C C . ALA A 1 361 ? -9.027 16.232 -22.157 1.00 84.44 361 ALA A C 1
ATOM 2720 O O . ALA A 1 361 ? -9.253 17.290 -22.744 1.00 84.44 361 ALA A O 1
ATOM 2721 N N . VAL A 1 362 ? -9.412 15.049 -22.631 1.00 86.00 362 VAL A N 1
ATOM 2722 C CA . VAL A 1 362 ? -10.186 14.885 -23.866 1.00 86.00 362 VAL A CA 1
ATOM 2723 C C . VAL A 1 362 ? -11.660 14.698 -23.509 1.00 86.00 362 VAL A C 1
ATOM 2725 O O . VAL A 1 362 ? -12.026 13.791 -22.767 1.00 86.00 362 VAL A O 1
ATOM 2728 N N . LEU A 1 363 ? -12.510 15.585 -24.019 1.00 86.88 363 LEU A N 1
ATOM 2729 C CA . LEU A 1 363 ? -13.940 15.660 -23.719 1.00 86.88 363 LEU A CA 1
ATOM 2730 C C . LEU A 1 363 ? -14.758 15.401 -24.988 1.00 86.88 363 LEU A C 1
ATOM 2732 O O . LEU A 1 363 ? -14.314 15.701 -26.094 1.00 86.88 363 LEU A O 1
ATOM 2736 N N . TYR A 1 364 ? -15.973 14.874 -24.835 1.00 87.56 364 TYR A N 1
ATOM 2737 C CA . TYR A 1 364 ? -16.886 14.630 -25.954 1.00 87.56 364 TYR A CA 1
ATOM 2738 C C . TYR A 1 364 ? -17.996 15.685 -26.016 1.00 87.56 364 TYR A C 1
ATOM 2740 O O . TYR A 1 364 ? -18.747 15.862 -25.055 1.00 87.56 364 TYR A O 1
ATOM 2748 N N . ASP A 1 365 ? -18.139 16.367 -27.156 1.00 87.56 365 ASP A N 1
ATOM 2749 C CA . ASP A 1 365 ? -19.255 17.283 -27.415 1.00 87.56 365 ASP A CA 1
ATOM 2750 C C . ASP A 1 365 ? -20.377 16.549 -28.164 1.00 87.56 365 ASP A C 1
ATOM 2752 O O . ASP A 1 365 ? -20.357 16.411 -29.391 1.00 87.56 365 ASP A O 1
ATOM 2756 N N . GLY A 1 366 ? -21.404 16.123 -27.423 1.00 83.75 366 GLY A N 1
ATOM 2757 C CA . GLY A 1 366 ? -22.563 15.419 -27.980 1.00 83.75 366 GLY A CA 1
ATOM 2758 C C . GLY A 1 366 ? -23.412 16.240 -28.961 1.00 83.75 366 GLY A C 1
ATOM 2759 O O . GLY A 1 366 ? -24.194 15.661 -29.709 1.00 83.75 366 GLY A O 1
ATOM 2760 N N . SER A 1 367 ? -23.268 17.570 -29.002 1.00 87.69 367 SER A N 1
ATOM 2761 C CA . SER A 1 367 ? -23.987 18.413 -29.968 1.00 87.69 367 SER A CA 1
ATOM 2762 C C . SER A 1 367 ? -23.317 18.437 -31.343 1.00 87.69 367 SER A C 1
ATOM 2764 O O . SER A 1 367 ? -23.993 18.571 -32.364 1.00 87.69 367 SER A O 1
ATOM 2766 N N . ARG A 1 368 ? -21.987 18.292 -31.368 1.00 86.00 368 ARG A N 1
ATOM 2767 C CA . ARG A 1 368 ? -21.164 18.292 -32.586 1.00 86.00 368 ARG A CA 1
ATOM 2768 C C . ARG A 1 368 ? -20.734 16.897 -33.013 1.00 86.00 368 ARG A C 1
ATOM 2770 O O . ARG A 1 368 ? -20.292 16.742 -34.146 1.00 86.00 368 ARG A O 1
ATOM 2777 N N . ASN A 1 369 ? -20.897 15.911 -32.133 1.00 86.88 369 ASN A N 1
ATOM 2778 C CA . ASN A 1 369 ? -20.449 14.537 -32.325 1.00 86.88 369 ASN A CA 1
ATOM 2779 C C . ASN A 1 369 ? -18.932 14.468 -32.592 1.00 86.88 369 ASN A C 1
ATOM 2781 O O . ASN A 1 369 ? -18.483 13.749 -33.485 1.00 86.88 369 ASN A O 1
ATOM 2785 N N . LEU A 1 370 ? -18.166 15.287 -31.861 1.00 90.00 370 LEU A N 1
ATOM 2786 C CA . LEU A 1 370 ? -16.714 15.433 -31.981 1.00 90.00 370 LEU A CA 1
ATOM 2787 C C . LEU A 1 370 ? -16.068 15.450 -30.595 1.00 90.00 370 LEU A C 1
ATOM 2789 O O . LEU A 1 370 ? -16.646 15.963 -29.632 1.00 90.00 370 LEU A O 1
ATOM 2793 N N . TRP A 1 371 ? -14.840 14.949 -30.527 1.00 88.62 371 TRP A N 1
ATOM 2794 C CA . TRP A 1 371 ? -13.986 15.086 -29.354 1.00 88.62 371 TRP A CA 1
ATOM 2795 C C . TRP A 1 371 ? -13.307 16.452 -29.366 1.00 88.62 371 TRP A C 1
ATOM 2797 O O . TRP A 1 371 ? -13.089 17.041 -30.426 1.00 88.62 371 TRP A O 1
ATOM 2807 N N . TYR A 1 372 ? -12.970 16.978 -28.198 1.00 91.44 372 TYR A N 1
ATOM 2808 C CA . TYR A 1 372 ? -12.203 18.207 -28.083 1.00 91.44 372 TYR A CA 1
ATOM 2809 C C . TYR A 1 372 ? -11.276 18.173 -26.875 1.00 91.44 372 TYR A C 1
ATOM 2811 O O . TYR A 1 372 ? -11.554 17.515 -25.875 1.00 91.44 372 TYR A O 1
ATOM 2819 N N . SER A 1 373 ? -10.174 18.906 -26.973 1.00 90.75 373 SER A N 1
ATOM 2820 C CA . SER A 1 373 ? -9.241 19.125 -25.868 1.00 90.75 373 SER A CA 1
ATOM 2821 C C . SER A 1 373 ? -8.743 20.563 -25.887 1.00 90.75 373 SER A C 1
ATOM 2823 O O . SER A 1 373 ? -8.895 21.282 -26.880 1.00 90.75 373 SER A O 1
ATOM 2825 N N . THR A 1 374 ? -8.158 20.983 -24.774 1.00 86.31 374 THR A N 1
ATOM 2826 C CA . THR A 1 374 ? -7.468 22.264 -24.658 1.00 86.31 374 THR A CA 1
ATOM 2827 C C . THR A 1 374 ? -5.977 22.030 -24.869 1.00 86.31 374 THR A C 1
ATOM 2829 O O . THR A 1 374 ? -5.366 21.252 -24.143 1.00 86.31 374 THR A O 1
ATOM 2832 N N . ASP A 1 375 ? -5.419 22.694 -25.877 1.00 81.69 375 ASP A N 1
ATOM 2833 C CA . ASP A 1 375 ? -3.998 22.652 -26.225 1.00 81.69 375 ASP A CA 1
ATOM 2834 C C . ASP A 1 375 ? -3.136 23.375 -25.173 1.00 81.69 375 ASP A C 1
ATOM 2836 O O . ASP A 1 375 ? -3.659 24.145 -24.357 1.00 81.69 375 ASP A O 1
ATOM 2840 N N . SER A 1 376 ? -1.814 23.192 -25.221 1.00 74.69 376 SER A N 1
ATOM 2841 C CA . SER A 1 376 ? -0.855 23.814 -24.289 1.00 74.69 376 SER A CA 1
ATOM 2842 C C . SER A 1 376 ? -0.909 25.353 -24.301 1.00 74.69 376 SER A C 1
ATOM 2844 O O . SER A 1 376 ? -0.683 25.994 -23.273 1.00 74.69 376 SER A O 1
ATOM 2846 N N . ASP A 1 377 ? -1.345 25.945 -25.416 1.00 78.25 377 ASP A N 1
ATOM 2847 C CA . ASP A 1 377 ? -1.573 27.388 -25.583 1.00 78.25 377 ASP A CA 1
ATOM 2848 C C . ASP A 1 377 ? -2.932 27.885 -25.036 1.00 78.25 377 ASP A C 1
ATOM 2850 O O . ASP A 1 377 ? -3.293 29.055 -25.190 1.00 78.25 377 ASP A O 1
ATOM 2854 N N . GLY A 1 378 ? -3.739 27.004 -24.436 1.00 79.56 378 GLY A N 1
ATOM 2855 C CA . GLY A 1 378 ? -5.077 27.317 -23.924 1.00 79.56 378 GLY A CA 1
ATOM 2856 C C . GLY A 1 378 ? -6.173 27.377 -24.995 1.00 79.56 378 GLY A C 1
ATOM 2857 O O . GLY A 1 378 ? -7.304 27.767 -24.698 1.00 79.56 378 GLY A O 1
ATOM 2858 N N . THR A 1 379 ? -5.873 27.000 -26.242 1.00 87.38 379 THR A N 1
ATOM 2859 C CA . THR A 1 379 ? -6.861 26.973 -27.333 1.00 87.38 379 THR A CA 1
ATOM 2860 C C . THR A 1 379 ? -7.613 25.646 -27.377 1.00 87.38 379 THR A C 1
ATOM 2862 O O . THR A 1 379 ? -7.017 24.581 -27.257 1.00 87.38 379 THR A O 1
ATOM 2865 N N . THR A 1 380 ? -8.934 25.683 -27.566 1.00 89.25 380 THR A N 1
ATOM 2866 C CA . THR A 1 380 ? -9.726 24.457 -27.736 1.00 89.25 380 THR A CA 1
ATOM 2867 C C . THR A 1 380 ? -9.634 23.956 -29.175 1.00 89.25 380 THR A C 1
ATOM 2869 O O . THR A 1 380 ? -10.005 24.669 -30.112 1.00 89.25 380 THR A O 1
ATOM 2872 N N . LYS A 1 381 ? -9.185 22.713 -29.346 1.00 91.12 381 LYS A N 1
ATOM 2873 C CA . LYS A 1 381 ? -9.110 22.006 -30.628 1.00 91.12 381 LYS A CA 1
ATOM 2874 C C . LYS A 1 381 ? -10.194 20.936 -30.675 1.00 91.12 381 LYS A C 1
ATOM 2876 O O . LYS A 1 381 ? -10.450 20.279 -29.670 1.00 91.12 381 LYS A O 1
ATOM 2881 N N . PHE A 1 382 ? -10.830 20.778 -31.832 1.00 91.56 382 PHE A N 1
ATOM 2882 C CA . PHE A 1 382 ? -11.831 19.738 -32.081 1.00 91.56 382 PHE A CA 1
ATOM 2883 C C . PHE A 1 382 ? -11.232 18.660 -32.976 1.00 91.56 382 PHE A C 1
ATOM 2885 O O . PHE A 1 382 ? -10.436 18.971 -33.863 1.00 91.56 382 PHE A O 1
ATOM 2892 N N . SER A 1 383 ? -11.636 17.413 -32.760 1.00 92.00 383 SER A N 1
ATOM 2893 C CA . SER A 1 383 ? -11.240 16.293 -33.599 1.00 92.00 383 SER A CA 1
ATOM 2894 C C . SER A 1 383 ? -11.867 16.397 -34.989 1.00 92.00 383 SER A C 1
ATOM 2896 O O . SER A 1 383 ? -12.866 17.091 -35.201 1.00 92.00 383 SER A O 1
ATOM 2898 N N . ASN A 1 384 ? -11.328 15.647 -35.945 1.00 90.69 384 ASN A N 1
ATOM 2899 C CA . ASN A 1 384 ? -12.032 15.363 -37.189 1.00 90.69 384 ASN A CA 1
ATOM 2900 C C . ASN A 1 384 ? -13.169 14.336 -36.957 1.00 90.69 384 ASN A C 1
ATOM 2902 O O . ASN A 1 384 ? -13.347 13.807 -35.855 1.00 90.69 384 ASN A O 1
ATOM 2906 N N . GLN A 1 385 ? -13.938 14.030 -38.009 1.00 85.50 385 GLN A N 1
ATOM 2907 C CA . GLN A 1 385 ? -15.046 13.059 -37.945 1.00 85.50 385 GLN A CA 1
ATOM 2908 C C . GLN A 1 385 ? -14.607 11.610 -37.677 1.00 85.50 385 GLN A C 1
ATOM 2910 O O . GLN A 1 385 ? -15.451 10.765 -37.403 1.00 85.50 385 GLN A O 1
ATOM 2915 N N . GLN A 1 386 ? -13.310 11.318 -37.772 1.00 85.12 386 GLN A N 1
ATOM 2916 C CA . GLN A 1 386 ? -12.721 10.015 -37.468 1.00 85.12 386 GLN A CA 1
ATOM 2917 C C . GLN A 1 386 ? -12.135 9.965 -36.050 1.00 85.12 386 GLN A C 1
ATOM 2919 O O . GLN A 1 386 ? -11.493 8.981 -35.712 1.00 85.12 386 GLN A O 1
ATOM 2924 N N . GLY A 1 387 ? -12.323 11.009 -35.232 1.00 84.19 387 GLY A N 1
ATOM 2925 C CA . GLY A 1 387 ? -11.818 11.056 -33.858 1.00 84.19 387 GLY A CA 1
ATOM 2926 C C . GLY A 1 387 ? -10.333 11.410 -33.728 1.00 84.19 387 GLY A C 1
ATOM 2927 O O . GLY A 1 387 ? -9.794 11.316 -32.629 1.00 84.19 387 GLY A O 1
ATOM 2928 N N . LEU A 1 388 ? -9.682 11.854 -34.810 1.00 91.25 388 LEU A N 1
ATOM 2929 C CA . LEU A 1 388 ? -8.306 12.356 -34.771 1.00 91.25 388 LEU A CA 1
ATOM 2930 C C . LEU A 1 388 ? -8.283 13.795 -34.262 1.00 91.25 388 LEU A C 1
ATOM 2932 O O . LEU A 1 388 ? -8.912 14.675 -34.853 1.00 91.25 388 LEU A O 1
ATOM 2936 N N . LEU A 1 389 ? -7.533 14.034 -33.198 1.00 90.38 389 LEU A N 1
ATOM 2937 C CA . LEU A 1 389 ? -7.333 15.321 -32.558 1.00 90.38 389 LEU A CA 1
ATOM 2938 C C . LEU A 1 389 ? -5.848 15.696 -32.627 1.00 90.38 389 LEU A C 1
ATOM 2940 O O . LEU A 1 389 ? -5.004 15.036 -32.027 1.00 90.38 389 LEU A O 1
ATOM 2944 N N . GLU A 1 390 ? -5.544 16.774 -33.343 1.00 88.62 390 GLU A N 1
ATOM 2945 C CA . GLU A 1 390 ? -4.182 17.289 -33.502 1.00 88.62 390 GLU A CA 1
ATOM 2946 C C . GLU A 1 390 ? -3.969 18.482 -32.560 1.00 88.62 390 GLU A C 1
ATOM 2948 O O . GLU A 1 390 ? -4.582 19.545 -32.721 1.00 88.62 390 GLU A O 1
ATOM 2953 N N . LEU A 1 391 ? -3.118 18.280 -31.558 1.00 85.94 391 LEU A N 1
ATOM 2954 C CA . LEU A 1 391 ? -2.590 19.307 -30.662 1.00 85.94 391 LEU A CA 1
ATOM 2955 C C . LEU A 1 391 ? -1.164 19.661 -31.103 1.00 85.94 391 LEU A C 1
ATOM 2957 O O . LEU A 1 391 ? -0.565 18.948 -31.911 1.00 85.94 391 LEU A O 1
ATOM 2961 N N . ASN A 1 392 ? -0.603 20.750 -30.576 1.00 82.88 392 ASN A N 1
ATOM 2962 C CA . ASN A 1 392 ? 0.765 21.148 -30.921 1.00 82.88 392 ASN A CA 1
ATOM 2963 C C . ASN A 1 392 ? 1.781 20.034 -30.601 1.00 82.88 392 ASN A C 1
ATOM 2965 O O . ASN A 1 392 ? 2.566 19.633 -31.463 1.00 82.88 392 ASN A O 1
ATOM 2969 N N . ASP A 1 393 ? 1.708 19.479 -29.391 1.00 80.44 393 ASP A N 1
ATOM 2970 C CA . ASP A 1 393 ? 2.698 18.515 -28.892 1.00 80.44 393 ASP A CA 1
ATOM 2971 C C . ASP A 1 393 ? 2.269 17.048 -29.083 1.00 80.44 393 ASP A C 1
ATOM 2973 O O . ASP A 1 393 ? 3.102 16.139 -29.061 1.00 80.44 393 ASP A O 1
ATOM 2977 N N . LEU A 1 394 ? 0.970 16.807 -29.288 1.00 86.12 394 LEU A N 1
ATOM 2978 C CA . LEU A 1 394 ? 0.367 15.475 -29.307 1.00 86.12 394 LEU A CA 1
ATOM 2979 C C . LEU A 1 394 ? -0.610 15.300 -30.463 1.00 86.12 394 LEU A C 1
ATOM 2981 O O . LEU A 1 394 ? -1.385 16.193 -30.793 1.00 86.12 394 LEU A O 1
ATOM 2985 N N . THR A 1 395 ? -0.673 14.083 -30.975 1.00 87.00 395 THR A N 1
ATOM 2986 C CA . THR A 1 395 ? -1.754 13.613 -31.832 1.00 87.00 395 THR A CA 1
ATOM 2987 C C . THR A 1 395 ? -2.515 12.520 -31.091 1.00 87.00 395 THR A C 1
ATOM 2989 O O . THR A 1 395 ? -1.935 11.513 -30.690 1.00 87.00 395 THR A O 1
ATOM 2992 N N . ILE A 1 396 ? -3.815 12.720 -30.880 1.00 88.50 396 ILE A N 1
ATOM 2993 C CA . ILE A 1 396 ? -4.678 11.797 -30.137 1.00 88.50 396 ILE A CA 1
ATOM 2994 C C . ILE A 1 396 ? -5.724 11.233 -31.091 1.00 88.50 396 ILE A C 1
ATOM 2996 O O . ILE A 1 396 ? -6.522 11.973 -31.657 1.00 88.50 396 ILE A O 1
ATOM 3000 N N . GLN A 1 397 ? -5.746 9.918 -31.250 1.00 89.25 397 GLN A N 1
ATOM 3001 C CA . GLN A 1 397 ? -6.737 9.202 -32.039 1.00 89.25 397 GLN A CA 1
ATOM 3002 C C . GLN A 1 397 ? -7.704 8.494 -31.091 1.00 89.25 397 GLN A C 1
ATOM 3004 O O . GLN A 1 397 ? -7.300 7.605 -30.345 1.00 89.25 397 GLN A O 1
ATOM 3009 N N . VAL A 1 398 ? -8.980 8.876 -31.134 1.00 86.50 398 VAL A N 1
ATOM 3010 C CA . VAL A 1 398 ? -10.052 8.200 -30.391 1.00 86.50 398 VAL A CA 1
ATOM 3011 C C . VAL A 1 398 ? -10.895 7.384 -31.363 1.00 86.50 398 VAL A C 1
ATOM 3013 O O . VAL A 1 398 ? -11.424 7.926 -32.332 1.00 86.50 398 VAL A O 1
ATOM 3016 N N . THR A 1 399 ? -11.020 6.084 -31.113 1.00 83.75 399 THR A N 1
ATOM 3017 C CA . THR A 1 399 ? -11.740 5.146 -31.984 1.00 83.75 399 THR A CA 1
ATOM 3018 C C . THR A 1 399 ? -12.784 4.389 -31.170 1.00 83.75 399 THR A C 1
ATOM 3020 O O . THR A 1 399 ? -12.437 3.764 -30.172 1.00 83.75 399 THR A O 1
ATOM 3023 N N . GLY A 1 400 ? -14.055 4.441 -31.575 1.00 70.38 400 GLY A N 1
ATOM 3024 C CA . GLY A 1 400 ? -15.171 3.826 -30.842 1.00 70.38 400 GLY A CA 1
ATOM 3025 C C . GLY A 1 400 ? -16.484 4.536 -31.100 1.00 70.38 400 GLY A C 1
ATOM 3026 O O . GLY A 1 400 ? -16.528 5.758 -30.831 1.00 70.38 400 GLY A O 1
#

pLDDT: mean 90.14, std 8.02, range [49.59, 98.62]

Nearest PDB structures (foldseek):
  2d4y-assembly1_A  TM=7.231E-01  e=1.094E-15  Salmonella enterica subsp. enterica serovar Typhimurium
  2d4y-assembly2_B  TM=7.103E-01  e=1.757E-15  Salmonella enterica subsp. enterica serovar Typhimurium
  4ut1-assembly1_A  TM=7.084E-01  e=7.879E-13  Burkholderia pseudomallei K96243
  5xbj-assembly1_A  TM=6.496E-01  e=6.062E-09  Campylobacter jejuni